Protein AF-A0A1J4JV01-F1 (afdb_monomer)

Nearest PDB structures (foldseek):
  6xz1-assembly2_B  TM=6.759E-01  e=1.903E-18  Homo sapiens
  3olm-assembly1_A  TM=6.583E-01  e=1.009E-17  Saccharomyces cerevisiae
  1zvd-assembly1_A  TM=6.578E-01  e=1.063E-16  Homo sapiens
  5lp8-assembly1_B  TM=5.050E-01  e=1.731E-17  Homo sapiens
  5tjq-assembly1_A  TM=5.705E-01  e=1.240E-14  Homo sapiens

Solvent-accessible surface area (backbone atoms only — not comparable to full-atom values): 32632 Å² total; per-residue (Å²): 92,81,50,40,40,49,42,50,38,91,46,76,46,34,35,39,42,41,41,78,67,43,98,73,76,58,69,66,35,33,40,36,42,15,70,41,96,84,44,85,68,47,48,81,36,55,22,76,60,50,56,41,78,45,78,44,58,52,39,59,36,30,39,33,56,41,76,48,88,92,55,81,87,60,86,47,66,57,84,56,41,41,50,74,48,54,29,32,70,94,41,80,88,46,75,56,91,61,68,76,55,86,56,71,78,59,58,52,68,56,54,50,50,50,50,50,52,47,51,51,49,45,74,76,68,64,50,74,68,56,57,50,55,52,44,70,72,53,52,78,62,48,31,57,45,95,56,63,62,68,49,43,59,54,40,70,70,33,78,59,52,80,80,41,61,57,68,57,45,40,52,53,47,50,51,41,30,54,51,39,33,39,56,71,80,42,43,92,80,52,63,67,71,57,53,68,79,46,53,84,64,47,50,64,69,57,38,46,45,54,53,51,50,54,41,66,72,47,79,63,72,47,93,68,70,47,79,45,78,44,52,60,67,52,17,51,39,26,75,73,70,66,48,82,50,59,64,41,25,48,34,41,48,50,14,55,52,39,66,70,70,37,54,42,55,45,26,46,88,73,63,50,46,45,53,39,48,64,98,52,96,66,80,68,84,66,62,56,53,55,52,51,52,52,46,21,54,54,42,42,66,34,67,84,56,49,49,34,41,69,32,50,25,97,92,43,73,23,36,41,64,30,58,85,51,57,76,82,51,33,56,42,32,18,31,48,12,30,51,51,32,48,22,40,70,56,51,57,56,40,93,71,54,55,29,64,44,56,34,20,51,62,45,70,47,86,83,51,72,68,42,51,32,65,30,26,42,68,57,32,51,51,50,50,34,51,75,72,65,57,44,84,90,39,53,32,56,40,61,46,84,78,66,80,49,77,44,75,38,95,90,21,94,83,33,73,54,50,85,92,41,48,68,59,52,52,50,52,44,50,52,50,58,50,56,53,30,43,67,46,54,48,23,22,34,52,19,22,28,54,30,36,72,52,87,76,57,101,60,56,35,21,68,46,52,46,36,46,30,32,23,51,89,73,50,47,64,78,69,42,54,86,30,52,42,77,47,92,47,95,86,42,61,65,63,55,51,42,52,51,59,36,50,67,74,46,53,49,69,56,42,21,34,44,38,24,51,24,51,70,35,63,33,61,74,50,51,86,76,44,75,78,62,56,35,40,39,31,73,38,90,62,97,56,28,80,76,51,64,50,48,56,41,40,96,71,25,24,36,30,41,44,73,47,92,43,56,71,56,43,37,54,32,50,54,48,34,41,72,73,62,76,72,92,78,88,130

Sequence (587 aa):
MNSVYKVTIYTDTAKIVFINRSHRFPNDLLLMVSRTLDFEDADMIFGRDILNNIFVNRGDTYLALVNGDSLSDYSNPWDEFIEFQIFDEKSPTRKSIVERSKSVEIEVSSIKTEFIHDMESFATKWLPQHTESLLRLFTLQDLKAQSFTPVYEIAHSSSLCAVFPENIICLCALLLHHFNYINEFHYNKVPEPFWNSTSDLIPFDKTCASFLKAIESEPCVSKNRQVIEINRKASQIFLTAGAGRKEDTVIYQLAKIINKYGFTKFRMEQTPFFVKFTNELAIDAGGPSNEILIEAINSAFHPSTQLFVQTINSGKTYFIPNPDAQEEINSVYSALGVILAIIIRTGALQNIPFAPFIWKYLAGEDILSSDIAEADEEFKTLLNHLNNGFIDNIKWTATTWDHKNVYNLSGGNDRQVYKEYINLYLQEYINFRIGLIKNQLQSIKNGFQANTGVDSHKFLCGKVLSWLAQGGGNVSVDNLKPVINFVGFSNDIESINQFWRVLERFNNEQLQLLLKFITTLSRIPNRTIDQNFKIRVYRLECNNPNDALPTASTCFKKLYLPKYESDDIAYRKLLYAIQFCQTMENN

Structure (mmCIF, N/CA/C/O backbone):
data_AF-A0A1J4JV01-F1
#
_entry.id   AF-A0A1J4JV01-F1
#
loop_
_atom_site.group_PDB
_atom_site.id
_atom_site.type_symbol
_atom_site.label_atom_id
_atom_site.label_alt_id
_atom_site.label_comp_id
_atom_site.label_asym_id
_atom_site.label_entity_id
_atom_site.label_seq_id
_atom_site.pdbx_PDB_ins_code
_atom_site.Cartn_x
_atom_site.Cartn_y
_atom_site.Cartn_z
_atom_site.occupancy
_atom_site.B_iso_or_equiv
_atom_site.auth_seq_id
_atom_site.auth_comp_id
_atom_site.auth_asym_id
_atom_site.auth_atom_id
_atom_site.pdbx_PDB_model_num
ATOM 1 N N . MET A 1 1 ? 26.713 -20.752 -36.356 1.00 52.97 1 MET A N 1
ATOM 2 C CA . MET A 1 1 ? 27.125 -22.110 -36.764 1.00 52.97 1 MET A CA 1
ATOM 3 C C . MET A 1 1 ? 26.743 -22.297 -38.217 1.00 52.97 1 MET A C 1
ATOM 5 O O . MET A 1 1 ? 25.561 -22.407 -38.496 1.00 52.97 1 MET A O 1
ATOM 9 N N . ASN A 1 2 ? 27.703 -22.279 -39.141 1.00 54.88 2 ASN A N 1
ATOM 10 C CA . ASN A 1 2 ? 27.374 -22.300 -40.575 1.00 54.88 2 ASN A CA 1
ATOM 11 C C . ASN A 1 2 ? 27.284 -23.722 -41.158 1.00 54.88 2 ASN A C 1
ATOM 13 O O . ASN A 1 2 ? 26.885 -23.885 -42.302 1.00 54.88 2 ASN A O 1
ATOM 17 N N . SER A 1 3 ? 27.627 -24.766 -40.393 1.00 66.00 3 SER A N 1
ATOM 18 C CA . SER A 1 3 ? 27.270 -26.156 -40.718 1.00 66.00 3 SER A CA 1
ATOM 19 C C . SER A 1 3 ? 27.566 -27.112 -39.559 1.00 66.00 3 SER A C 1
ATOM 21 O O . SER A 1 3 ? 28.639 -27.063 -38.948 1.00 66.00 3 SER A O 1
ATOM 23 N N . VAL A 1 4 ? 26.603 -27.997 -39.283 1.00 75.94 4 VAL A N 1
ATOM 24 C CA . VAL A 1 4 ? 26.718 -29.113 -38.335 1.00 75.94 4 VAL A CA 1
ATOM 25 C C . VAL A 1 4 ? 26.929 -30.408 -39.121 1.00 75.94 4 VAL A C 1
ATOM 27 O O . VAL A 1 4 ? 26.195 -30.688 -40.072 1.00 75.94 4 VAL A O 1
ATOM 30 N N . TYR A 1 5 ? 27.913 -31.213 -38.721 1.00 80.44 5 TYR A N 1
ATOM 31 C CA . TYR A 1 5 ? 28.107 -32.568 -39.233 1.00 80.44 5 TYR A CA 1
ATOM 32 C C . TYR A 1 5 ? 27.533 -33.585 -38.266 1.00 80.44 5 TYR A C 1
ATOM 34 O O . TYR A 1 5 ? 27.924 -33.619 -37.103 1.00 80.44 5 TYR A O 1
ATOM 42 N N . LYS A 1 6 ? 26.675 -34.467 -38.777 1.00 83.62 6 LYS A N 1
ATOM 43 C CA . LYS A 1 6 ? 26.318 -35.703 -38.090 1.00 83.62 6 LYS A CA 1
ATOM 44 C C . LYS A 1 6 ? 27.293 -36.802 -38.501 1.00 83.62 6 LYS A C 1
ATOM 46 O O . LYS A 1 6 ? 27.504 -37.044 -39.690 1.00 83.62 6 LYS A O 1
ATOM 51 N N . VAL A 1 7 ? 27.873 -37.461 -37.511 1.00 80.12 7 VAL A N 1
ATOM 52 C CA . VAL A 1 7 ? 28.763 -38.607 -37.664 1.00 80.12 7 VAL A CA 1
ATOM 53 C C . VAL A 1 7 ? 28.164 -39.770 -36.887 1.00 80.12 7 VAL A C 1
ATOM 55 O O . VAL A 1 7 ? 28.046 -39.695 -35.669 1.00 80.12 7 VAL A O 1
ATOM 58 N N . THR A 1 8 ? 27.818 -40.855 -37.574 1.00 78.06 8 THR A N 1
ATOM 59 C CA . THR A 1 8 ? 27.345 -42.080 -36.916 1.00 78.06 8 THR A CA 1
ATOM 60 C C . THR A 1 8 ? 28.488 -43.085 -36.796 1.00 78.06 8 THR A C 1
ATOM 62 O O . THR A 1 8 ? 29.096 -43.488 -37.790 1.00 78.06 8 THR A O 1
ATOM 65 N N . ILE A 1 9 ? 28.793 -43.483 -35.561 1.00 77.69 9 ILE A N 1
ATOM 66 C CA . ILE A 1 9 ? 29.884 -44.394 -35.211 1.00 77.69 9 ILE A CA 1
ATOM 67 C C . ILE A 1 9 ? 29.299 -45.758 -34.861 1.00 77.69 9 ILE A C 1
ATOM 69 O O . ILE A 1 9 ? 28.520 -45.897 -33.917 1.00 77.69 9 ILE A O 1
ATOM 73 N N . TYR A 1 10 ? 29.705 -46.783 -35.606 1.00 72.81 10 TYR A N 1
ATOM 74 C CA . TYR A 1 10 ? 29.232 -48.156 -35.404 1.00 72.81 10 TYR A CA 1
ATOM 75 C C . TYR A 1 10 ? 30.152 -49.005 -34.511 1.00 72.81 10 TYR A C 1
ATOM 77 O O . TYR A 1 10 ? 29.742 -50.080 -34.073 1.00 72.81 10 TYR A O 1
ATOM 85 N N . THR A 1 11 ? 31.373 -48.539 -34.232 1.00 73.94 11 THR A N 1
ATOM 86 C CA . THR A 1 11 ? 32.358 -49.192 -33.352 1.00 73.94 11 THR A CA 1
ATOM 87 C C . THR A 1 11 ? 32.219 -48.708 -31.908 1.00 73.94 11 THR A C 1
ATOM 89 O O . THR A 1 11 ? 31.647 -47.648 -31.677 1.00 73.94 11 THR A O 1
ATOM 92 N N . ASP A 1 12 ? 32.723 -49.474 -30.931 1.00 76.19 12 ASP A N 1
ATOM 93 C CA . ASP A 1 12 ? 32.640 -49.109 -29.500 1.00 76.19 12 ASP A CA 1
ATOM 94 C C . ASP A 1 12 ? 33.242 -47.723 -29.235 1.00 76.19 12 ASP A C 1
ATOM 96 O O . ASP A 1 12 ? 32.634 -46.887 -28.566 1.00 76.19 12 ASP A O 1
ATOM 100 N N . THR A 1 13 ? 34.415 -47.489 -29.822 1.00 79.31 13 THR A N 1
ATOM 101 C CA . THR A 1 13 ? 35.154 -46.232 -29.808 1.00 79.31 13 THR A CA 1
ATOM 102 C C . THR A 1 13 ? 35.677 -45.939 -31.210 1.00 79.31 13 THR A C 1
ATOM 104 O O . THR A 1 13 ? 36.003 -46.840 -31.993 1.00 79.31 13 THR A O 1
ATOM 107 N N . ALA A 1 14 ? 35.729 -44.661 -31.557 1.00 81.19 14 ALA A N 1
ATOM 108 C CA . ALA A 1 14 ? 36.351 -44.174 -32.772 1.00 81.19 14 ALA A CA 1
ATOM 109 C C . ALA A 1 14 ? 37.178 -42.929 -32.467 1.00 81.19 14 ALA A C 1
ATOM 111 O O . ALA A 1 14 ? 36.900 -42.162 -31.546 1.00 81.19 14 ALA A O 1
ATOM 112 N N . LYS A 1 15 ? 38.215 -42.739 -33.272 1.00 85.25 15 LYS A N 1
ATOM 113 C CA . LYS A 1 15 ? 39.126 -41.610 -33.185 1.00 85.25 15 LYS A CA 1
ATOM 114 C C . LYS A 1 15 ? 38.891 -40.686 -34.371 1.00 85.25 15 LYS A C 1
ATOM 116 O O . LYS A 1 15 ? 39.081 -41.094 -35.518 1.00 85.25 15 LYS A O 1
ATOM 121 N N . ILE A 1 16 ? 38.532 -39.439 -34.091 1.00 85.25 16 ILE A N 1
ATOM 122 C CA . ILE A 1 16 ? 38.458 -38.366 -35.079 1.00 85.25 16 ILE A CA 1
ATOM 123 C C . ILE A 1 16 ? 39.807 -37.647 -35.118 1.00 85.25 16 ILE A C 1
ATOM 125 O O . ILE A 1 16 ? 40.331 -37.207 -34.094 1.00 85.25 16 ILE A O 1
ATOM 129 N N . VAL A 1 17 ? 40.380 -37.561 -36.314 1.00 84.06 17 VAL A N 1
ATOM 130 C CA . VAL A 1 17 ? 41.633 -36.863 -36.599 1.00 84.06 17 VAL A CA 1
ATOM 131 C C . VAL A 1 17 ? 41.320 -35.674 -37.482 1.00 84.06 17 VAL A C 1
ATOM 133 O O . VAL A 1 17 ? 40.886 -35.854 -38.621 1.00 84.06 17 VAL A O 1
ATOM 136 N N . PHE A 1 18 ? 41.567 -34.479 -36.962 1.00 84.94 18 PHE A N 1
ATOM 137 C CA . PHE A 1 18 ? 41.416 -33.224 -37.681 1.00 84.94 18 PHE A CA 1
ATOM 138 C C . PHE A 1 18 ? 42.751 -32.840 -38.333 1.00 84.94 18 PHE A C 1
ATOM 140 O O . PHE A 1 18 ? 43.814 -32.878 -37.718 1.00 84.94 18 PHE A O 1
ATOM 147 N N . ILE A 1 19 ? 42.693 -32.500 -39.613 1.00 82.50 19 ILE A N 1
ATOM 148 C CA . ILE A 1 19 ? 43.817 -32.187 -40.485 1.00 82.50 19 ILE A CA 1
ATOM 149 C C . ILE A 1 19 ? 43.700 -30.715 -40.851 1.00 82.50 19 ILE A C 1
ATOM 151 O O . ILE A 1 19 ? 42.750 -30.304 -41.520 1.00 82.50 19 ILE A O 1
ATOM 155 N N . ASN A 1 20 ? 44.686 -29.928 -40.427 1.00 82.94 20 ASN A N 1
ATOM 156 C CA . ASN A 1 20 ? 44.776 -28.523 -40.790 1.00 82.94 20 ASN A CA 1
ATOM 157 C C . ASN A 1 20 ? 45.069 -28.376 -42.292 1.00 82.94 20 ASN A C 1
ATOM 159 O O . ASN A 1 20 ? 46.104 -28.843 -42.771 1.00 82.94 20 ASN A O 1
ATOM 163 N N . ARG A 1 21 ? 44.177 -27.699 -43.016 1.00 76.19 21 ARG A N 1
ATOM 164 C CA . ARG A 1 21 ? 44.330 -27.382 -44.443 1.00 76.19 21 ARG A CA 1
ATOM 165 C C . ARG A 1 21 ? 44.955 -26.009 -44.702 1.00 76.19 21 ARG A C 1
ATOM 167 O O . ARG A 1 21 ? 45.409 -25.757 -45.814 1.00 76.19 21 ARG A O 1
ATOM 174 N N . SER A 1 22 ? 45.019 -25.139 -43.694 1.00 71.38 22 SER A N 1
ATOM 175 C CA . SER A 1 22 ? 45.485 -23.757 -43.829 1.00 71.38 22 SER A CA 1
ATOM 176 C C . SER A 1 22 ? 46.846 -23.524 -43.166 1.00 71.38 22 SER A C 1
ATOM 178 O O . SER A 1 22 ? 47.131 -23.987 -42.061 1.00 71.38 22 SER A O 1
ATOM 180 N N . HIS A 1 23 ? 47.698 -22.711 -43.798 1.00 65.44 23 HIS A N 1
ATOM 181 C CA . HIS A 1 23 ? 48.959 -22.263 -43.193 1.00 65.44 23 HIS A CA 1
ATOM 182 C C . HIS A 1 23 ? 48.760 -21.365 -41.958 1.00 65.44 23 HIS A C 1
ATOM 184 O O . HIS A 1 23 ? 49.692 -21.198 -41.170 1.00 65.44 23 HIS A O 1
ATOM 190 N N . ARG A 1 24 ? 47.560 -20.802 -41.764 1.00 71.88 24 ARG A N 1
ATOM 191 C CA . ARG A 1 24 ? 47.185 -20.014 -40.583 1.00 71.88 24 ARG A CA 1
ATOM 192 C C . ARG A 1 24 ? 45.940 -20.623 -39.944 1.00 71.88 24 ARG A C 1
ATOM 194 O O . ARG A 1 24 ? 44.825 -20.335 -40.364 1.00 71.88 24 ARG A O 1
ATOM 201 N N . PHE A 1 25 ? 46.148 -21.465 -38.935 1.00 74.69 25 PHE A N 1
ATOM 202 C CA . PHE A 1 25 ? 45.060 -21.999 -38.119 1.00 74.69 25 PHE A CA 1
ATOM 203 C C . PHE A 1 25 ? 44.599 -20.931 -37.111 1.00 74.69 25 PHE A C 1
ATOM 205 O O . PHE A 1 25 ? 45.448 -20.452 -36.348 1.00 74.69 25 PHE A O 1
ATOM 212 N N . PRO A 1 26 ? 43.316 -20.534 -37.095 1.00 75.06 26 PRO A N 1
ATOM 213 C CA . PRO A 1 26 ? 42.838 -19.497 -36.188 1.00 75.06 26 PRO A CA 1
ATOM 214 C C . PRO A 1 26 ? 42.850 -19.957 -34.728 1.00 75.06 26 PRO A C 1
ATOM 216 O O . PRO A 1 26 ? 42.447 -21.075 -34.411 1.00 75.06 26 PRO A O 1
ATOM 219 N N . ASN A 1 27 ? 43.314 -19.093 -33.824 1.00 74.88 27 ASN A N 1
ATOM 220 C CA . ASN A 1 27 ? 43.356 -19.411 -32.392 1.00 74.88 27 ASN A CA 1
ATOM 221 C C . ASN A 1 27 ? 41.984 -19.261 -31.712 1.00 74.88 27 ASN A C 1
ATOM 223 O O . ASN A 1 27 ? 41.787 -19.819 -30.639 1.00 74.88 27 ASN A O 1
ATOM 227 N N . ASP A 1 28 ? 41.063 -18.518 -32.323 1.00 77.25 28 ASP A N 1
ATOM 228 C CA . ASP A 1 28 ? 39.690 -18.275 -31.867 1.00 77.25 28 ASP A CA 1
ATOM 229 C C . ASP A 1 28 ? 38.671 -19.256 -32.471 1.00 77.25 28 ASP A C 1
ATOM 231 O O . ASP A 1 28 ? 37.469 -19.109 -32.256 1.00 77.25 28 ASP A O 1
ATOM 235 N N . LEU A 1 29 ? 39.135 -20.262 -33.219 1.00 81.12 29 LEU A N 1
ATOM 236 C CA . LEU A 1 29 ? 38.276 -21.318 -33.737 1.00 81.12 29 LEU A CA 1
ATOM 237 C C . LEU A 1 29 ? 37.810 -22.225 -32.593 1.00 81.12 29 LEU A C 1
ATOM 239 O O . LEU A 1 29 ? 38.627 -22.693 -31.798 1.00 81.12 29 LEU A O 1
ATOM 243 N N . LEU A 1 30 ? 36.510 -22.503 -32.537 1.00 85.81 30 LEU A N 1
ATOM 244 C CA . LEU A 1 30 ? 35.890 -23.379 -31.547 1.00 85.81 30 LEU A CA 1
ATOM 245 C C . LEU A 1 30 ? 35.224 -24.564 -32.253 1.00 85.81 30 LEU A C 1
ATOM 247 O O . LEU A 1 30 ? 34.393 -24.382 -33.140 1.00 85.81 30 LEU A O 1
ATOM 251 N N . LEU A 1 31 ? 35.563 -25.781 -31.835 1.00 87.62 31 LEU A N 1
ATOM 252 C CA . LEU A 1 31 ? 34.849 -27.001 -32.194 1.00 87.62 31 LEU A CA 1
ATOM 253 C C . LEU A 1 31 ? 33.943 -27.417 -31.032 1.00 87.62 31 LEU A C 1
ATOM 255 O O . LEU A 1 31 ? 34.417 -27.622 -29.916 1.00 87.62 31 LEU A O 1
ATOM 259 N N . MET A 1 32 ? 32.657 -27.583 -31.318 1.00 88.75 32 MET A N 1
ATOM 260 C CA . MET A 1 32 ? 31.685 -28.194 -30.415 1.00 88.75 32 MET A CA 1
ATOM 261 C C . MET A 1 32 ? 31.431 -29.639 -30.837 1.00 88.75 32 MET A C 1
ATOM 263 O O . MET A 1 32 ? 31.180 -29.905 -32.017 1.00 88.75 32 MET A O 1
ATOM 267 N N . VAL A 1 33 ? 31.483 -30.554 -29.872 1.00 89.62 33 VAL A N 1
ATOM 268 C CA . VAL A 1 33 ? 31.235 -31.990 -30.051 1.00 89.62 33 VAL A CA 1
ATOM 269 C C . VAL A 1 33 ? 30.124 -32.409 -29.100 1.00 89.62 33 VAL A C 1
ATOM 271 O O . VAL A 1 33 ? 30.276 -32.261 -27.897 1.00 89.62 33 VAL A O 1
ATOM 274 N N . SER A 1 34 ? 29.010 -32.923 -29.613 1.00 88.31 34 SER A N 1
ATOM 275 C CA . SER A 1 34 ? 27.843 -33.292 -28.798 1.00 88.31 34 SER A CA 1
ATOM 276 C C . SER A 1 34 ? 27.218 -34.598 -29.278 1.00 88.31 34 SER A C 1
ATOM 278 O O . SER A 1 34 ? 27.407 -35.004 -30.424 1.00 88.31 34 SER A O 1
ATOM 280 N N . ARG A 1 35 ? 26.466 -35.281 -28.414 1.00 86.62 35 ARG A N 1
ATOM 281 C CA . ARG A 1 35 ? 25.633 -36.433 -28.791 1.00 86.62 35 ARG A CA 1
ATOM 282 C C . ARG A 1 35 ? 24.204 -36.036 -29.143 1.00 86.62 35 ARG A C 1
ATOM 284 O O . ARG A 1 35 ? 23.466 -36.870 -29.669 1.00 86.62 35 ARG A O 1
ATOM 291 N N . THR A 1 36 ? 23.818 -34.787 -28.902 1.00 80.75 36 THR A N 1
ATOM 292 C CA . THR A 1 36 ? 22.502 -34.244 -29.236 1.00 80.75 36 THR A CA 1
ATOM 293 C C . THR A 1 36 ? 22.613 -33.194 -30.346 1.00 80.75 36 THR A C 1
ATOM 295 O O . THR A 1 36 ? 23.658 -32.579 -30.557 1.00 80.75 36 THR A O 1
ATOM 298 N N . LEU A 1 37 ? 21.547 -33.031 -31.135 1.00 78.81 37 LEU A N 1
ATOM 299 C CA . LEU A 1 37 ? 21.541 -32.118 -32.290 1.00 78.81 37 LEU A CA 1
ATOM 300 C C . LEU A 1 37 ? 21.534 -30.636 -31.865 1.00 78.81 37 LEU A C 1
ATOM 302 O O . LEU A 1 37 ? 22.007 -29.775 -32.602 1.00 78.81 37 LEU A O 1
ATOM 306 N N . ASP A 1 38 ? 20.985 -30.361 -30.688 1.00 77.06 38 ASP A N 1
ATOM 307 C CA . ASP A 1 38 ? 20.858 -29.060 -30.026 1.00 77.06 38 ASP A CA 1
ATOM 308 C C . ASP A 1 38 ? 22.064 -28.695 -29.146 1.00 77.06 38 ASP A C 1
ATOM 310 O O . ASP A 1 38 ? 22.098 -27.599 -28.591 1.00 77.06 38 ASP A O 1
ATOM 314 N N . PHE A 1 39 ? 23.083 -29.560 -29.075 1.00 80.88 39 PHE A N 1
ATOM 315 C CA . PHE A 1 39 ? 24.331 -29.309 -28.352 1.00 80.88 39 PHE A CA 1
ATOM 316 C C . PHE A 1 39 ? 24.178 -29.140 -26.825 1.00 80.88 39 PHE A C 1
ATOM 318 O O . PHE A 1 39 ? 25.012 -28.490 -26.193 1.00 80.88 39 PHE A O 1
ATOM 325 N N . GLU A 1 40 ? 23.166 -29.760 -26.207 1.00 76.69 40 GLU A N 1
ATOM 326 C CA . GLU A 1 40 ? 22.956 -29.736 -24.747 1.00 76.69 40 GLU A CA 1
ATOM 327 C C . GLU A 1 40 ? 24.138 -30.321 -23.952 1.00 76.69 40 GLU A C 1
ATOM 329 O O . GLU A 1 40 ? 24.461 -29.828 -22.871 1.00 76.69 40 GLU A O 1
ATOM 334 N N . ASP A 1 41 ? 24.801 -31.355 -24.486 1.00 81.00 41 ASP A N 1
ATOM 335 C CA . ASP A 1 41 ? 25.949 -32.032 -23.859 1.00 81.00 41 ASP A CA 1
ATOM 336 C C . ASP A 1 41 ? 27.296 -31.698 -24.524 1.00 81.00 41 ASP A C 1
ATOM 338 O O . ASP A 1 41 ? 28.209 -32.523 -24.536 1.00 81.00 41 ASP A O 1
ATOM 342 N N . ALA A 1 42 ? 27.416 -30.505 -25.113 1.00 86.38 42 ALA A N 1
ATOM 343 C CA . ALA A 1 42 ? 28.561 -30.160 -25.944 1.00 86.38 42 ALA A CA 1
ATOM 344 C C . ALA A 1 42 ? 29.884 -29.994 -25.179 1.00 86.38 42 ALA A C 1
ATOM 346 O O . ALA A 1 42 ? 30.036 -29.110 -24.333 1.00 86.38 42 ALA A O 1
ATOM 347 N N . ASP A 1 43 ? 30.892 -30.753 -25.605 1.00 88.75 43 ASP A N 1
ATOM 348 C CA . ASP A 1 43 ? 32.295 -30.521 -25.280 1.00 88.75 43 ASP A CA 1
ATOM 349 C C . ASP A 1 43 ? 32.876 -29.439 -26.204 1.00 88.75 43 ASP A C 1
ATOM 351 O O . ASP A 1 43 ? 32.760 -29.510 -27.433 1.00 88.75 43 ASP A O 1
ATOM 355 N N . MET A 1 44 ? 33.519 -28.431 -25.608 1.00 89.56 44 MET A N 1
ATOM 356 C CA . MET A 1 44 ? 34.083 -27.273 -26.309 1.00 89.56 44 MET A CA 1
ATOM 357 C C . MET A 1 44 ? 35.609 -27.360 -26.410 1.00 89.56 44 MET A C 1
ATOM 359 O O . MET A 1 44 ? 36.304 -27.395 -25.394 1.00 89.56 44 MET A O 1
ATOM 363 N N . ILE A 1 45 ? 36.136 -27.358 -27.638 1.00 87.56 45 ILE A N 1
ATOM 364 C CA . ILE A 1 45 ? 37.565 -27.526 -27.936 1.00 87.56 45 ILE A CA 1
ATOM 365 C C . ILE A 1 45 ? 38.071 -26.321 -28.730 1.00 87.56 45 ILE A C 1
ATOM 367 O O . ILE A 1 45 ? 37.517 -25.976 -29.772 1.00 87.56 45 ILE A O 1
ATOM 371 N N . PHE A 1 46 ? 39.140 -25.685 -28.250 1.00 85.94 46 PHE A N 1
ATOM 372 C CA . PHE A 1 46 ? 39.569 -24.370 -28.725 1.00 85.94 46 PHE A CA 1
ATOM 373 C C . PHE A 1 46 ? 40.889 -24.405 -29.496 1.00 85.94 46 PHE A C 1
ATOM 375 O O . PHE A 1 46 ? 41.839 -25.097 -29.126 1.00 85.94 46 PHE A O 1
ATOM 382 N N . GLY A 1 47 ? 40.973 -23.580 -30.540 1.00 81.94 47 GLY A N 1
ATOM 383 C CA . GLY A 1 47 ? 42.203 -23.288 -31.263 1.00 81.94 47 GLY A CA 1
ATOM 384 C C . GLY A 1 47 ? 42.942 -24.551 -31.702 1.00 81.94 47 GLY A C 1
ATOM 385 O O . GLY A 1 47 ? 42.361 -25.487 -32.249 1.00 81.94 47 GLY A O 1
ATOM 386 N N . ARG A 1 48 ? 44.256 -24.595 -31.464 1.00 82.50 48 ARG A N 1
ATOM 387 C CA . ARG A 1 48 ? 45.105 -25.705 -31.928 1.00 82.50 48 ARG A CA 1
ATOM 388 C C . ARG A 1 48 ? 44.779 -27.049 -31.278 1.00 82.50 48 ARG A C 1
ATOM 390 O O . ARG A 1 48 ? 45.148 -28.068 -31.858 1.00 82.50 48 ARG A O 1
ATOM 397 N N . ASP A 1 49 ? 44.071 -27.069 -30.149 1.00 85.81 49 ASP A N 1
ATOM 398 C CA . ASP A 1 49 ? 43.681 -28.320 -29.495 1.00 85.81 49 ASP A CA 1
ATOM 399 C C . ASP A 1 49 ? 42.658 -29.110 -30.317 1.00 85.81 49 ASP A C 1
ATOM 401 O O . ASP A 1 49 ? 42.561 -30.324 -30.159 1.00 85.81 49 ASP A O 1
ATOM 405 N N . ILE A 1 50 ? 41.978 -28.462 -31.270 1.00 86.00 50 ILE A N 1
ATOM 406 C CA . ILE A 1 50 ? 41.111 -29.123 -32.256 1.00 86.00 50 ILE A CA 1
ATOM 407 C C . ILE A 1 50 ? 41.894 -30.153 -33.088 1.00 86.00 50 ILE A C 1
ATOM 409 O O . ILE A 1 50 ? 41.333 -31.153 -33.525 1.00 86.00 50 ILE A O 1
ATOM 413 N N . LEU A 1 51 ? 43.197 -29.936 -33.301 1.00 83.88 51 LEU A N 1
ATOM 414 C CA . LEU A 1 51 ? 44.058 -30.847 -34.063 1.00 83.88 51 LEU A CA 1
ATOM 415 C C . LEU A 1 51 ? 44.498 -32.077 -33.257 1.00 83.88 51 LEU A C 1
ATOM 417 O O . LEU A 1 51 ? 45.117 -32.987 -33.814 1.00 83.88 51 LEU A O 1
ATOM 421 N N . ASN A 1 52 ? 44.193 -32.123 -31.958 1.00 88.44 52 ASN A N 1
ATOM 422 C CA . ASN A 1 52 ? 44.397 -33.321 -31.162 1.00 88.44 52 ASN A CA 1
ATOM 423 C C . ASN A 1 52 ? 43.387 -34.406 -31.557 1.00 88.44 52 ASN A C 1
ATOM 425 O O . ASN A 1 52 ? 42.350 -34.165 -32.173 1.00 88.44 52 ASN A O 1
ATOM 429 N N . ASN A 1 53 ? 43.703 -35.644 -31.191 1.00 86.81 53 ASN A N 1
ATOM 430 C CA . ASN A 1 53 ? 42.805 -36.764 -31.440 1.00 86.81 53 ASN A CA 1
ATOM 431 C C . ASN A 1 53 ? 41.589 -36.657 -30.517 1.00 86.81 53 ASN A C 1
ATOM 433 O O . ASN A 1 53 ? 41.757 -36.649 -29.298 1.00 86.81 53 ASN A O 1
ATOM 437 N N . ILE A 1 54 ? 40.391 -36.639 -31.096 1.00 87.00 54 ILE A N 1
ATOM 438 C CA . ILE A 1 54 ? 39.136 -36.601 -30.344 1.00 87.00 54 ILE A CA 1
ATOM 439 C C . ILE A 1 54 ? 38.519 -37.995 -30.375 1.00 87.00 54 ILE A C 1
ATOM 441 O O . ILE A 1 54 ? 38.310 -38.570 -31.445 1.00 87.00 54 ILE A O 1
ATOM 445 N N . PHE A 1 55 ? 38.275 -38.557 -29.194 1.00 86.44 55 PHE A N 1
ATOM 446 C CA . PHE A 1 55 ? 37.711 -39.892 -29.038 1.00 86.44 55 PHE A CA 1
ATOM 447 C C . PHE A 1 55 ? 36.214 -39.795 -28.792 1.00 86.44 55 PHE A C 1
ATOM 449 O O . PHE A 1 55 ? 35.754 -39.010 -27.970 1.00 86.44 55 PHE A O 1
ATOM 456 N N . VAL A 1 56 ? 35.467 -40.606 -29.523 1.00 84.81 56 VAL A N 1
ATOM 457 C CA . VAL A 1 56 ? 34.007 -40.588 -29.565 1.00 84.81 56 VAL A CA 1
ATOM 458 C C . VAL A 1 56 ? 33.505 -42.020 -29.480 1.00 84.81 56 VAL A C 1
ATOM 460 O O . VAL A 1 56 ? 34.111 -42.944 -30.026 1.00 84.81 56 VAL A O 1
ATOM 463 N N . ASN A 1 57 ? 32.412 -42.212 -28.755 1.00 84.31 57 ASN A N 1
ATOM 464 C CA . ASN A 1 57 ? 31.845 -43.533 -28.510 1.00 84.31 57 ASN A CA 1
ATOM 465 C C . ASN A 1 57 ? 30.816 -43.898 -29.585 1.00 84.31 57 ASN A C 1
ATOM 467 O O . ASN A 1 57 ? 30.369 -43.049 -30.354 1.00 84.31 57 ASN A O 1
ATOM 471 N N . ARG A 1 58 ? 30.411 -45.169 -29.606 1.00 81.31 58 ARG A N 1
ATOM 472 C CA . ARG A 1 58 ? 29.334 -45.667 -30.469 1.00 81.31 58 ARG A CA 1
ATOM 473 C C . ARG A 1 58 ? 28.076 -44.790 -30.403 1.00 81.31 58 ARG A C 1
ATOM 475 O O . ARG A 1 58 ? 27.583 -44.503 -29.313 1.00 81.31 58 ARG A O 1
ATOM 482 N N . GLY A 1 59 ? 27.503 -44.479 -31.564 1.00 81.81 59 GLY A N 1
ATOM 483 C CA . GLY A 1 59 ? 26.275 -43.693 -31.695 1.00 81.81 59 GLY A CA 1
ATOM 484 C C . GLY A 1 59 ? 26.440 -42.470 -32.590 1.00 81.81 59 GLY A C 1
ATOM 485 O O . GLY A 1 59 ? 27.403 -42.364 -33.349 1.00 81.81 59 GLY A O 1
ATOM 486 N N . ASP A 1 60 ? 25.467 -41.567 -32.516 1.00 85.56 60 ASP A N 1
ATOM 487 C CA . ASP A 1 60 ? 25.498 -40.305 -33.247 1.00 85.56 60 ASP A CA 1
ATOM 488 C C . ASP A 1 60 ? 26.347 -39.275 -32.497 1.00 85.56 60 ASP A C 1
ATOM 490 O O . ASP A 1 60 ? 26.263 -39.132 -31.279 1.00 85.56 60 ASP A O 1
ATOM 494 N N . THR A 1 61 ? 27.184 -38.560 -33.238 1.00 86.69 61 THR A N 1
ATOM 495 C CA . THR A 1 61 ? 27.965 -37.425 -32.751 1.00 86.69 61 THR A CA 1
ATOM 496 C C . THR A 1 61 ? 27.784 -36.259 -33.711 1.00 86.69 61 THR A C 1
ATOM 498 O O . THR A 1 61 ? 27.949 -36.404 -34.923 1.00 86.69 61 THR A O 1
ATOM 501 N N . TYR A 1 62 ? 27.447 -35.102 -33.163 1.00 86.94 62 TYR A N 1
ATOM 502 C CA . TYR A 1 62 ? 27.252 -33.849 -33.868 1.00 86.94 62 TYR A CA 1
ATOM 503 C C . TYR A 1 62 ? 28.476 -32.959 -33.661 1.00 86.94 62 TYR A C 1
ATOM 505 O O . TYR A 1 62 ? 28.941 -32.764 -32.538 1.00 86.94 62 TYR A O 1
ATOM 513 N N . LEU A 1 63 ? 29.018 -32.443 -34.761 1.00 87.19 63 LEU A N 1
ATOM 514 C CA . LEU A 1 63 ? 30.197 -31.584 -34.779 1.00 87.19 63 LEU A CA 1
ATOM 515 C C . LEU A 1 63 ? 29.827 -30.228 -35.372 1.00 87.19 63 LEU A C 1
ATOM 517 O O . LEU A 1 63 ? 29.335 -30.170 -36.501 1.00 87.19 63 LEU A O 1
ATOM 521 N N . ALA A 1 64 ? 30.112 -29.140 -34.662 1.00 85.38 64 ALA A N 1
ATOM 522 C CA . ALA A 1 64 ? 29.933 -27.781 -35.167 1.00 85.38 64 ALA A CA 1
ATOM 523 C C . ALA A 1 64 ? 31.216 -26.968 -35.004 1.00 85.38 64 ALA A C 1
ATOM 525 O O . ALA A 1 64 ? 31.786 -26.912 -33.919 1.00 85.38 64 ALA A O 1
ATOM 526 N N . LEU A 1 65 ? 31.644 -26.302 -36.078 1.00 81.19 65 LEU A N 1
ATOM 527 C CA . LEU A 1 65 ? 32.664 -25.260 -35.995 1.00 81.19 65 LEU A CA 1
ATOM 528 C C . LEU A 1 65 ? 31.989 -23.902 -35.788 1.00 81.19 65 LEU A C 1
ATOM 530 O O . LEU A 1 65 ? 31.062 -23.521 -36.515 1.00 81.19 65 LEU A O 1
ATOM 534 N N . VAL A 1 66 ? 32.470 -23.179 -34.786 1.00 75.06 66 VAL A N 1
ATOM 535 C CA . VAL A 1 66 ? 32.074 -21.818 -34.441 1.00 75.06 66 VAL A CA 1
ATOM 536 C C . VAL A 1 66 ? 33.295 -20.923 -34.619 1.00 75.06 66 VAL A C 1
ATOM 538 O O . VAL A 1 66 ? 34.371 -21.211 -34.096 1.00 75.06 66 VAL A O 1
ATOM 541 N N . ASN A 1 67 ? 33.122 -19.837 -35.367 1.00 69.94 67 ASN A N 1
ATOM 542 C CA . ASN A 1 67 ? 34.159 -18.834 -35.582 1.00 69.94 67 ASN A CA 1
ATOM 543 C C . ASN A 1 67 ? 33.856 -17.596 -34.729 1.00 69.94 67 ASN A C 1
ATOM 545 O O . ASN A 1 67 ? 32.686 -17.246 -34.558 1.00 69.94 67 ASN A O 1
ATOM 549 N N . GLY A 1 68 ? 34.901 -16.924 -34.241 1.00 58.41 68 GLY A N 1
ATOM 550 C CA . GLY A 1 68 ? 34.802 -15.568 -33.697 1.00 58.41 68 GLY A CA 1
ATOM 551 C C . GLY A 1 68 ? 34.698 -14.494 -34.790 1.00 58.41 68 GLY A C 1
ATOM 552 O O . GLY A 1 68 ? 34.763 -14.785 -35.986 1.00 58.41 68 GLY A O 1
ATOM 553 N N . ASP A 1 69 ? 34.586 -13.229 -34.373 1.00 56.59 69 ASP A N 1
ATOM 554 C CA . ASP A 1 69 ? 34.417 -12.058 -35.257 1.00 56.59 69 ASP A CA 1
ATOM 555 C C . ASP A 1 69 ? 35.577 -11.834 -36.249 1.00 56.59 69 ASP A C 1
ATOM 557 O O . ASP A 1 69 ? 35.441 -11.065 -37.199 1.00 56.59 69 ASP A O 1
ATOM 561 N N . SER A 1 70 ? 36.723 -12.503 -36.069 1.00 52.06 70 SER A N 1
ATOM 562 C CA . SER A 1 70 ? 37.929 -12.297 -36.884 1.00 52.06 70 SER A CA 1
ATOM 563 C C . SER A 1 70 ? 37.903 -12.980 -38.266 1.00 52.06 70 SER A C 1
ATOM 565 O O . SER A 1 70 ? 38.841 -12.824 -39.050 1.00 52.06 70 SER A O 1
ATOM 567 N N . LEU A 1 71 ? 36.835 -13.727 -38.581 1.00 53.59 71 LEU A N 1
ATOM 568 C CA . LEU A 1 71 ? 36.719 -14.596 -39.763 1.00 53.59 71 LEU A CA 1
ATOM 569 C C . LEU A 1 71 ? 35.339 -14.514 -40.447 1.00 53.59 71 LEU A C 1
ATOM 571 O O . LEU A 1 71 ? 34.898 -15.479 -41.073 1.00 53.59 71 LEU A O 1
ATOM 575 N N . SER A 1 72 ? 34.647 -13.379 -40.331 1.00 53.41 72 SER A N 1
ATOM 576 C CA . SER A 1 72 ? 33.304 -13.151 -40.896 1.00 53.41 72 SER A CA 1
ATOM 577 C C . SER A 1 72 ? 33.212 -13.260 -42.429 1.00 53.41 72 SER A C 1
ATOM 579 O O . SER A 1 72 ? 32.105 -13.366 -42.954 1.00 53.41 72 SER A O 1
ATOM 581 N N . ASP A 1 73 ? 34.343 -13.297 -43.139 1.00 54.66 73 ASP A N 1
ATOM 582 C CA . ASP A 1 73 ? 34.410 -13.374 -44.605 1.00 54.66 73 ASP A CA 1
ATOM 583 C C . ASP A 1 73 ? 34.353 -14.809 -45.175 1.00 54.66 73 ASP A C 1
ATOM 585 O O . ASP A 1 73 ? 34.283 -14.988 -46.392 1.00 54.66 73 ASP A O 1
ATOM 589 N N . TYR A 1 74 ? 34.368 -15.848 -44.330 1.00 58.78 74 TYR A N 1
ATOM 590 C CA . TYR A 1 74 ? 34.475 -17.239 -44.788 1.00 58.78 74 TYR A CA 1
ATOM 591 C C . TYR A 1 74 ? 33.133 -17.980 -44.756 1.00 58.78 74 TYR A C 1
ATOM 593 O O . TYR A 1 74 ? 32.519 -18.180 -43.707 1.00 58.78 74 TYR A O 1
ATOM 601 N N . SER A 1 75 ? 32.688 -18.427 -45.934 1.00 57.00 75 SER A N 1
ATOM 602 C CA . SER A 1 75 ? 31.362 -19.032 -46.143 1.00 57.00 75 SER A CA 1
ATOM 603 C C . SER A 1 75 ? 31.185 -20.410 -45.483 1.00 57.00 75 SER A C 1
ATOM 605 O O . SER A 1 75 ? 30.090 -20.717 -45.010 1.00 57.00 75 SER A O 1
ATOM 607 N N . ASN A 1 76 ? 32.247 -21.225 -45.373 1.00 67.31 76 ASN A N 1
ATOM 608 C CA . ASN A 1 76 ? 32.215 -22.503 -44.653 1.00 67.31 76 ASN A CA 1
ATOM 609 C C . ASN A 1 76 ? 33.579 -22.860 -44.011 1.00 67.31 76 ASN A C 1
ATOM 611 O O . ASN A 1 76 ? 34.498 -23.271 -44.724 1.00 67.31 76 ASN A O 1
ATOM 615 N N . PRO A 1 77 ? 33.719 -22.801 -42.671 1.00 68.81 77 PRO A N 1
ATOM 616 C CA . PRO A 1 77 ? 34.997 -23.053 -41.999 1.00 68.81 77 PRO A CA 1
ATOM 617 C C . PRO A 1 77 ? 35.520 -24.487 -42.157 1.00 68.81 77 PRO A C 1
ATOM 619 O O . PRO A 1 77 ? 36.729 -24.712 -42.101 1.00 68.81 77 PRO A O 1
ATOM 622 N N . TRP A 1 78 ? 34.637 -25.458 -42.397 1.00 74.44 78 TRP A N 1
ATOM 623 C CA . TRP A 1 78 ? 35.040 -26.842 -42.646 1.00 74.44 78 TRP A CA 1
ATOM 624 C C . TRP A 1 78 ? 35.778 -27.012 -43.970 1.00 74.44 78 TRP A C 1
ATOM 626 O O . TRP A 1 78 ? 36.732 -27.777 -44.057 1.00 74.44 78 TRP A O 1
ATOM 636 N N . ASP A 1 79 ? 35.350 -26.308 -45.015 1.00 71.19 79 ASP A N 1
ATOM 637 C CA . ASP A 1 79 ? 35.946 -26.497 -46.337 1.00 71.19 79 ASP A CA 1
ATOM 638 C C . ASP A 1 79 ? 37.338 -25.836 -46.413 1.00 71.19 79 ASP A C 1
ATOM 640 O O . ASP A 1 79 ? 38.217 -26.331 -47.126 1.00 71.19 79 ASP A O 1
ATOM 644 N N . GLU A 1 80 ? 37.569 -24.796 -45.603 1.00 70.31 80 GLU A N 1
ATOM 645 C CA . GLU A 1 80 ? 38.789 -23.984 -45.628 1.00 70.31 80 GLU A CA 1
ATOM 646 C C . GLU A 1 80 ? 39.851 -24.352 -44.586 1.00 70.31 80 GLU A C 1
ATOM 648 O O . GLU A 1 80 ? 41.040 -24.403 -44.914 1.00 70.31 80 GLU A O 1
ATOM 653 N N . PHE A 1 81 ? 39.465 -24.607 -43.332 1.00 71.69 81 PHE A N 1
ATOM 654 C CA . PHE A 1 81 ? 40.441 -24.753 -42.248 1.00 71.69 81 PHE A CA 1
ATOM 655 C C . PHE A 1 81 ? 40.763 -26.208 -41.926 1.00 71.69 81 PHE A C 1
ATOM 657 O O . PHE A 1 81 ? 41.923 -26.522 -41.643 1.00 71.69 81 PHE A O 1
ATOM 664 N N . ILE A 1 82 ? 39.765 -27.100 -41.947 1.00 74.62 82 ILE A N 1
ATOM 665 C CA . ILE A 1 82 ? 39.912 -28.430 -41.349 1.00 74.62 82 ILE A CA 1
ATOM 666 C C . ILE A 1 82 ? 39.181 -29.517 -42.127 1.00 74.62 82 ILE A C 1
ATOM 668 O O . ILE A 1 82 ? 37.962 -29.513 -42.240 1.00 74.62 82 ILE A O 1
ATOM 672 N N . GLU A 1 83 ? 39.916 -30.547 -42.535 1.00 80.00 83 GLU A N 1
ATOM 673 C CA . GLU A 1 83 ? 39.321 -31.835 -42.899 1.00 80.00 83 GLU A CA 1
ATOM 674 C C . GLU A 1 83 ? 39.436 -32.806 -41.738 1.00 80.00 83 GLU A C 1
ATOM 676 O O . GLU A 1 83 ? 40.453 -32.819 -41.061 1.00 80.00 83 GLU A O 1
ATOM 681 N N . PHE A 1 84 ? 38.450 -33.673 -41.529 1.00 80.75 84 PHE A N 1
ATOM 682 C CA . PHE A 1 84 ? 38.589 -34.734 -40.541 1.00 80.75 84 PHE A CA 1
ATOM 683 C C . PHE A 1 84 ? 38.387 -36.126 -41.123 1.00 80.75 84 PHE A C 1
ATOM 685 O O . PHE A 1 84 ? 37.616 -36.359 -42.062 1.00 80.75 84 PHE A O 1
ATOM 692 N N . GLN A 1 85 ? 39.104 -37.075 -40.536 1.00 79.81 85 GLN A N 1
ATOM 693 C CA . GLN A 1 85 ? 39.043 -38.497 -40.842 1.00 79.81 85 GLN A CA 1
ATOM 694 C C . GLN A 1 85 ? 38.748 -39.271 -39.564 1.00 79.81 85 GLN A C 1
ATOM 696 O O . GLN A 1 85 ? 39.131 -38.853 -38.476 1.00 79.81 85 GLN A O 1
ATOM 701 N N . ILE A 1 86 ? 38.042 -40.389 -39.700 1.00 75.94 86 ILE A N 1
ATOM 702 C CA . ILE A 1 86 ? 37.613 -41.200 -38.564 1.00 75.94 86 ILE A CA 1
ATOM 703 C C . ILE A 1 86 ? 38.239 -42.577 -38.712 1.00 75.94 86 ILE A C 1
ATOM 705 O O . ILE A 1 86 ? 38.170 -43.192 -39.780 1.00 75.94 86 ILE A O 1
ATOM 709 N N . PHE A 1 87 ? 38.860 -43.035 -37.635 1.00 76.12 87 PHE A N 1
ATOM 710 C CA . PHE A 1 87 ? 39.541 -44.315 -37.559 1.00 76.12 87 PHE A CA 1
ATOM 711 C C . PHE A 1 87 ? 38.931 -45.146 -36.437 1.00 76.12 87 PHE A C 1
ATOM 713 O O . PHE A 1 87 ? 38.640 -44.626 -35.359 1.00 76.12 87 PHE A O 1
ATOM 720 N N . ASP A 1 88 ? 38.761 -46.441 -36.689 1.00 72.00 88 ASP A N 1
ATOM 721 C CA . ASP A 1 88 ? 38.493 -47.400 -35.622 1.00 72.00 88 ASP A CA 1
ATOM 722 C C . ASP A 1 88 ? 39.748 -47.514 -34.749 1.00 72.00 88 ASP A C 1
ATOM 724 O O . ASP A 1 88 ? 40.852 -47.751 -35.250 1.00 72.00 88 ASP A O 1
ATOM 728 N N . GLU A 1 89 ? 39.581 -47.341 -33.441 1.00 67.56 89 GLU A N 1
ATOM 729 C CA . GLU A 1 89 ? 40.674 -47.423 -32.478 1.00 67.56 89 GLU A CA 1
ATOM 730 C C . GLU A 1 89 ? 41.333 -48.811 -32.476 1.00 67.56 89 GLU A C 1
ATOM 732 O O . GLU A 1 89 ? 42.553 -48.923 -32.350 1.00 67.56 89 GLU A O 1
ATOM 737 N N . LYS A 1 90 ? 40.551 -49.877 -32.697 1.00 65.31 90 LYS A N 1
ATOM 738 C CA . LYS A 1 90 ? 41.043 -51.263 -32.706 1.00 65.31 90 LYS A CA 1
ATOM 739 C C . LYS A 1 90 ? 41.683 -51.663 -34.045 1.00 65.31 90 LYS A C 1
ATOM 741 O O . LYS A 1 90 ? 42.329 -52.706 -34.112 1.00 65.31 90 LYS A O 1
ATOM 746 N N . SER A 1 91 ? 41.523 -50.861 -35.105 1.00 60.88 91 SER A N 1
ATOM 747 C CA . SER A 1 91 ? 42.009 -51.156 -36.467 1.00 60.88 91 SER A CA 1
ATOM 748 C C . SER A 1 91 ? 42.504 -49.891 -37.202 1.00 60.88 91 SER A C 1
ATOM 750 O O . SER A 1 91 ? 41.860 -49.440 -38.153 1.00 60.88 91 SER A O 1
ATOM 752 N N . PRO A 1 92 ? 43.675 -49.329 -36.842 1.00 56.06 92 PRO A N 1
ATOM 753 C CA . PRO A 1 92 ? 44.124 -47.999 -37.285 1.00 56.06 92 PRO A CA 1
ATOM 754 C C . PRO A 1 92 ? 44.405 -47.848 -38.794 1.00 56.06 92 PRO A C 1
ATOM 756 O O . PRO A 1 92 ? 44.635 -46.738 -39.267 1.00 56.06 92 PRO A O 1
ATOM 759 N N . THR A 1 93 ? 44.380 -48.933 -39.574 1.00 50.44 93 THR A N 1
ATOM 760 C CA . THR A 1 93 ? 44.565 -48.924 -41.038 1.00 50.44 93 THR A CA 1
ATOM 761 C C . THR A 1 93 ? 43.260 -49.024 -41.836 1.00 50.44 93 THR A C 1
ATOM 763 O O . THR A 1 93 ? 43.285 -48.880 -43.059 1.00 50.44 93 THR A O 1
ATOM 766 N N . ARG A 1 94 ? 42.107 -49.238 -41.183 1.00 50.56 94 ARG A N 1
ATOM 767 C CA . ARG A 1 94 ? 40.789 -49.312 -41.836 1.00 50.56 94 ARG A CA 1
ATOM 768 C C . ARG A 1 94 ? 40.022 -48.009 -41.596 1.00 50.56 94 ARG A C 1
ATOM 770 O O . ARG A 1 94 ? 39.660 -47.702 -40.465 1.00 50.56 94 ARG A O 1
ATOM 777 N N . LYS A 1 95 ? 39.739 -47.254 -42.666 1.00 54.44 95 LYS A N 1
ATOM 778 C CA . LYS A 1 95 ? 38.738 -46.173 -42.615 1.00 54.44 95 LYS A CA 1
ATOM 779 C C . LYS A 1 95 ? 37.399 -46.800 -42.222 1.00 54.44 95 LYS A C 1
ATOM 781 O O . LYS A 1 95 ? 36.978 -47.764 -42.866 1.00 54.44 95 LYS A O 1
ATOM 786 N N . SER A 1 96 ? 36.760 -46.302 -41.166 1.00 52.22 96 SER A N 1
ATOM 787 C CA . SER A 1 96 ? 35.425 -46.769 -40.789 1.00 52.22 96 SER A CA 1
ATOM 788 C C . SER A 1 96 ? 34.426 -46.430 -41.904 1.00 52.22 96 SER A C 1
ATOM 790 O O . SER A 1 96 ? 34.552 -45.407 -42.582 1.00 52.22 96 SER A O 1
ATOM 792 N N . ILE A 1 97 ? 33.452 -47.315 -42.139 1.00 47.97 97 ILE A N 1
ATOM 793 C CA . ILE A 1 97 ? 32.316 -47.024 -43.022 1.00 47.97 97 ILE A CA 1
ATOM 794 C C . ILE A 1 97 ? 31.465 -45.996 -42.272 1.00 47.97 97 ILE A C 1
ATOM 796 O O . ILE A 1 97 ? 30.847 -46.333 -41.266 1.00 47.97 97 ILE A O 1
ATOM 800 N N . VAL A 1 98 ? 31.507 -44.739 -42.712 1.00 54.03 98 VAL A N 1
ATOM 801 C CA . VAL A 1 98 ? 30.786 -43.623 -42.087 1.00 54.03 98 VAL A CA 1
ATOM 802 C C . VAL A 1 98 ? 29.794 -43.072 -43.097 1.00 54.03 98 VAL A C 1
ATOM 804 O O . VAL A 1 98 ? 30.195 -42.642 -44.181 1.00 54.03 98 VAL A O 1
ATOM 807 N N . GLU A 1 99 ? 28.516 -43.038 -42.732 1.00 51.28 99 GLU A N 1
ATOM 808 C CA . GLU A 1 99 ? 27.552 -42.180 -43.415 1.00 51.28 99 GLU A CA 1
ATOM 809 C C . GLU A 1 99 ? 27.823 -40.733 -42.992 1.00 51.28 99 GLU A C 1
ATOM 811 O O . GLU A 1 99 ? 27.685 -40.363 -41.827 1.00 51.28 99 GLU A O 1
ATOM 816 N N . ARG A 1 100 ? 28.289 -39.922 -43.946 1.00 54.91 100 ARG A N 1
ATOM 817 C CA . ARG A 1 100 ? 28.453 -38.475 -43.786 1.00 54.91 100 ARG A CA 1
ATOM 818 C C . ARG A 1 100 ? 27.274 -37.795 -44.469 1.00 54.91 100 ARG A C 1
ATOM 820 O O . ARG A 1 100 ? 27.247 -37.723 -45.694 1.00 54.91 100 ARG A O 1
ATOM 827 N N . SER A 1 101 ? 26.321 -37.283 -43.700 1.00 56.44 101 SER A N 1
ATOM 828 C CA . SER A 1 101 ? 25.248 -36.431 -44.226 1.00 56.44 101 SER A CA 1
ATOM 829 C C . SER A 1 101 ? 25.588 -34.958 -43.983 1.00 56.44 101 SER A C 1
ATOM 831 O O . SER A 1 101 ? 25.802 -34.564 -42.834 1.00 56.44 101 SER A O 1
ATOM 833 N N . LYS A 1 102 ? 25.645 -34.142 -45.048 1.00 49.25 102 LYS A N 1
ATOM 834 C CA . LYS A 1 102 ? 25.807 -32.682 -44.939 1.00 49.25 102 LYS A CA 1
ATOM 835 C C . LYS A 1 102 ? 24.430 -32.034 -44.678 1.00 49.25 102 LYS A C 1
ATOM 837 O O . LYS A 1 102 ? 23.500 -32.269 -45.441 1.00 49.25 102 LYS A O 1
ATOM 842 N N . SER A 1 103 ? 24.392 -31.263 -43.583 1.00 54.19 103 SER A N 1
ATOM 843 C CA . SER A 1 103 ? 23.467 -30.201 -43.131 1.00 54.19 103 SER A CA 1
ATOM 844 C C . SER A 1 103 ? 21.986 -30.493 -42.825 1.00 54.19 103 SER A C 1
ATOM 846 O O . SER A 1 103 ? 21.154 -30.601 -43.720 1.00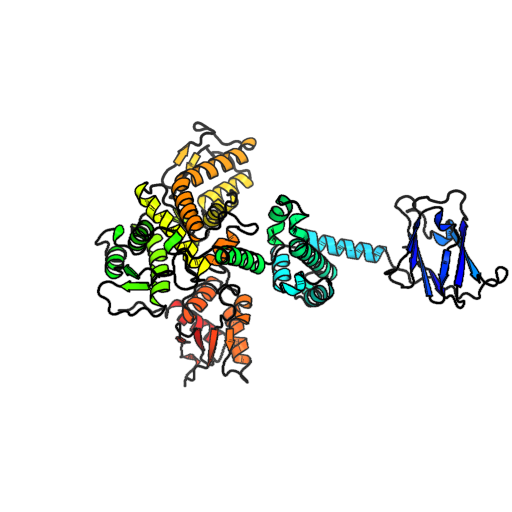 54.19 103 SER A O 1
ATOM 848 N N . VAL A 1 104 ? 21.646 -30.389 -41.529 1.00 46.84 104 VAL A N 1
ATOM 849 C CA . VAL A 1 104 ? 20.595 -29.453 -41.083 1.00 46.84 104 VAL A CA 1
ATOM 850 C C . VAL A 1 104 ? 21.230 -28.059 -41.139 1.00 46.84 104 VAL A C 1
ATOM 852 O O . VAL A 1 104 ? 22.210 -27.806 -40.435 1.00 46.84 104 VAL A O 1
ATOM 855 N N . GLU A 1 105 ? 20.758 -27.187 -42.028 1.00 48.41 105 GLU A N 1
ATOM 856 C CA . GLU A 1 105 ? 21.162 -25.779 -42.020 1.00 48.41 105 GLU A CA 1
ATOM 857 C C . GLU A 1 105 ? 20.423 -25.084 -40.876 1.00 48.41 105 GLU A C 1
ATOM 859 O O . GLU A 1 105 ? 19.208 -24.914 -40.914 1.00 48.41 105 GLU A O 1
ATOM 864 N N . ILE A 1 106 ? 21.157 -24.717 -39.826 1.00 52.34 106 ILE A N 1
ATOM 865 C CA . ILE A 1 106 ? 20.641 -23.807 -38.808 1.00 52.34 106 ILE A CA 1
ATOM 866 C C . ILE A 1 106 ? 20.792 -22.408 -39.393 1.00 52.34 106 ILE A C 1
ATOM 868 O O . ILE A 1 106 ? 21.909 -21.903 -39.519 1.00 52.34 106 ILE A O 1
ATOM 872 N N . GLU A 1 107 ? 19.682 -21.792 -39.784 1.00 58.03 107 GLU A N 1
ATOM 873 C CA . GLU A 1 107 ? 19.680 -20.446 -40.345 1.00 58.03 107 GLU A CA 1
ATOM 874 C C . GLU A 1 107 ? 19.966 -19.416 -39.238 1.00 58.03 107 GLU A C 1
ATOM 876 O O . GLU A 1 107 ? 19.075 -18.833 -38.622 1.00 58.03 107 GLU A O 1
ATOM 881 N N . VAL A 1 108 ? 21.253 -19.204 -38.952 1.00 57.53 108 VAL A N 1
ATOM 882 C CA . VAL A 1 108 ? 21.742 -18.295 -37.901 1.00 57.53 108 VAL A CA 1
ATOM 883 C C . VAL A 1 108 ? 21.209 -16.874 -38.091 1.00 57.53 108 VAL A C 1
ATOM 885 O O . VAL A 1 108 ? 20.938 -16.180 -37.114 1.00 57.53 108 VAL A O 1
ATOM 888 N N . SER A 1 109 ? 21.039 -16.437 -39.342 1.00 62.94 109 SER A N 1
ATOM 889 C CA . SER A 1 109 ? 20.416 -15.156 -39.683 1.00 62.94 109 SER A CA 1
ATOM 890 C C . SER A 1 109 ? 18.975 -15.077 -39.193 1.00 62.94 109 SER A C 1
ATOM 892 O O . SER A 1 109 ? 18.594 -14.043 -38.646 1.00 62.94 109 SER A O 1
ATOM 894 N N . SER A 1 110 ? 18.200 -16.155 -39.327 1.00 67.38 110 SER A N 1
ATOM 895 C CA . SER A 1 110 ? 16.823 -16.221 -38.833 1.00 67.38 110 SER A CA 1
ATOM 896 C C . SER A 1 110 ? 16.790 -16.141 -37.309 1.00 67.38 110 SER A C 1
ATOM 898 O O . SER A 1 110 ? 16.124 -15.264 -36.771 1.00 67.38 110 SER A O 1
ATOM 900 N N . ILE A 1 111 ? 17.596 -16.953 -36.612 1.00 72.62 111 ILE A N 1
ATOM 901 C CA . ILE A 1 111 ? 17.673 -16.944 -35.136 1.00 72.62 111 ILE A CA 1
ATOM 902 C C . ILE A 1 111 ? 18.106 -15.571 -34.613 1.00 72.62 111 ILE A C 1
ATOM 904 O O . ILE A 1 111 ? 17.541 -15.049 -33.657 1.00 72.62 111 ILE A O 1
ATOM 908 N N . LYS A 1 112 ? 19.105 -14.952 -35.251 1.00 73.50 112 LYS A N 1
ATOM 909 C CA . LYS A 1 112 ? 19.555 -13.605 -34.888 1.00 73.50 112 LYS A CA 1
ATOM 910 C C . LYS A 1 112 ? 18.443 -12.576 -35.090 1.00 73.50 112 LYS A C 1
ATOM 912 O O . LYS A 1 112 ? 18.275 -11.703 -34.246 1.00 73.50 112 LYS A O 1
ATOM 917 N N . THR A 1 113 ? 17.715 -12.661 -36.201 1.00 79.06 113 THR A N 1
ATOM 918 C CA . THR A 1 113 ? 16.617 -11.734 -36.510 1.00 79.06 113 THR A CA 1
ATOM 919 C C . THR A 1 113 ? 15.479 -11.886 -35.505 1.00 79.06 113 THR A C 1
ATOM 921 O O . THR A 1 113 ? 14.985 -10.885 -34.996 1.00 79.06 113 THR A O 1
ATOM 924 N N . GLU A 1 114 ? 15.121 -13.122 -35.161 1.00 81.06 114 GLU A N 1
ATOM 925 C CA . GLU A 1 114 ? 14.115 -13.439 -34.147 1.00 81.06 114 GLU A CA 1
ATOM 926 C C . GLU A 1 114 ? 14.533 -12.939 -32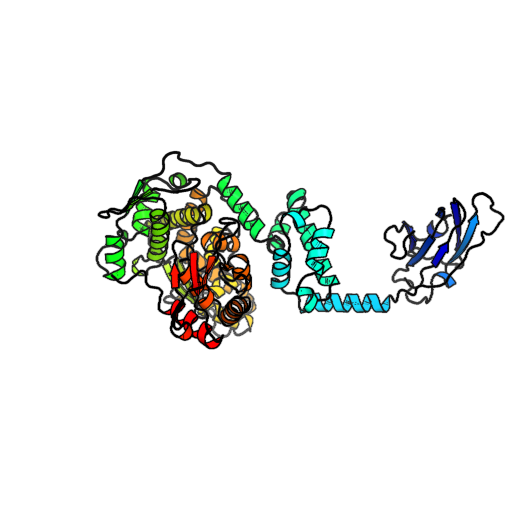.758 1.00 81.06 114 GLU A C 1
ATOM 928 O O . GLU A 1 114 ? 13.776 -12.226 -32.108 1.00 81.06 114 GLU A O 1
ATOM 933 N N . PHE A 1 115 ? 15.778 -13.189 -32.342 1.00 83.81 115 PHE A N 1
ATOM 934 C CA . PHE A 1 115 ? 16.301 -12.680 -31.073 1.00 83.81 115 PHE A CA 1
ATOM 935 C C . PHE A 1 115 ? 16.285 -11.147 -31.004 1.00 83.81 115 PHE A C 1
ATOM 937 O O . PHE A 1 115 ? 15.904 -10.578 -29.983 1.00 83.81 115 PHE A O 1
ATOM 944 N N . ILE A 1 116 ? 16.696 -10.465 -32.081 1.00 87.00 116 ILE A N 1
ATOM 945 C CA . ILE A 1 116 ? 16.655 -8.997 -32.142 1.00 87.00 116 ILE A CA 1
ATOM 946 C C . ILE A 1 116 ? 15.212 -8.512 -32.003 1.00 87.00 116 ILE A C 1
ATOM 948 O O . ILE A 1 116 ? 14.953 -7.643 -31.176 1.00 87.00 116 ILE A O 1
ATOM 952 N N . HIS A 1 117 ? 14.276 -9.104 -32.745 1.00 89.19 117 HIS A N 1
ATOM 953 C CA . HIS A 1 117 ? 12.857 -8.769 -32.652 1.00 89.19 117 HIS A CA 1
ATOM 954 C C . HIS A 1 117 ? 12.305 -8.968 -31.229 1.00 89.19 117 HIS A C 1
ATOM 956 O O . HIS A 1 117 ? 11.609 -8.095 -30.700 1.00 89.19 117 HIS A O 1
ATOM 962 N N . ASP A 1 118 ? 12.653 -10.078 -30.576 1.00 90.62 118 ASP A N 1
ATOM 963 C CA . ASP A 1 118 ? 12.248 -10.362 -29.201 1.00 90.62 118 ASP A CA 1
ATOM 964 C C . ASP A 1 118 ? 12.804 -9.308 -28.233 1.00 90.62 118 ASP A C 1
ATOM 966 O O . ASP A 1 118 ? 12.065 -8.725 -27.436 1.00 90.62 118 ASP A O 1
ATOM 970 N N . MET A 1 119 ? 14.095 -8.988 -28.329 1.00 91.06 119 MET A N 1
ATOM 971 C CA . MET A 1 119 ? 14.722 -7.994 -27.453 1.00 91.06 119 MET A CA 1
ATOM 972 C C . MET A 1 119 ? 14.222 -6.570 -27.713 1.00 91.06 119 MET A C 1
ATOM 974 O O . MET A 1 119 ? 14.048 -5.807 -26.762 1.00 91.06 119 MET A O 1
ATOM 978 N N . GLU A 1 120 ? 13.928 -6.206 -28.962 1.00 91.69 120 GLU A N 1
ATOM 979 C CA . GLU A 1 120 ? 13.296 -4.928 -29.304 1.00 91.69 120 GLU A CA 1
ATOM 980 C C . GLU A 1 120 ? 11.886 -4.826 -28.710 1.00 91.69 120 GLU A C 1
ATOM 982 O O . GLU A 1 120 ? 11.527 -3.799 -28.123 1.00 91.69 120 GLU A O 1
ATOM 987 N N . SER A 1 121 ? 11.095 -5.900 -28.799 1.00 89.31 121 SER A N 1
ATOM 988 C CA . SER A 1 121 ? 9.771 -5.980 -28.176 1.00 89.31 121 SER A CA 1
ATOM 989 C C . SER A 1 121 ? 9.861 -5.825 -26.656 1.00 89.31 121 SER A C 1
ATOM 991 O O . SER A 1 121 ? 9.132 -5.018 -26.074 1.00 89.31 121 SER A O 1
ATOM 993 N N . PHE A 1 122 ? 10.799 -6.527 -26.012 1.00 91.81 122 PHE A N 1
ATOM 994 C CA . PHE A 1 122 ? 11.041 -6.398 -24.577 1.00 91.81 122 PHE A CA 1
ATOM 995 C C . PHE A 1 122 ? 11.426 -4.960 -24.201 1.00 91.81 122 PHE A C 1
ATOM 997 O O . PHE A 1 122 ? 10.771 -4.346 -23.362 1.00 91.81 122 PHE A O 1
ATOM 1004 N N . ALA A 1 123 ? 12.430 -4.384 -24.864 1.00 91.88 123 ALA A N 1
ATOM 1005 C CA . ALA A 1 123 ? 12.963 -3.066 -24.526 1.00 91.88 123 ALA A CA 1
ATOM 1006 C C . ALA A 1 123 ? 11.952 -1.923 -24.714 1.00 91.88 123 ALA A C 1
ATOM 1008 O O . ALA A 1 123 ? 12.009 -0.927 -23.995 1.00 91.88 123 ALA A O 1
ATOM 1009 N N . THR A 1 124 ? 11.036 -2.045 -25.678 1.00 91.69 124 THR A N 1
ATOM 1010 C CA . THR A 1 124 ? 10.099 -0.963 -26.025 1.00 91.69 124 THR A CA 1
ATOM 1011 C C . THR A 1 124 ? 8.727 -1.096 -25.374 1.00 91.69 124 THR A C 1
ATOM 1013 O O . THR A 1 124 ? 8.060 -0.082 -25.164 1.00 91.69 124 THR A O 1
ATOM 1016 N N . LYS A 1 125 ? 8.282 -2.320 -25.061 1.00 92.62 125 LYS A N 1
ATOM 1017 C CA . LYS A 1 125 ? 6.907 -2.588 -24.604 1.00 92.62 125 LYS A CA 1
ATOM 1018 C C . LYS A 1 125 ? 6.824 -3.206 -23.212 1.00 92.62 125 LYS A C 1
ATOM 1020 O O . LYS A 1 125 ? 5.735 -3.213 -22.634 1.00 92.62 125 LYS A O 1
ATOM 1025 N N . TRP A 1 126 ? 7.907 -3.762 -22.665 1.00 93.75 126 TRP A N 1
ATOM 1026 C CA . TRP A 1 126 ? 7.854 -4.372 -21.338 1.00 93.75 126 TRP A CA 1
ATOM 1027 C C . TRP A 1 126 ? 7.743 -3.305 -20.246 1.00 93.75 126 TRP A C 1
ATOM 1029 O O . TRP A 1 126 ? 8.548 -2.382 -20.167 1.00 93.75 126 TRP A O 1
ATOM 1039 N N . LEU A 1 127 ? 6.743 -3.444 -19.377 1.00 91.88 127 LEU A N 1
ATOM 1040 C CA . LEU A 1 127 ? 6.449 -2.518 -18.289 1.00 91.88 127 LEU A CA 1
ATOM 1041 C C . LEU A 1 127 ? 6.507 -3.266 -16.948 1.00 91.88 127 LEU A C 1
ATOM 1043 O O . LEU A 1 127 ? 6.236 -4.470 -16.919 1.00 91.88 127 LEU A O 1
ATOM 1047 N N . PRO A 1 128 ? 6.764 -2.580 -15.817 1.00 87.81 128 PRO A N 1
ATOM 1048 C CA . PRO A 1 128 ? 6.817 -3.211 -14.490 1.00 87.81 128 PRO A CA 1
ATOM 1049 C C . PRO A 1 128 ? 5.573 -4.044 -14.136 1.00 87.81 128 PRO A C 1
ATOM 1051 O O . PRO A 1 128 ? 5.673 -5.092 -13.501 1.00 87.81 128 PRO A O 1
ATOM 1054 N N . GLN A 1 129 ? 4.397 -3.632 -14.619 1.00 85.38 129 GLN A N 1
ATOM 1055 C CA . GLN A 1 129 ? 3.136 -4.359 -14.444 1.00 85.38 129 GLN A CA 1
ATOM 1056 C C . GLN A 1 129 ? 3.141 -5.770 -15.066 1.00 85.38 129 GLN A C 1
ATOM 1058 O O . GLN A 1 129 ? 2.441 -6.657 -14.575 1.00 85.38 129 GLN A O 1
ATOM 1063 N N . HIS A 1 130 ? 3.922 -6.007 -16.128 1.00 92.25 130 HIS A N 1
ATOM 1064 C CA . HIS A 1 130 ? 4.046 -7.330 -16.749 1.00 92.25 130 HIS A CA 1
ATOM 1065 C C . HIS A 1 130 ? 4.882 -8.261 -15.863 1.00 92.25 130 HIS A C 1
ATOM 1067 O O . HIS A 1 130 ? 4.499 -9.411 -15.652 1.00 92.25 130 HIS A O 1
ATOM 1073 N N . THR A 1 131 ? 5.955 -7.741 -15.254 1.00 92.50 131 THR A N 1
ATOM 1074 C CA . THR A 1 131 ? 6.738 -8.461 -14.237 1.00 92.50 131 THR A CA 1
ATOM 1075 C C . THR A 1 131 ? 5.874 -8.826 -13.030 1.00 92.50 131 THR A C 1
ATOM 1077 O O . THR A 1 131 ? 5.881 -9.976 -12.595 1.00 92.50 131 THR A O 1
ATOM 1080 N N . GLU A 1 132 ? 5.076 -7.882 -12.518 1.00 86.75 132 GLU A N 1
ATOM 1081 C CA . GLU A 1 132 ? 4.149 -8.149 -11.411 1.00 86.75 132 GLU A CA 1
ATOM 1082 C C . GLU A 1 132 ? 3.100 -9.207 -11.790 1.00 86.75 132 GLU A C 1
ATOM 1084 O O . GLU A 1 132 ? 2.780 -10.084 -10.988 1.00 86.75 132 GLU A O 1
ATOM 1089 N N . SER A 1 133 ? 2.592 -9.158 -13.025 1.00 87.19 133 SER A N 1
ATOM 1090 C CA . SER A 1 133 ? 1.634 -10.143 -13.534 1.00 87.19 133 SER A CA 1
ATOM 1091 C C . SER A 1 133 ? 2.235 -11.547 -13.583 1.00 87.19 133 SER A C 1
ATOM 1093 O O . SER A 1 133 ? 1.579 -12.481 -13.134 1.00 87.19 133 SER A O 1
ATOM 1095 N N . LEU A 1 134 ? 3.486 -11.697 -14.039 1.00 91.75 134 LEU A N 1
ATOM 1096 C CA . LEU A 1 134 ? 4.198 -12.981 -13.995 1.00 91.75 134 LEU A CA 1
ATOM 1097 C C . LEU A 1 134 ? 4.419 -13.472 -12.565 1.00 91.75 134 LEU A C 1
ATOM 1099 O O . LEU A 1 134 ? 4.102 -14.617 -12.259 1.00 91.75 134 LEU A O 1
ATOM 1103 N N . LEU A 1 135 ? 4.908 -12.610 -11.670 1.00 90.88 135 LEU A N 1
ATOM 1104 C CA . LEU A 1 135 ? 5.152 -12.974 -10.271 1.00 90.88 135 LEU A CA 1
ATOM 1105 C C . LEU A 1 135 ? 3.895 -13.492 -9.561 1.00 90.88 135 LEU A C 1
ATOM 1107 O O . LEU A 1 135 ? 4.005 -14.359 -8.700 1.00 90.88 135 LEU A O 1
ATOM 1111 N N . ARG A 1 136 ? 2.708 -12.991 -9.924 1.00 85.44 136 ARG A N 1
ATOM 1112 C CA . ARG A 1 136 ? 1.421 -13.452 -9.376 1.00 85.44 136 ARG A CA 1
ATOM 1113 C C . ARG A 1 136 ? 1.014 -14.852 -9.844 1.00 85.44 136 ARG A C 1
ATOM 1115 O O . ARG A 1 136 ? 0.153 -15.451 -9.203 1.00 85.44 136 ARG A O 1
ATOM 1122 N N . LEU A 1 137 ? 1.584 -15.356 -10.940 1.00 88.12 137 LEU A N 1
ATOM 1123 C CA . LEU A 1 137 ? 1.317 -16.713 -11.426 1.00 88.12 137 LEU A CA 1
ATOM 1124 C C . LEU A 1 137 ? 2.080 -17.768 -10.622 1.00 88.12 137 LEU A C 1
ATOM 1126 O O . LEU A 1 137 ? 1.608 -18.894 -10.492 1.00 88.12 137 LEU A O 1
ATOM 1130 N N . PHE A 1 138 ? 3.245 -17.408 -10.081 1.00 89.81 138 PHE A N 1
ATOM 1131 C CA . PHE A 1 138 ? 4.122 -18.341 -9.384 1.00 89.81 138 PHE A CA 1
ATOM 1132 C C . PHE A 1 138 ? 3.817 -18.381 -7.888 1.00 89.81 138 PHE A C 1
ATOM 1134 O O . PHE A 1 138 ? 3.703 -17.354 -7.215 1.00 89.81 138 PHE A O 1
ATOM 1141 N N . THR A 1 139 ? 3.749 -19.582 -7.325 1.00 87.06 139 THR A N 1
ATOM 1142 C CA . THR A 1 139 ? 3.725 -19.749 -5.876 1.00 87.06 139 THR A CA 1
ATOM 1143 C C . THR A 1 139 ? 5.122 -19.543 -5.287 1.00 87.06 139 THR A C 1
ATOM 1145 O O . THR A 1 139 ? 6.153 -19.645 -5.957 1.00 87.06 139 THR A O 1
ATOM 1148 N N . LEU A 1 140 ? 5.185 -19.313 -3.972 1.00 85.06 140 LEU A N 1
ATOM 1149 C CA . LEU A 1 140 ? 6.467 -19.252 -3.264 1.00 85.06 140 LEU A CA 1
ATOM 1150 C C . LEU A 1 140 ? 7.226 -20.583 -3.290 1.00 85.06 140 LEU A C 1
ATOM 1152 O O . LEU A 1 140 ? 8.424 -20.575 -3.032 1.00 85.06 140 LEU A O 1
ATOM 1156 N N . GLN A 1 141 ? 6.554 -21.710 -3.534 1.00 88.19 141 GLN A N 1
ATOM 1157 C CA . GLN A 1 141 ? 7.222 -23.003 -3.674 1.00 88.19 141 GLN A CA 1
ATOM 1158 C C . GLN A 1 141 ? 7.875 -23.127 -5.050 1.00 88.19 141 GLN A C 1
ATOM 1160 O O . GLN A 1 141 ? 9.031 -23.537 -5.115 1.00 88.19 141 GLN A O 1
ATOM 1165 N N . ASP A 1 142 ? 7.197 -22.677 -6.108 1.00 91.62 142 ASP A N 1
ATOM 1166 C CA . ASP A 1 142 ? 7.732 -22.697 -7.476 1.00 91.62 142 ASP A CA 1
ATOM 1167 C C . ASP A 1 142 ? 9.035 -21.895 -7.564 1.00 91.62 142 ASP A C 1
ATOM 1169 O O . ASP A 1 142 ? 10.051 -22.382 -8.051 1.00 91.62 142 ASP A O 1
ATOM 1173 N N . LEU A 1 143 ? 9.051 -20.696 -6.973 1.00 92.31 143 LEU A N 1
ATOM 1174 C CA . LEU A 1 143 ? 10.223 -19.811 -6.950 1.00 92.31 143 LEU A CA 1
ATOM 1175 C C . LEU A 1 143 ? 11.358 -20.280 -6.023 1.00 92.31 143 LEU A C 1
ATOM 1177 O O . LEU A 1 143 ? 12.446 -19.709 -6.044 1.00 92.31 143 LEU A O 1
ATOM 1181 N N . LYS A 1 144 ? 11.111 -21.294 -5.188 1.00 90.31 144 LYS A N 1
ATOM 1182 C CA . LYS A 1 144 ? 12.125 -21.940 -4.338 1.00 90.31 144 LYS A CA 1
ATOM 1183 C C . LYS A 1 144 ? 12.573 -23.290 -4.889 1.00 90.31 144 LYS A C 1
ATOM 1185 O O . LYS A 1 144 ? 13.510 -23.873 -4.343 1.00 90.31 144 LYS A O 1
ATOM 1190 N N . ALA A 1 145 ? 11.910 -23.810 -5.919 1.00 90.56 145 ALA A N 1
ATOM 1191 C CA . ALA A 1 145 ? 12.254 -25.092 -6.505 1.00 90.56 145 ALA A CA 1
ATOM 1192 C C . ALA A 1 145 ? 13.652 -25.031 -7.129 1.00 90.56 145 ALA A C 1
ATOM 1194 O O . ALA A 1 145 ? 14.035 -24.027 -7.720 1.00 90.56 145 ALA A O 1
ATOM 1195 N N . GLN A 1 146 ? 14.415 -26.118 -7.027 1.00 89.69 146 GLN A N 1
ATOM 1196 C CA . GLN A 1 146 ? 15.742 -26.194 -7.643 1.00 89.69 146 GLN A CA 1
ATOM 1197 C C . GLN A 1 146 ? 15.668 -26.259 -9.179 1.00 89.69 146 GLN A C 1
ATOM 1199 O O . GLN A 1 146 ? 16.596 -25.836 -9.860 1.00 89.69 146 GLN A O 1
ATOM 1204 N N . SER A 1 147 ? 14.569 -26.790 -9.722 1.00 92.12 147 SER A N 1
ATOM 1205 C CA . SER A 1 147 ? 14.321 -26.868 -11.163 1.00 92.12 147 SER A CA 1
ATOM 1206 C C . SER A 1 147 ? 13.447 -25.706 -11.626 1.00 92.12 147 SER A C 1
ATOM 1208 O O . SER A 1 147 ? 12.479 -25.356 -10.952 1.00 92.12 147 SER A O 1
ATOM 1210 N N . PHE A 1 148 ? 13.757 -25.168 -12.805 1.00 92.56 148 PHE A N 1
ATOM 1211 C CA . PHE A 1 148 ? 12.955 -24.147 -13.480 1.00 92.56 148 PHE A CA 1
ATOM 1212 C C . PHE A 1 148 ? 11.668 -24.708 -14.118 1.00 92.56 148 PHE A C 1
ATOM 1214 O O . PHE A 1 148 ? 10.740 -23.950 -14.380 1.00 92.56 148 PHE A O 1
ATOM 1221 N N . THR A 1 149 ? 11.571 -26.028 -14.319 1.00 91.56 149 THR A N 1
ATOM 1222 C CA . THR A 1 149 ? 10.463 -26.680 -15.051 1.00 91.56 149 THR A CA 1
ATOM 1223 C C . THR A 1 149 ? 9.060 -26.233 -14.606 1.00 91.56 149 THR A C 1
ATOM 1225 O O . THR A 1 149 ? 8.279 -25.846 -15.473 1.00 91.56 149 THR A O 1
ATOM 1228 N N . PRO A 1 150 ? 8.723 -26.176 -13.297 1.00 90.50 150 PRO A N 1
ATOM 1229 C CA . PRO A 1 150 ? 7.386 -25.746 -12.874 1.00 90.50 150 PRO A CA 1
ATOM 1230 C C . PRO A 1 150 ? 7.081 -24.293 -13.259 1.00 90.50 150 PRO A C 1
ATOM 1232 O O . PRO A 1 150 ? 5.979 -23.968 -13.693 1.00 90.50 150 PRO A O 1
ATOM 1235 N N . VAL A 1 151 ? 8.073 -23.408 -13.131 1.00 94.00 151 VAL A N 1
ATOM 1236 C CA . VAL A 1 151 ? 7.934 -21.994 -13.499 1.00 94.00 151 VAL A CA 1
ATOM 1237 C C . VAL A 1 151 ? 7.796 -21.849 -15.013 1.00 94.00 151 VAL A C 1
ATOM 1239 O O . VAL A 1 151 ? 6.976 -21.053 -15.466 1.00 94.00 151 VAL A O 1
ATOM 1242 N N . TYR A 1 152 ? 8.551 -22.633 -15.787 1.00 92.94 152 TYR A N 1
ATOM 1243 C CA . TYR A 1 152 ? 8.460 -22.661 -17.244 1.00 92.94 152 TYR A CA 1
ATOM 1244 C C . TYR A 1 152 ? 7.051 -23.026 -17.724 1.00 92.94 152 TYR A C 1
ATOM 1246 O O . TYR A 1 152 ? 6.470 -22.268 -18.493 1.00 92.94 152 TYR A O 1
ATOM 1254 N N . GLU A 1 153 ? 6.470 -24.125 -17.231 1.00 92.00 153 GLU A N 1
ATOM 1255 C CA . GLU A 1 153 ? 5.133 -24.585 -17.643 1.00 92.00 153 GLU A CA 1
ATOM 1256 C C . GLU A 1 153 ? 4.042 -23.537 -17.356 1.00 92.00 153 GLU A C 1
ATOM 1258 O O . GLU A 1 153 ? 3.164 -23.281 -18.189 1.00 92.00 153 GLU A O 1
ATOM 1263 N N . ILE A 1 154 ? 4.127 -22.884 -16.190 1.00 92.75 154 ILE A N 1
ATOM 1264 C CA . ILE A 1 154 ? 3.212 -21.804 -15.796 1.00 92.75 154 ILE A CA 1
ATOM 1265 C C . ILE A 1 154 ? 3.402 -20.578 -16.697 1.00 92.75 154 ILE A C 1
ATOM 1267 O O . ILE A 1 154 ? 2.422 -20.001 -17.171 1.00 92.75 154 ILE A O 1
ATOM 1271 N N . ALA A 1 155 ? 4.651 -20.169 -16.932 1.00 93.62 155 ALA A N 1
ATOM 1272 C CA . ALA A 1 155 ? 4.975 -19.000 -17.741 1.00 93.62 155 ALA A CA 1
ATOM 1273 C C . ALA A 1 155 ? 4.560 -19.191 -19.207 1.00 93.62 155 ALA A C 1
ATOM 1275 O O . ALA A 1 155 ? 3.963 -18.291 -19.789 1.00 93.62 155 ALA A O 1
ATOM 1276 N N . HIS A 1 156 ? 4.801 -20.378 -19.764 1.00 90.19 156 HIS A N 1
ATOM 1277 C CA . HIS A 1 156 ? 4.413 -20.762 -21.121 1.00 90.19 156 HIS A CA 1
ATOM 1278 C C . HIS A 1 156 ? 2.893 -20.687 -21.330 1.00 90.19 156 HIS A C 1
ATOM 1280 O O . HIS A 1 156 ? 2.413 -20.249 -22.373 1.00 90.19 156 HIS A O 1
ATOM 1286 N N . SER A 1 157 ? 2.121 -21.029 -20.296 1.00 89.62 157 SER A N 1
ATOM 1287 C CA . SER A 1 157 ? 0.653 -20.980 -20.313 1.00 89.62 157 SER A CA 1
ATOM 1288 C C . SER A 1 157 ? 0.073 -19.592 -19.986 1.00 89.62 157 SER A C 1
ATOM 1290 O O . SER A 1 157 ? -1.140 -19.445 -19.822 1.00 89.62 157 SER A O 1
ATOM 1292 N N . SER A 1 158 ? 0.919 -18.568 -19.840 1.00 91.88 158 SER A N 1
ATOM 1293 C CA . SER A 1 158 ? 0.503 -17.221 -19.448 1.00 91.88 158 SER A CA 1
ATOM 1294 C C . SER A 1 158 ? -0.274 -16.510 -20.553 1.00 91.88 158 SER A C 1
ATOM 1296 O O . SER A 1 158 ? 0.065 -16.575 -21.733 1.00 91.88 158 SER A O 1
ATOM 1298 N N . SER A 1 159 ? -1.258 -15.694 -20.165 1.00 89.94 159 SER A N 1
ATOM 1299 C CA . SER A 1 159 ? -1.940 -14.788 -21.096 1.00 89.94 159 SER A CA 1
ATOM 1300 C C . SER A 1 159 ? -0.999 -13.749 -21.715 1.00 89.94 159 SER A C 1
ATOM 1302 O O . SER A 1 159 ? -1.327 -13.165 -22.744 1.00 89.94 159 SER A O 1
ATOM 1304 N N . LEU A 1 160 ? 0.172 -13.508 -21.112 1.00 90.06 160 LEU A N 1
ATOM 1305 C CA . LEU A 1 160 ? 1.182 -12.609 -21.672 1.00 90.06 160 LEU A CA 1
ATOM 1306 C C . LEU A 1 160 ? 1.783 -13.135 -22.981 1.00 90.06 160 LEU A C 1
ATOM 1308 O O . LEU A 1 160 ? 2.224 -12.319 -23.788 1.00 90.06 160 LEU A O 1
ATOM 1312 N N . CYS A 1 161 ? 1.720 -14.445 -23.241 1.00 90.69 161 CYS A N 1
ATOM 1313 C CA . CYS A 1 161 ? 2.132 -15.039 -24.517 1.00 90.69 161 CYS A CA 1
ATOM 1314 C C . CYS A 1 161 ? 1.257 -14.571 -25.698 1.00 90.69 161 CYS A C 1
ATOM 1316 O O . CYS A 1 161 ? 1.653 -14.695 -26.850 1.00 90.69 161 CYS A O 1
ATOM 1318 N N . ALA A 1 162 ? 0.080 -13.983 -25.438 1.00 90.19 162 ALA A N 1
ATOM 1319 C CA . ALA A 1 162 ? -0.734 -13.345 -26.476 1.00 90.19 162 ALA A CA 1
ATOM 1320 C C . ALA A 1 162 ? -0.207 -11.958 -26.898 1.00 90.19 162 ALA A C 1
ATOM 1322 O O . ALA A 1 162 ? -0.632 -11.424 -27.921 1.00 90.19 162 ALA A O 1
ATOM 1323 N N . VAL A 1 163 ? 0.675 -11.350 -26.095 1.00 89.50 163 VAL A N 1
ATOM 1324 C CA . VAL A 1 163 ? 1.177 -9.976 -26.282 1.00 89.50 163 VAL A CA 1
ATOM 1325 C C . VAL A 1 163 ? 2.676 -9.956 -26.581 1.00 89.50 163 VAL A C 1
ATOM 1327 O O . VAL A 1 163 ? 3.139 -9.108 -27.344 1.00 89.50 163 VAL A O 1
ATOM 1330 N N . PHE A 1 164 ? 3.430 -10.883 -25.992 1.00 92.88 164 PHE A N 1
ATOM 1331 C CA . PHE A 1 164 ? 4.880 -10.975 -26.110 1.00 92.88 164 PHE A CA 1
ATOM 1332 C C . PHE A 1 164 ? 5.305 -12.340 -26.661 1.00 92.88 164 PHE A C 1
ATOM 1334 O O . PHE A 1 164 ? 4.659 -13.340 -26.347 1.00 92.88 164 PHE A O 1
ATOM 1341 N N . PRO A 1 165 ? 6.416 -12.393 -27.418 1.00 90.81 165 PRO A N 1
ATOM 1342 C CA . PRO A 1 165 ? 7.091 -13.639 -27.754 1.00 90.81 165 PRO A CA 1
ATOM 1343 C C . PRO A 1 165 ? 7.330 -14.522 -26.529 1.00 90.81 165 PRO A C 1
ATOM 1345 O O . PRO A 1 165 ? 7.747 -14.047 -25.469 1.00 90.81 165 PRO A O 1
ATOM 1348 N N . GLU A 1 166 ? 7.095 -15.819 -26.697 1.00 90.19 166 GLU A N 1
ATOM 1349 C CA . GLU A 1 166 ? 7.203 -16.817 -25.633 1.00 90.19 166 GLU A CA 1
ATOM 1350 C C . GLU A 1 166 ? 8.596 -16.825 -24.988 1.00 90.19 166 GLU A C 1
ATOM 1352 O O . GLU A 1 166 ? 8.716 -16.839 -23.762 1.00 90.19 166 GLU A O 1
ATOM 1357 N N . ASN A 1 167 ? 9.650 -16.698 -25.799 1.00 88.19 167 ASN A N 1
ATOM 1358 C CA . ASN A 1 167 ? 11.036 -16.651 -25.333 1.00 88.19 167 ASN A CA 1
ATOM 1359 C C . ASN A 1 167 ? 11.270 -15.541 -24.300 1.00 88.19 167 ASN A C 1
ATOM 1361 O O . ASN A 1 167 ? 11.968 -15.759 -23.312 1.00 88.19 167 ASN A O 1
ATOM 1365 N N . ILE A 1 168 ? 10.664 -14.361 -24.488 1.00 93.31 168 ILE A N 1
ATOM 1366 C CA . ILE A 1 168 ? 10.769 -13.242 -23.539 1.00 93.31 168 ILE A CA 1
ATOM 1367 C C . ILE A 1 168 ? 10.099 -13.617 -22.220 1.00 93.31 168 ILE A C 1
ATOM 1369 O O . ILE A 1 168 ? 10.666 -13.393 -21.152 1.00 93.31 168 ILE A O 1
ATOM 1373 N N . ILE A 1 169 ? 8.904 -14.207 -22.287 1.00 94.56 169 ILE A N 1
ATOM 1374 C CA . ILE A 1 169 ? 8.151 -14.626 -21.104 1.00 94.56 169 ILE A CA 1
ATOM 1375 C C . ILE A 1 169 ? 8.940 -15.661 -20.305 1.00 94.56 169 ILE A C 1
ATOM 1377 O O . ILE A 1 169 ? 9.124 -15.492 -19.096 1.00 94.56 169 ILE A O 1
ATOM 1381 N N . CYS A 1 170 ? 9.468 -16.683 -20.977 1.00 92.62 170 CYS A N 1
ATOM 1382 C CA . CYS A 1 170 ? 10.286 -17.720 -20.360 1.00 92.62 170 CYS A CA 1
ATOM 1383 C C . CYS A 1 170 ? 11.604 -17.161 -19.806 1.00 92.62 170 CYS A C 1
ATOM 1385 O O . CYS A 1 170 ? 11.982 -17.516 -18.691 1.00 92.62 170 CYS A O 1
ATOM 1387 N N . LEU A 1 171 ? 12.272 -16.244 -20.514 1.00 92.38 171 LEU A N 1
ATOM 1388 C CA . LEU A 1 171 ? 13.497 -15.592 -20.042 1.00 92.38 171 LEU A CA 1
ATOM 1389 C C . LEU A 1 171 ? 13.243 -14.752 -18.783 1.00 92.38 171 LEU A C 1
ATOM 1391 O O . LEU A 1 171 ? 13.975 -14.868 -17.799 1.00 92.38 171 LEU A O 1
ATOM 1395 N N . CYS A 1 172 ? 12.190 -13.933 -18.776 1.00 94.75 172 CYS A N 1
ATOM 1396 C CA . CYS A 1 172 ? 11.802 -13.162 -17.598 1.00 94.75 172 CYS A CA 1
ATOM 1397 C C . CYS A 1 172 ? 11.447 -14.083 -16.426 1.00 94.75 172 CYS A C 1
ATOM 1399 O O . CYS A 1 172 ? 11.896 -13.849 -15.306 1.00 94.75 172 CYS A O 1
ATOM 1401 N N . ALA A 1 173 ? 10.684 -15.147 -16.676 1.00 95.88 173 ALA A N 1
ATOM 1402 C CA . ALA A 1 173 ? 10.324 -16.127 -15.659 1.00 95.88 173 ALA A CA 1
ATOM 1403 C C . ALA A 1 173 ? 11.557 -16.839 -15.075 1.00 95.88 173 ALA A C 1
ATOM 1405 O O . ALA A 1 173 ? 11.644 -17.003 -13.857 1.00 95.88 173 ALA A O 1
ATOM 1406 N N . LEU A 1 174 ? 12.537 -17.191 -15.913 1.00 95.50 174 LEU A N 1
ATOM 1407 C CA . LEU A 1 174 ? 13.810 -17.780 -15.493 1.00 95.50 174 LEU A CA 1
ATOM 1408 C C . LEU A 1 174 ? 14.589 -16.831 -14.579 1.00 95.50 174 LEU A C 1
ATOM 1410 O O . LEU A 1 174 ? 15.054 -17.233 -13.512 1.00 95.50 174 LEU A O 1
ATOM 1414 N N . LEU A 1 175 ? 14.696 -15.556 -14.963 1.00 94.50 175 LEU A N 1
ATOM 1415 C CA . LEU A 1 175 ? 15.366 -14.541 -14.150 1.00 94.50 175 LEU A CA 1
ATOM 1416 C C . LEU A 1 175 ? 14.667 -14.349 -12.801 1.00 94.50 175 LEU A C 1
ATOM 1418 O O . LEU A 1 175 ? 15.339 -14.308 -11.771 1.00 94.50 175 LEU A O 1
ATOM 1422 N N . LEU A 1 176 ? 13.333 -14.280 -12.786 1.00 95.56 176 LEU A N 1
ATOM 1423 C CA . LEU A 1 176 ? 12.550 -14.170 -11.553 1.00 95.56 176 LEU A CA 1
ATOM 1424 C C . LEU A 1 176 ? 12.732 -15.395 -10.651 1.00 95.56 176 LEU A C 1
ATOM 1426 O O . LEU A 1 176 ? 12.898 -15.234 -9.440 1.00 95.56 176 LEU A O 1
ATOM 1430 N N . HIS A 1 177 ? 12.735 -16.601 -11.222 1.00 96.00 177 HIS A N 1
ATOM 1431 C CA . HIS A 1 177 ? 12.984 -17.848 -10.498 1.00 96.00 177 HIS A CA 1
ATOM 1432 C C . HIS A 1 177 ? 14.373 -17.854 -9.859 1.00 96.00 177 HIS A C 1
ATOM 1434 O O . HIS A 1 177 ? 14.476 -17.940 -8.634 1.00 96.00 177 HIS A O 1
ATOM 1440 N N . HIS A 1 178 ? 15.433 -17.655 -10.646 1.00 94.50 178 HIS A N 1
ATOM 1441 C CA . HIS A 1 178 ? 16.804 -17.636 -10.135 1.00 94.50 178 HIS A CA 1
ATOM 1442 C C . HIS A 1 178 ? 17.015 -16.538 -9.091 1.00 94.50 178 HIS A C 1
ATOM 1444 O O . HIS A 1 178 ? 17.611 -16.783 -8.040 1.00 94.50 178 HIS A O 1
ATOM 1450 N N . PHE A 1 179 ? 16.495 -15.335 -9.339 1.00 94.62 179 PHE A N 1
ATOM 1451 C CA . PHE A 1 179 ? 16.596 -14.222 -8.403 1.00 94.62 179 PHE A CA 1
ATOM 1452 C C . PHE A 1 179 ? 15.941 -14.559 -7.055 1.00 94.62 179 PHE A C 1
ATOM 1454 O O . PHE A 1 179 ? 16.547 -14.360 -5.999 1.00 94.62 179 PHE A O 1
ATOM 1461 N N . ASN A 1 180 ? 14.731 -15.127 -7.070 1.00 94.06 180 ASN A N 1
ATOM 1462 C CA . ASN A 1 180 ? 14.022 -15.501 -5.847 1.00 94.06 180 ASN A CA 1
ATOM 1463 C C . ASN A 1 180 ? 14.651 -16.705 -5.132 1.00 94.06 180 ASN A C 1
ATOM 1465 O O . ASN A 1 180 ? 14.676 -16.723 -3.897 1.00 94.06 180 ASN A O 1
ATOM 1469 N N . TYR A 1 181 ? 15.218 -17.656 -5.875 1.00 93.94 181 TYR A N 1
ATOM 1470 C CA . TYR A 1 181 ? 15.983 -18.770 -5.321 1.00 93.94 181 TYR A CA 1
ATOM 1471 C C . TYR A 1 181 ? 17.234 -18.271 -4.578 1.00 93.94 181 TYR A C 1
ATOM 1473 O O . TYR A 1 181 ? 17.477 -18.643 -3.426 1.00 93.94 181 TYR A O 1
ATOM 1481 N N . ILE A 1 182 ? 17.995 -17.354 -5.188 1.00 93.31 182 ILE A N 1
ATOM 1482 C CA . ILE A 1 182 ? 19.161 -16.714 -4.558 1.00 93.31 182 ILE A CA 1
ATOM 1483 C C . ILE A 1 182 ? 18.726 -15.909 -3.329 1.00 93.31 182 ILE A C 1
ATOM 1485 O O . ILE A 1 182 ? 19.357 -16.016 -2.278 1.00 93.31 182 ILE A O 1
ATOM 1489 N N . ASN A 1 183 ? 17.635 -15.144 -3.421 1.00 91.81 183 ASN A N 1
ATOM 1490 C CA . ASN A 1 183 ? 17.099 -14.377 -2.296 1.00 91.81 183 ASN A CA 1
ATOM 1491 C C . ASN A 1 183 ? 16.718 -15.264 -1.097 1.00 91.81 183 ASN A C 1
ATOM 1493 O O . ASN A 1 183 ? 16.827 -14.825 0.046 1.00 91.81 183 ASN A O 1
ATOM 1497 N N . GLU A 1 184 ? 16.272 -16.498 -1.341 1.00 90.56 184 GLU A N 1
ATOM 1498 C CA . GLU A 1 184 ? 15.900 -17.442 -0.288 1.00 90.56 184 GLU A CA 1
ATOM 1499 C C . GLU A 1 184 ? 17.117 -18.133 0.339 1.00 90.56 184 GLU A C 1
ATOM 1501 O O . GLU A 1 184 ? 17.270 -18.130 1.559 1.00 90.56 184 GLU A O 1
ATOM 1506 N N . PHE A 1 185 ? 17.992 -18.720 -0.481 1.00 93.00 185 PHE A N 1
ATOM 1507 C CA . PHE A 1 185 ? 19.043 -19.627 0.000 1.00 93.00 185 PHE A CA 1
ATOM 1508 C C . PHE A 1 185 ? 20.431 -18.985 0.090 1.00 93.00 185 PHE A C 1
ATOM 1510 O O . PHE A 1 185 ? 21.334 -19.513 0.746 1.00 93.00 185 PHE A O 1
ATOM 1517 N N . HIS A 1 186 ? 20.633 -17.847 -0.570 1.00 92.44 186 HIS A N 1
ATOM 1518 C CA . HIS A 1 186 ? 21.935 -17.202 -0.737 1.00 92.44 186 HIS A CA 1
ATOM 1519 C C . HIS A 1 186 ? 21.894 -15.687 -0.484 1.00 92.44 186 HIS A C 1
ATOM 1521 O O . HIS A 1 186 ? 22.809 -14.984 -0.903 1.00 92.44 186 HIS A O 1
ATOM 1527 N N . TYR A 1 187 ? 20.891 -15.190 0.253 1.00 89.56 187 TYR A N 1
ATOM 1528 C CA . TYR A 1 187 ? 20.706 -13.762 0.552 1.00 89.56 187 TYR A CA 1
ATOM 1529 C C . TYR A 1 187 ? 21.999 -13.067 1.004 1.00 89.56 187 TYR A C 1
ATOM 1531 O O . TYR A 1 187 ? 22.395 -12.053 0.438 1.00 89.56 187 TYR A O 1
ATOM 1539 N N . ASN A 1 188 ? 22.699 -13.670 1.973 1.00 91.38 188 ASN A N 1
ATOM 1540 C CA . ASN A 1 188 ? 23.916 -13.121 2.583 1.00 91.38 188 ASN A CA 1
ATOM 1541 C C . ASN A 1 188 ? 25.141 -13.121 1.648 1.00 91.38 188 ASN A C 1
ATOM 1543 O O . ASN A 1 188 ? 26.180 -12.581 2.015 1.00 91.38 188 ASN A O 1
ATOM 1547 N N . LYS A 1 189 ? 25.055 -13.756 0.470 1.00 93.44 189 LYS A N 1
ATOM 1548 C CA . LYS A 1 189 ? 26.126 -13.757 -0.541 1.00 93.44 189 LYS A CA 1
ATOM 1549 C C . LYS A 1 189 ? 26.013 -12.586 -1.522 1.00 93.44 189 LYS A C 1
ATOM 1551 O O . LYS A 1 189 ? 26.914 -12.406 -2.336 1.00 93.44 189 LYS A O 1
ATOM 1556 N N . VAL A 1 190 ? 24.925 -11.818 -1.468 1.00 91.56 190 VAL A N 1
ATOM 1557 C CA . VAL A 1 190 ? 24.648 -10.699 -2.375 1.00 91.56 190 VAL A CA 1
ATOM 1558 C C . VAL A 1 190 ? 24.591 -9.394 -1.569 1.00 91.56 190 VAL A C 1
ATOM 1560 O O . VAL A 1 190 ? 23.950 -9.376 -0.516 1.00 91.56 190 VAL A O 1
ATOM 1563 N N . PRO A 1 191 ? 25.237 -8.303 -2.025 1.00 89.69 191 PRO A N 1
ATOM 1564 C CA . PRO A 1 191 ? 25.219 -7.020 -1.322 1.00 89.69 191 PRO A CA 1
ATOM 1565 C C . PRO A 1 191 ? 23.808 -6.444 -1.141 1.00 89.69 191 PRO A C 1
ATOM 1567 O O . PRO A 1 191 ? 23.007 -6.433 -2.072 1.00 89.69 191 PRO A O 1
ATOM 1570 N N . GLU A 1 192 ? 23.536 -5.874 0.033 1.00 83.50 192 GLU A N 1
ATOM 1571 C CA . GLU A 1 192 ? 22.247 -5.251 0.371 1.00 83.50 192 GLU A CA 1
ATOM 1572 C C . GLU A 1 192 ? 21.769 -4.167 -0.618 1.00 83.50 192 GLU A C 1
ATOM 1574 O O . GLU A 1 192 ? 20.593 -4.200 -0.987 1.00 83.50 192 GLU A O 1
ATOM 1579 N N . PRO A 1 193 ? 22.631 -3.270 -1.150 1.00 84.69 193 PRO A N 1
ATOM 1580 C CA . PRO A 1 193 ? 22.190 -2.273 -2.128 1.00 84.69 193 PRO A CA 1
ATOM 1581 C C . PRO A 1 193 ? 21.558 -2.885 -3.384 1.00 84.69 193 PRO A C 1
ATOM 1583 O O . PRO A 1 193 ? 20.644 -2.300 -3.962 1.00 84.69 193 PRO A O 1
ATOM 1586 N N . PHE A 1 194 ? 22.005 -4.082 -3.784 1.00 87.06 194 PHE A N 1
ATOM 1587 C CA . PHE A 1 194 ? 21.428 -4.787 -4.923 1.00 87.06 194 PHE A CA 1
ATOM 1588 C C . PHE A 1 194 ? 19.985 -5.206 -4.629 1.00 87.06 194 PHE A C 1
ATOM 1590 O O . PHE A 1 194 ? 19.102 -4.927 -5.440 1.00 87.06 194 PHE A O 1
ATOM 1597 N N . TRP A 1 195 ? 19.720 -5.776 -3.447 1.00 85.56 195 TRP A N 1
ATOM 1598 C CA . TRP A 1 195 ? 18.366 -6.145 -3.020 1.00 85.56 195 TRP A CA 1
ATOM 1599 C C . TRP A 1 195 ? 17.430 -4.940 -2.955 1.00 85.56 195 TRP A C 1
ATOM 1601 O O . TRP A 1 195 ? 16.295 -5.024 -3.419 1.00 85.56 195 TRP A O 1
ATOM 1611 N N . ASN A 1 196 ? 17.923 -3.805 -2.460 1.00 78.50 196 ASN A N 1
ATOM 1612 C CA . ASN A 1 196 ? 17.132 -2.578 -2.372 1.00 78.50 196 ASN A CA 1
ATOM 1613 C C . ASN A 1 196 ? 16.717 -2.074 -3.764 1.00 78.50 196 ASN A C 1
ATOM 1615 O O . ASN A 1 196 ? 15.569 -1.682 -3.958 1.00 78.50 196 ASN A O 1
ATOM 1619 N N . SER A 1 197 ? 17.614 -2.167 -4.752 1.00 80.44 197 SER A N 1
ATOM 1620 C CA . SER A 1 197 ? 17.337 -1.772 -6.144 1.00 80.44 197 SER A CA 1
ATOM 1621 C C . SER A 1 197 ? 16.444 -2.744 -6.929 1.00 80.44 197 SER A C 1
ATOM 1623 O O . SER A 1 197 ? 16.016 -2.423 -8.033 1.00 80.44 197 SER A O 1
ATOM 1625 N N . THR A 1 198 ? 16.167 -3.934 -6.385 1.00 84.19 198 THR A N 1
ATOM 1626 C CA . THR A 1 198 ? 15.471 -5.033 -7.084 1.00 84.19 198 THR A CA 1
ATOM 1627 C C . THR A 1 198 ? 14.320 -5.623 -6.265 1.00 84.19 198 THR A C 1
ATOM 1629 O O . THR A 1 198 ? 13.879 -6.749 -6.500 1.00 84.19 198 THR A O 1
ATOM 1632 N N . SER A 1 199 ? 13.799 -4.857 -5.305 1.00 80.31 199 SER A N 1
ATOM 1633 C CA . SER A 1 199 ? 12.706 -5.284 -4.424 1.00 80.31 199 SER A CA 1
ATOM 1634 C C . SER A 1 199 ? 11.424 -5.651 -5.188 1.00 80.31 199 SER A C 1
ATOM 1636 O O . SER A 1 199 ? 10.721 -6.576 -4.781 1.00 80.31 199 SER A O 1
ATOM 1638 N N . ASP A 1 200 ? 11.179 -5.021 -6.340 1.00 83.88 200 ASP A N 1
ATOM 1639 C CA . ASP A 1 200 ? 10.041 -5.303 -7.227 1.00 83.88 200 ASP A CA 1
ATOM 1640 C C . ASP A 1 200 ? 10.102 -6.681 -7.920 1.00 83.88 200 ASP A C 1
ATOM 1642 O O . ASP A 1 200 ? 9.106 -7.133 -8.483 1.00 83.88 200 ASP A O 1
ATOM 1646 N N . LEU A 1 201 ? 11.247 -7.377 -7.877 1.00 90.69 201 LEU A N 1
ATOM 1647 C CA . LEU A 1 201 ? 11.405 -8.732 -8.432 1.00 90.69 201 LEU A CA 1
ATOM 1648 C C . LEU A 1 201 ? 11.001 -9.837 -7.444 1.00 90.69 201 LEU A C 1
ATOM 1650 O O . LEU A 1 201 ? 11.044 -11.026 -7.771 1.00 90.69 201 LEU A O 1
ATOM 1654 N N . ILE A 1 202 ? 10.624 -9.465 -6.222 1.00 89.56 202 ILE A N 1
ATOM 1655 C CA . ILE A 1 202 ? 10.186 -10.388 -5.178 1.00 89.56 202 ILE A CA 1
ATOM 1656 C C . ILE A 1 202 ? 8.655 -10.381 -5.141 1.00 89.56 202 ILE A C 1
ATOM 1658 O O . ILE A 1 202 ? 8.061 -9.302 -5.110 1.00 89.56 202 ILE A O 1
ATOM 1662 N N . PRO A 1 203 ? 7.983 -11.551 -5.085 1.00 88.19 203 PRO A N 1
ATOM 1663 C CA . PRO A 1 203 ? 6.539 -11.599 -4.912 1.00 88.19 203 PRO A CA 1
ATOM 1664 C C . PRO A 1 203 ? 6.106 -10.753 -3.719 1.00 88.19 203 PRO A C 1
ATOM 1666 O O . PRO A 1 203 ? 6.565 -10.955 -2.591 1.00 88.19 203 PRO A O 1
ATOM 1669 N N . PHE A 1 204 ? 5.188 -9.825 -3.960 1.00 83.56 204 PHE A N 1
ATOM 1670 C CA . PHE A 1 204 ? 4.763 -8.873 -2.942 1.00 83.56 204 PHE A CA 1
ATOM 1671 C C . PHE A 1 204 ? 4.171 -9.575 -1.704 1.00 83.56 204 PHE A C 1
ATOM 1673 O O . PHE A 1 204 ? 4.498 -9.220 -0.572 1.00 83.56 204 PHE A O 1
ATOM 1680 N N . ASP A 1 205 ? 3.439 -10.676 -1.889 1.00 81.75 205 ASP A N 1
ATOM 1681 C CA . ASP A 1 205 ? 2.922 -11.490 -0.780 1.00 81.75 205 ASP A CA 1
ATOM 1682 C C . ASP A 1 205 ? 4.043 -12.059 0.115 1.00 81.75 205 ASP A C 1
ATOM 1684 O O . ASP A 1 205 ? 3.882 -12.115 1.339 1.00 81.75 205 ASP A O 1
ATOM 1688 N N . LYS A 1 206 ? 5.212 -12.403 -0.460 1.00 85.56 206 LYS A N 1
ATOM 1689 C CA . LYS A 1 206 ? 6.410 -12.834 0.291 1.00 85.56 206 LYS A CA 1
ATOM 1690 C C . LYS A 1 206 ? 6.913 -11.714 1.193 1.00 85.56 206 LYS A C 1
ATOM 1692 O O . LYS A 1 206 ? 7.235 -11.961 2.356 1.00 85.56 206 LYS A O 1
ATOM 1697 N N . THR A 1 207 ? 6.989 -10.495 0.657 1.00 88.50 207 THR A N 1
ATOM 1698 C CA . THR A 1 207 ? 7.491 -9.321 1.387 1.00 88.50 207 THR A CA 1
ATOM 1699 C C . THR A 1 207 ? 6.611 -9.009 2.598 1.00 88.50 207 THR A C 1
ATOM 1701 O O . THR A 1 207 ? 7.122 -8.905 3.717 1.00 88.50 207 THR A O 1
ATOM 1704 N N . CYS A 1 208 ? 5.287 -9.002 2.405 1.00 88.75 208 CYS A N 1
ATOM 1705 C CA . CYS A 1 208 ? 4.301 -8.842 3.469 1.00 88.75 208 CYS A CA 1
ATOM 1706 C C . CYS A 1 208 ? 4.395 -9.956 4.521 1.00 88.75 208 CYS A C 1
ATOM 1708 O O . CYS A 1 208 ? 4.459 -9.662 5.713 1.00 88.75 208 CYS A O 1
ATOM 1710 N N . ALA A 1 209 ? 4.436 -11.226 4.097 1.00 87.19 209 ALA A N 1
ATOM 1711 C CA . ALA A 1 209 ? 4.502 -12.372 5.008 1.00 87.19 209 ALA A CA 1
ATOM 1712 C C . ALA A 1 209 ? 5.773 -12.371 5.861 1.00 87.19 209 ALA A C 1
ATOM 1714 O O . ALA A 1 209 ? 5.720 -12.641 7.058 1.00 87.19 209 ALA A O 1
ATOM 1715 N N . SER A 1 210 ? 6.916 -12.035 5.262 1.00 89.94 210 SER A N 1
ATOM 1716 C CA . SER A 1 210 ? 8.186 -11.938 5.981 1.00 89.94 210 SER A CA 1
ATOM 1717 C C . SER A 1 210 ? 8.145 -10.855 7.058 1.00 89.94 210 SER A C 1
ATOM 1719 O O . SER A 1 210 ? 8.609 -11.092 8.170 1.00 89.94 210 SER A O 1
ATOM 1721 N N . PHE A 1 211 ? 7.573 -9.686 6.751 1.00 92.31 211 PHE A N 1
ATOM 1722 C CA . PHE A 1 211 ? 7.467 -8.602 7.725 1.00 92.31 211 PHE A CA 1
ATOM 1723 C C . PHE A 1 211 ? 6.492 -8.937 8.862 1.00 92.31 211 PHE A C 1
ATOM 1725 O O . PHE A 1 211 ? 6.831 -8.744 10.026 1.00 92.31 211 PHE A O 1
ATOM 1732 N N . LEU A 1 212 ? 5.323 -9.512 8.553 1.00 91.25 212 LEU A N 1
ATOM 1733 C CA . LEU A 1 212 ? 4.384 -9.982 9.580 1.00 91.25 212 LEU A CA 1
ATOM 1734 C C . LEU A 1 212 ? 5.025 -11.030 10.495 1.00 91.25 212 LEU A C 1
ATOM 1736 O O . LEU A 1 212 ? 4.937 -10.910 11.713 1.00 91.25 212 LEU A O 1
ATOM 1740 N N . LYS A 1 213 ? 5.764 -11.986 9.924 1.00 90.50 213 LYS A N 1
ATOM 1741 C CA . LYS A 1 213 ? 6.504 -12.989 10.697 1.00 90.50 213 LYS A CA 1
ATOM 1742 C C . LYS A 1 213 ? 7.547 -12.361 11.628 1.00 90.50 213 LYS A C 1
ATOM 1744 O O . LYS A 1 213 ? 7.749 -12.862 12.731 1.00 90.50 213 LYS A O 1
ATOM 1749 N N . ALA A 1 214 ? 8.202 -11.273 11.216 1.00 91.94 214 ALA A N 1
ATOM 1750 C CA . ALA A 1 214 ? 9.116 -10.536 12.089 1.00 91.94 214 ALA A CA 1
ATOM 1751 C C . ALA A 1 214 ? 8.368 -9.926 13.289 1.00 91.94 214 ALA A C 1
ATOM 1753 O O . ALA A 1 214 ? 8.803 -10.092 14.426 1.00 91.94 214 ALA A O 1
ATOM 1754 N N . ILE A 1 215 ? 7.196 -9.322 13.064 1.00 90.88 215 ILE A N 1
ATOM 1755 C CA . ILE A 1 215 ? 6.340 -8.789 14.141 1.00 90.88 215 ILE A CA 1
ATOM 1756 C C . ILE A 1 215 ? 5.848 -9.903 15.083 1.00 90.88 215 ILE A C 1
ATOM 1758 O O . ILE A 1 215 ? 5.780 -9.689 16.295 1.00 90.88 215 ILE A O 1
ATOM 1762 N N . GLU A 1 216 ? 5.494 -11.071 14.545 1.00 86.69 216 GLU A N 1
ATOM 1763 C CA . GLU A 1 216 ? 5.042 -12.242 15.313 1.00 86.69 216 GLU A CA 1
ATOM 1764 C C . GLU A 1 216 ? 6.162 -12.884 16.140 1.00 86.69 216 GLU A C 1
ATOM 1766 O O . GLU A 1 216 ? 5.905 -13.404 17.222 1.00 86.69 216 GLU A O 1
ATOM 1771 N N . SER A 1 217 ? 7.405 -12.853 15.644 1.00 87.31 217 SER A N 1
ATOM 1772 C CA . SER A 1 217 ? 8.563 -13.450 16.331 1.00 87.31 217 SER A CA 1
ATOM 1773 C C . SER A 1 217 ? 8.955 -12.729 17.620 1.00 87.31 217 SER A C 1
ATOM 1775 O O . SER A 1 217 ? 9.629 -13.277 18.490 1.00 87.31 217 SER A O 1
ATOM 1777 N N . GLU A 1 218 ? 8.513 -11.493 17.738 1.00 86.81 218 GLU A N 1
ATOM 1778 C CA . GLU A 1 218 ? 8.808 -10.611 18.840 1.00 86.81 218 GLU A CA 1
ATOM 1779 C C . GLU A 1 218 ? 7.800 -10.810 20.001 1.00 86.81 218 GLU A C 1
ATOM 1781 O O . GLU A 1 218 ? 6.579 -10.828 19.792 1.00 86.81 218 GLU A O 1
ATOM 1786 N N . PRO A 1 219 ? 8.273 -10.921 21.254 1.00 80.00 219 PRO A N 1
ATOM 1787 C CA . PRO A 1 219 ? 7.480 -11.440 22.363 1.00 80.00 219 PRO A CA 1
ATOM 1788 C C . PRO A 1 219 ? 6.337 -10.510 22.792 1.00 80.00 219 PRO A C 1
ATOM 1790 O O . PRO A 1 219 ? 6.492 -9.292 22.917 1.00 80.00 219 PRO A O 1
ATOM 1793 N N . CYS A 1 220 ? 5.190 -11.103 23.136 1.00 75.62 220 CYS A N 1
ATOM 1794 C CA . CYS A 1 220 ? 4.112 -10.384 23.816 1.00 75.62 220 CYS A CA 1
ATOM 1795 C C . CYS A 1 220 ? 4.558 -9.926 25.212 1.00 75.62 220 CYS A C 1
ATOM 1797 O O . CYS A 1 220 ? 5.063 -10.711 26.014 1.00 75.62 220 CYS A O 1
ATOM 1799 N N . VAL A 1 221 ? 4.313 -8.654 25.536 1.00 71.38 221 VAL A N 1
ATOM 1800 C CA . VAL A 1 221 ? 4.800 -8.035 26.787 1.00 71.38 221 VAL A CA 1
ATOM 1801 C C . VAL A 1 221 ? 3.822 -8.219 27.961 1.00 71.38 221 VAL A C 1
ATOM 1803 O O . VAL A 1 221 ? 4.176 -8.002 29.122 1.00 71.38 221 VAL A O 1
ATOM 1806 N N . SER A 1 222 ? 2.575 -8.629 27.703 1.00 68.56 222 SER A N 1
ATOM 1807 C CA . SER A 1 222 ? 1.555 -8.855 28.735 1.00 68.56 222 SER A CA 1
ATOM 1808 C C . SER A 1 222 ? 0.790 -10.153 28.494 1.00 68.56 222 SER A C 1
ATOM 1810 O O . SER A 1 222 ? 0.477 -10.489 27.359 1.00 68.56 222 SER A O 1
ATOM 1812 N N . LYS A 1 223 ? 0.436 -10.865 29.572 1.00 67.62 223 LYS A N 1
ATOM 1813 C CA . LYS A 1 223 ? -0.506 -12.001 29.517 1.00 67.62 223 LYS A CA 1
ATOM 1814 C C . LYS A 1 223 ? -1.958 -11.566 29.733 1.00 67.62 223 LYS A C 1
ATOM 1816 O O . LYS A 1 223 ? -2.873 -12.214 29.238 1.00 67.62 223 LYS A O 1
ATOM 1821 N N . ASN A 1 224 ? -2.163 -10.446 30.430 1.00 76.94 224 ASN A N 1
ATOM 1822 C CA . ASN A 1 224 ? -3.490 -9.911 30.722 1.00 76.94 224 ASN A CA 1
ATOM 1823 C C . ASN A 1 224 ? -3.830 -8.793 29.737 1.00 76.94 224 ASN A C 1
ATOM 1825 O O . ASN A 1 224 ? -3.072 -7.826 29.597 1.00 76.94 224 ASN A O 1
ATOM 1829 N N . ARG A 1 225 ? -4.981 -8.934 29.077 1.00 78.62 225 ARG A N 1
ATOM 1830 C CA . ARG A 1 225 ? -5.538 -7.926 28.170 1.00 78.62 225 ARG A CA 1
ATOM 1831 C C . ARG A 1 225 ? -6.022 -6.723 28.974 1.00 78.62 225 ARG A C 1
ATOM 1833 O O . ARG A 1 225 ? -6.578 -6.887 30.059 1.00 78.62 225 ARG A O 1
ATOM 1840 N N . GLN A 1 226 ? -5.821 -5.526 28.432 1.00 84.25 226 GLN A N 1
ATOM 1841 C CA . GLN A 1 226 ? -6.373 -4.314 29.031 1.00 84.25 226 GLN A CA 1
ATOM 1842 C C . GLN A 1 226 ? -7.870 -4.235 28.734 1.00 84.25 226 GLN A C 1
ATOM 1844 O O . GLN A 1 226 ? -8.283 -4.477 27.602 1.00 84.25 226 GLN A O 1
ATOM 1849 N N . VAL A 1 227 ? -8.670 -3.886 29.740 1.00 87.50 227 VAL A N 1
ATOM 1850 C CA . VAL A 1 227 ? -10.057 -3.463 29.530 1.00 87.50 227 VAL A CA 1
ATOM 1851 C C . VAL A 1 227 ? -10.033 -1.951 29.394 1.00 87.50 227 VAL A C 1
ATOM 1853 O O . VAL A 1 227 ? -9.631 -1.252 30.326 1.00 87.50 227 VAL A O 1
ATOM 1856 N N . ILE A 1 228 ? -10.410 -1.460 28.222 1.00 89.38 228 ILE A N 1
ATOM 1857 C CA . ILE A 1 228 ? -10.456 -0.038 27.915 1.00 89.38 228 ILE A CA 1
ATOM 1858 C C . ILE A 1 228 ? -11.900 0.441 27.977 1.00 89.38 228 ILE A C 1
ATOM 1860 O O . ILE A 1 228 ? -12.811 -0.240 27.513 1.00 89.38 228 ILE A O 1
ATOM 1864 N N . GLU A 1 229 ? -12.109 1.607 28.574 1.00 91.25 229 GLU A N 1
ATOM 1865 C CA . GLU A 1 229 ? -13.422 2.237 28.639 1.00 91.25 229 GLU A CA 1
ATOM 1866 C C . GLU A 1 229 ? -13.450 3.443 27.701 1.00 91.25 229 GLU A C 1
ATOM 1868 O O . GLU A 1 229 ? -12.586 4.314 27.811 1.00 91.25 229 GLU A O 1
ATOM 1873 N N . ILE A 1 230 ? -14.414 3.473 26.777 1.00 92.25 230 ILE A N 1
ATOM 1874 C CA . ILE A 1 230 ? -14.555 4.540 25.780 1.00 92.25 230 ILE A CA 1
ATOM 1875 C C . ILE A 1 230 ? -15.978 5.095 25.787 1.00 92.25 230 ILE A C 1
ATOM 1877 O O . ILE A 1 230 ? -16.959 4.353 25.770 1.00 92.25 230 ILE A O 1
ATOM 1881 N N . ASN A 1 231 ? -16.092 6.419 25.745 1.00 92.50 231 ASN A N 1
ATOM 1882 C CA . ASN A 1 231 ? -17.352 7.131 25.600 1.00 92.50 231 ASN A CA 1
ATOM 1883 C C . ASN A 1 231 ? -17.564 7.550 24.136 1.00 92.50 231 ASN A C 1
ATOM 1885 O O . ASN A 1 231 ? -17.144 8.633 23.721 1.00 92.50 231 ASN A O 1
ATOM 1889 N N . ARG A 1 232 ? -18.222 6.690 23.352 1.00 89.94 232 ARG A N 1
ATOM 1890 C CA . ARG A 1 232 ? -18.514 6.941 21.930 1.00 89.94 232 ARG A CA 1
ATOM 1891 C C . ARG A 1 232 ? -19.523 8.063 21.727 1.00 89.94 232 ARG A C 1
ATOM 1893 O O . ARG A 1 232 ? -19.341 8.898 20.846 1.00 89.94 232 ARG A O 1
ATOM 1900 N N . LYS A 1 233 ? -20.531 8.153 22.600 1.00 89.38 233 LYS A N 1
ATOM 1901 C CA . LYS A 1 233 ? -21.551 9.208 22.544 1.00 89.38 233 LYS A CA 1
ATOM 1902 C C . LYS A 1 233 ? -20.941 10.607 22.649 1.00 89.38 233 LYS A C 1
ATOM 1904 O O . LYS A 1 233 ? -21.336 11.494 21.902 1.00 89.38 233 LYS A O 1
ATOM 1909 N N . ALA A 1 234 ? -19.963 10.811 23.534 1.00 91.38 234 ALA A N 1
ATOM 1910 C CA . ALA A 1 234 ? -19.264 12.093 23.640 1.00 91.38 234 ALA A CA 1
ATOM 1911 C C . ALA A 1 234 ? -18.485 12.429 22.357 1.00 91.38 234 ALA A C 1
ATOM 1913 O O . ALA A 1 234 ? -18.570 13.555 21.869 1.00 91.38 234 ALA A O 1
ATOM 1914 N N . SER A 1 235 ? -17.813 11.433 21.765 1.00 91.88 235 SER A N 1
ATOM 1915 C CA . SER A 1 235 ? -17.152 11.586 20.465 1.00 91.88 235 SER A CA 1
ATOM 1916 C C . SER A 1 235 ? -18.153 11.985 19.381 1.00 91.88 235 SER A C 1
ATOM 1918 O O . SER A 1 235 ? -17.923 12.951 18.661 1.00 91.88 235 SER A O 1
ATOM 1920 N N . GLN A 1 236 ? -19.292 11.295 19.285 1.00 88.88 236 GLN A N 1
ATOM 1921 C CA . GLN A 1 236 ? -20.312 11.586 18.278 1.00 88.88 236 GLN A CA 1
ATOM 1922 C C . GLN A 1 236 ? -20.903 12.990 18.445 1.00 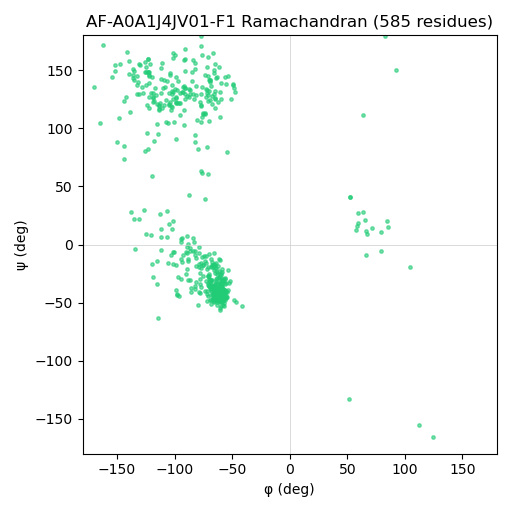88.88 236 GLN A C 1
ATOM 1924 O O . GLN A 1 236 ? -21.037 13.708 17.457 1.00 88.88 236 GLN A O 1
ATOM 1929 N N . ILE A 1 237 ? -21.204 13.417 19.677 1.00 89.06 237 ILE A N 1
ATOM 1930 C CA . ILE A 1 237 ? -21.711 14.769 19.963 1.00 89.06 237 ILE A CA 1
ATOM 1931 C C . ILE A 1 237 ? -20.697 15.832 19.517 1.00 89.06 237 ILE A C 1
ATOM 1933 O O . ILE A 1 237 ? -21.084 16.801 18.865 1.00 89.06 237 ILE A O 1
ATOM 1937 N N . PHE A 1 238 ? -19.406 15.642 19.797 1.00 92.00 238 PHE A N 1
ATOM 1938 C CA . PHE A 1 238 ? -18.378 16.588 19.363 1.00 92.00 238 PHE A CA 1
ATOM 1939 C C . PHE A 1 238 ? -18.231 16.632 17.837 1.00 92.00 238 PHE A C 1
ATOM 1941 O O . PHE A 1 238 ? -18.163 17.715 17.259 1.00 92.00 238 PHE A O 1
ATOM 1948 N N . LEU A 1 239 ? -18.203 15.472 17.174 1.00 87.50 239 LEU A N 1
ATOM 1949 C CA . LEU A 1 239 ? -18.001 15.389 15.724 1.00 87.50 239 LEU A CA 1
ATOM 1950 C C . LEU A 1 239 ? -19.208 15.908 14.925 1.00 87.50 239 LEU A C 1
ATOM 1952 O O . LEU A 1 239 ? -19.016 16.528 13.885 1.00 87.50 239 LEU A O 1
ATOM 1956 N N . THR A 1 240 ? -20.437 15.690 15.408 1.00 86.94 240 THR A N 1
ATOM 1957 C CA . THR A 1 240 ? -21.671 16.053 14.680 1.00 86.94 240 THR A CA 1
ATOM 1958 C C . THR A 1 240 ? -22.249 17.406 15.089 1.00 86.94 240 THR A C 1
ATOM 1960 O O . THR A 1 240 ? -22.638 18.192 14.230 1.00 86.94 240 THR A O 1
ATOM 1963 N N . ALA A 1 241 ? -22.305 17.695 16.391 1.00 87.25 241 ALA A N 1
ATOM 1964 C CA . ALA A 1 241 ? -22.928 18.904 16.928 1.00 87.25 241 ALA A CA 1
ATOM 1965 C C . ALA A 1 241 ? -21.909 19.991 17.308 1.00 87.25 241 ALA A C 1
ATOM 1967 O O . ALA A 1 241 ? -22.307 21.086 17.701 1.00 87.25 241 ALA A O 1
ATOM 1968 N N . GLY A 1 242 ? -20.603 19.699 17.247 1.00 85.81 242 GLY A N 1
ATOM 1969 C CA . GLY A 1 242 ? -19.544 20.627 17.661 1.00 85.81 242 GLY A CA 1
ATOM 1970 C C . GLY A 1 242 ? -19.524 20.922 19.165 1.00 85.81 242 GLY A C 1
ATOM 1971 O O . GLY A 1 242 ? -18.812 21.823 19.605 1.00 85.81 242 GLY A O 1
ATOM 1972 N N . ALA A 1 243 ? -20.307 20.192 19.964 1.00 85.00 243 ALA A N 1
ATOM 1973 C CA . ALA A 1 243 ? -20.423 20.396 21.402 1.00 85.00 243 ALA A CA 1
ATOM 1974 C C . ALA A 1 243 ? -19.480 19.452 22.165 1.00 85.00 243 ALA A C 1
ATOM 1976 O O . ALA A 1 243 ? -19.481 18.247 21.936 1.00 85.00 243 ALA A O 1
ATOM 1977 N N . GLY A 1 244 ? -18.693 19.988 23.100 1.00 89.25 244 GLY A N 1
ATOM 1978 C CA . GLY A 1 244 ? -17.687 19.229 23.855 1.00 89.25 244 GLY A CA 1
ATOM 1979 C C . GLY A 1 244 ? -16.265 19.655 23.500 1.00 89.25 244 GLY A C 1
ATOM 1980 O O . GLY A 1 244 ? -16.044 20.791 23.079 1.00 89.25 244 GLY A O 1
ATOM 1981 N N . ARG A 1 245 ? -15.291 18.764 23.695 1.00 91.75 245 ARG A N 1
ATOM 1982 C CA . ARG A 1 245 ? -13.874 19.034 23.416 1.00 91.75 245 ARG A CA 1
ATOM 1983 C C . ARG A 1 245 ? -13.290 17.987 22.476 1.00 91.75 245 ARG A C 1
ATOM 1985 O O . ARG A 1 245 ? -13.745 16.846 22.447 1.00 91.75 245 ARG A O 1
ATOM 1992 N N . LYS A 1 246 ? -12.210 18.338 21.773 1.00 90.06 246 LYS A N 1
ATOM 1993 C CA . LYS A 1 246 ? -11.492 17.395 20.898 1.00 90.06 246 LYS A CA 1
ATOM 1994 C C . LYS A 1 246 ? -10.996 16.159 21.654 1.00 90.06 246 LYS A C 1
ATOM 1996 O O . LYS A 1 246 ? -10.984 15.068 21.091 1.00 90.06 246 LYS A O 1
ATOM 2001 N N . GLU A 1 247 ? -10.674 16.300 22.942 1.00 94.00 247 GLU A N 1
ATOM 2002 C CA . GLU A 1 247 ? -10.244 15.200 23.809 1.00 94.00 247 GLU A CA 1
ATOM 2003 C C . GLU A 1 247 ? -11.341 14.156 24.062 1.00 94.00 247 GLU A C 1
ATOM 2005 O O . GLU A 1 247 ? -11.039 13.038 24.482 1.00 94.00 247 GLU A O 1
ATOM 2010 N N . ASP A 1 248 ? -12.603 14.507 23.798 1.00 93.81 248 ASP A N 1
ATOM 2011 C CA . ASP A 1 248 ? -13.742 13.603 23.919 1.00 93.81 248 ASP A CA 1
ATOM 2012 C C . ASP A 1 248 ? -13.899 12.717 22.664 1.00 93.81 248 ASP A C 1
ATOM 2014 O O . ASP A 1 248 ? -14.709 11.792 22.660 1.00 93.81 248 ASP A O 1
ATOM 2018 N N . THR A 1 249 ? -13.109 12.934 21.605 1.00 95.38 249 THR A N 1
ATOM 2019 C CA . THR A 1 249 ? -13.097 12.042 20.434 1.00 95.38 249 THR A CA 1
ATOM 2020 C C . THR A 1 249 ? -12.424 10.705 20.728 1.00 95.38 249 THR A C 1
ATOM 2022 O O . THR A 1 249 ? -11.533 10.606 21.575 1.00 95.38 249 THR A O 1
ATOM 2025 N N . VAL A 1 250 ? -12.824 9.660 20.000 1.00 96.00 250 VAL A N 1
ATOM 2026 C CA . VAL A 1 250 ? -12.291 8.301 20.187 1.00 96.00 250 VAL A CA 1
ATOM 2027 C C . VAL A 1 250 ? -10.763 8.253 20.087 1.00 96.00 250 VAL A C 1
ATOM 2029 O O . VAL A 1 250 ? -10.130 7.644 20.951 1.00 96.00 250 VAL A O 1
ATOM 2032 N N . ILE A 1 251 ? -10.152 8.918 19.098 1.00 96.88 251 ILE A N 1
ATOM 2033 C CA . ILE A 1 251 ? -8.688 8.939 18.946 1.00 96.88 251 ILE A CA 1
ATOM 2034 C C . ILE A 1 251 ? -7.980 9.520 20.176 1.00 96.88 251 ILE A C 1
ATOM 2036 O O . ILE A 1 251 ? -6.999 8.944 20.646 1.00 96.88 251 ILE A O 1
ATOM 2040 N N . TYR A 1 252 ? -8.492 10.609 20.753 1.00 96.81 252 TYR A N 1
ATOM 2041 C CA . TYR A 1 252 ? -7.904 11.221 21.944 1.00 96.81 252 TYR A CA 1
ATOM 2042 C C . TYR A 1 252 ? -8.131 10.375 23.204 1.00 96.81 252 TYR A C 1
ATOM 2044 O O . TYR A 1 252 ? -7.214 10.222 24.016 1.00 96.81 252 TYR A O 1
ATOM 2052 N N . GLN A 1 253 ? -9.320 9.785 23.361 1.00 96.94 253 GLN A N 1
ATOM 2053 C CA . GLN A 1 253 ? -9.606 8.864 24.464 1.00 96.94 253 GLN A CA 1
ATOM 2054 C C . GLN A 1 253 ? -8.668 7.648 24.425 1.00 96.94 253 GLN A C 1
ATOM 2056 O O . GLN A 1 253 ? -8.039 7.317 25.435 1.00 96.94 253 GLN A O 1
ATOM 2061 N N . LEU A 1 254 ? -8.504 7.028 23.251 1.00 95.50 254 LEU A N 1
ATOM 2062 C CA . LEU A 1 254 ? -7.566 5.925 23.051 1.00 95.50 254 LEU A CA 1
ATOM 2063 C C . LEU A 1 254 ? -6.121 6.357 23.268 1.00 95.50 254 LEU A C 1
ATOM 2065 O O . LEU A 1 254 ? -5.383 5.645 23.945 1.00 95.50 254 LEU A O 1
ATOM 2069 N N . ALA A 1 255 ? -5.720 7.529 22.777 1.00 96.94 255 ALA A N 1
ATOM 2070 C CA . ALA A 1 255 ? -4.380 8.046 23.008 1.00 96.94 255 ALA A CA 1
ATOM 2071 C C . ALA A 1 255 ? -4.079 8.208 24.498 1.00 96.94 255 ALA A C 1
ATOM 2073 O O . ALA A 1 255 ? -3.031 7.769 24.969 1.00 96.94 255 ALA A O 1
ATOM 2074 N N . LYS A 1 256 ? -5.016 8.756 25.278 1.00 96.19 256 LYS A N 1
ATOM 2075 C CA . LYS A 1 256 ? -4.871 8.876 26.734 1.00 96.19 256 LYS A CA 1
ATOM 2076 C C . LYS A 1 256 ? -4.661 7.515 27.403 1.00 96.19 256 LYS A C 1
ATOM 2078 O O . LYS A 1 256 ? -3.829 7.393 28.300 1.00 96.19 256 LYS A O 1
ATOM 2083 N N . ILE A 1 257 ? -5.394 6.492 26.969 1.00 95.38 257 ILE A N 1
ATOM 2084 C CA . ILE A 1 257 ? -5.283 5.125 27.490 1.00 95.38 257 ILE A CA 1
ATOM 2085 C C . ILE A 1 257 ? -3.949 4.491 27.079 1.00 95.38 257 ILE A C 1
ATOM 2087 O O . ILE A 1 257 ? -3.237 3.959 27.931 1.00 95.38 257 ILE A O 1
ATOM 2091 N N . ILE A 1 258 ? -3.577 4.589 25.802 1.00 95.12 258 ILE A N 1
ATOM 2092 C CA . ILE A 1 258 ? -2.333 4.031 25.267 1.00 95.12 258 ILE A CA 1
ATOM 2093 C C . ILE A 1 258 ? -1.119 4.640 25.969 1.00 95.12 258 ILE A C 1
ATOM 2095 O O . ILE A 1 258 ? -0.251 3.909 26.443 1.00 95.12 258 ILE A O 1
ATOM 2099 N N . ASN A 1 259 ? -1.099 5.964 26.122 1.00 94.69 259 ASN A N 1
ATOM 2100 C CA . ASN A 1 259 ? -0.034 6.676 26.825 1.00 94.69 259 ASN A CA 1
ATOM 2101 C C . ASN A 1 259 ? 0.017 6.321 28.320 1.00 94.69 259 ASN A C 1
ATOM 2103 O O . ASN A 1 259 ? 1.101 6.202 28.883 1.00 94.69 259 ASN A O 1
ATOM 2107 N N . LYS A 1 260 ? -1.136 6.092 28.966 1.00 94.50 260 LYS A N 1
ATOM 2108 C CA . LYS A 1 260 ? -1.205 5.688 30.380 1.00 94.50 260 LYS A CA 1
ATOM 2109 C C . LYS A 1 260 ? -0.599 4.304 30.629 1.00 94.50 260 LYS A C 1
ATOM 2111 O O . LYS A 1 260 ? 0.089 4.119 31.629 1.00 94.50 260 LYS A O 1
ATOM 2116 N N . TYR A 1 261 ? -0.900 3.322 29.779 1.00 91.19 261 TYR A N 1
ATOM 2117 C CA . TYR A 1 261 ? -0.437 1.939 29.968 1.00 91.19 261 TYR A CA 1
ATOM 2118 C C . TYR A 1 261 ? 0.927 1.660 29.322 1.00 91.19 261 TYR A C 1
ATOM 2120 O O . TYR A 1 261 ? 1.611 0.720 29.728 1.00 91.19 261 TYR A O 1
ATOM 2128 N N . GLY A 1 262 ? 1.329 2.475 28.346 1.00 91.62 262 GLY A N 1
ATOM 2129 C CA . GLY A 1 262 ? 2.542 2.301 27.556 1.00 91.62 262 GLY A CA 1
ATOM 2130 C C . GLY A 1 262 ? 2.306 1.501 26.271 1.00 91.62 262 GLY A C 1
ATOM 2131 O O . GLY A 1 262 ? 1.445 0.622 26.195 1.00 91.62 262 GLY A O 1
ATOM 2132 N N . PHE A 1 263 ? 3.110 1.791 25.247 1.00 92.81 263 PHE A N 1
ATOM 2133 C CA . PHE A 1 263 ? 2.906 1.309 23.874 1.00 92.81 263 PHE A CA 1
ATOM 2134 C C . PHE A 1 263 ? 2.986 -0.213 23.745 1.00 92.81 263 PHE A C 1
ATOM 2136 O O . PHE A 1 263 ? 2.180 -0.828 23.049 1.00 92.81 263 PHE A O 1
ATOM 2143 N N . THR A 1 264 ? 3.908 -0.844 24.468 1.00 90.12 264 THR A N 1
ATOM 2144 C CA . THR A 1 264 ? 4.152 -2.291 24.399 1.00 90.12 264 THR A CA 1
ATOM 2145 C C . THR A 1 264 ? 3.043 -3.126 25.038 1.00 90.12 264 THR A C 1
ATOM 2147 O O . THR A 1 264 ? 2.876 -4.292 24.689 1.00 90.12 264 THR A O 1
ATOM 2150 N N . LYS A 1 265 ? 2.228 -2.557 25.941 1.00 88.19 265 LYS A N 1
ATOM 2151 C CA . LYS A 1 265 ? 1.148 -3.296 26.624 1.00 88.19 265 LYS A CA 1
ATOM 2152 C C . LYS A 1 265 ? 0.015 -3.730 25.699 1.00 88.19 265 LYS A C 1
ATOM 2154 O O . LYS A 1 265 ? -0.729 -4.636 26.060 1.00 88.19 265 LYS A O 1
ATOM 2159 N N . PHE A 1 266 ? -0.086 -3.125 24.520 1.00 88.69 266 PHE A N 1
ATOM 2160 C CA . PHE A 1 266 ? -1.081 -3.462 23.501 1.00 88.69 266 PHE A CA 1
ATOM 2161 C C . PHE A 1 266 ? -0.562 -4.457 22.455 1.00 88.69 266 PHE A C 1
ATOM 2163 O O . PHE A 1 266 ? -1.276 -4.793 21.510 1.00 88.69 266 PHE A O 1
ATOM 2170 N N . ARG A 1 267 ? 0.680 -4.931 22.603 1.00 87.69 267 ARG A N 1
ATOM 2171 C CA . ARG A 1 267 ? 1.274 -5.972 21.767 1.00 87.69 267 ARG A CA 1
ATOM 2172 C C . ARG A 1 267 ? 0.831 -7.357 22.257 1.00 87.69 267 ARG A C 1
ATOM 2174 O O . ARG A 1 267 ? 1.433 -7.919 23.170 1.00 87.69 267 ARG A O 1
ATOM 2181 N N . MET A 1 268 ? -0.236 -7.874 21.649 1.00 80.62 268 MET A N 1
ATOM 2182 C CA . MET A 1 268 ? -0.879 -9.157 21.974 1.00 80.62 268 MET A CA 1
ATOM 2183 C C . MET A 1 268 ? -1.077 -9.987 20.694 1.00 80.62 268 MET A C 1
ATOM 2185 O O . MET A 1 268 ? -1.209 -9.404 19.630 1.00 80.62 268 MET A O 1
ATOM 2189 N N . GLU A 1 269 ? -1.156 -11.316 20.751 1.00 67.75 269 GLU A N 1
ATOM 2190 C CA . GLU A 1 269 ? -1.270 -12.137 19.523 1.00 67.75 269 GLU A CA 1
ATOM 2191 C C . GLU A 1 269 ? -2.586 -11.931 18.756 1.00 67.75 269 GLU A C 1
ATOM 2193 O O . GLU A 1 269 ? -2.565 -11.757 17.545 1.00 67.75 269 GLU A O 1
ATOM 2198 N N . GLN A 1 270 ? -3.733 -11.916 19.444 1.00 67.94 270 GLN A N 1
ATOM 2199 C CA . GLN A 1 270 ? -5.047 -11.918 18.778 1.00 67.94 270 GLN A CA 1
ATOM 2200 C C . GLN A 1 270 ? -5.839 -10.629 19.008 1.00 67.94 270 GLN A C 1
ATOM 2202 O O . GLN A 1 270 ? -6.112 -9.883 18.075 1.00 67.94 270 GLN A O 1
ATOM 2207 N N . THR A 1 271 ? -6.196 -10.336 20.259 1.00 75.88 271 THR A N 1
ATOM 2208 C CA . THR A 1 271 ? -7.016 -9.165 20.607 1.00 75.88 271 THR A CA 1
ATOM 2209 C C . THR A 1 271 ? -6.199 -8.188 21.458 1.00 75.88 271 THR A C 1
ATOM 2211 O O . THR A 1 271 ? -5.738 -8.586 22.537 1.00 75.88 271 THR A O 1
ATOM 2214 N N . PRO A 1 272 ? -6.012 -6.930 21.022 1.00 80.25 272 PRO A N 1
ATOM 2215 C CA . PRO A 1 272 ? -5.134 -5.969 21.697 1.00 80.25 272 PRO A CA 1
ATOM 2216 C C . PRO A 1 272 ? -5.674 -5.518 23.065 1.00 80.25 272 PRO A C 1
ATOM 2218 O O . PRO A 1 272 ? -4.897 -5.228 23.973 1.00 80.25 272 PRO A O 1
ATOM 2221 N N . PHE A 1 273 ? -6.996 -5.475 23.222 1.00 85.94 273 PHE A N 1
ATOM 2222 C CA . PHE A 1 273 ? -7.716 -5.042 24.419 1.00 85.94 273 PHE A CA 1
ATOM 2223 C C . PHE A 1 273 ? -9.168 -5.546 24.359 1.00 85.94 273 PHE A C 1
ATOM 2225 O O . PHE A 1 273 ? -9.587 -6.079 23.336 1.00 85.94 273 PHE A O 1
ATOM 2232 N N . PHE A 1 274 ? -9.914 -5.384 25.452 1.00 84.75 274 PHE A N 1
ATOM 2233 C CA . PHE A 1 274 ? -11.375 -5.499 25.485 1.00 84.75 274 PHE A CA 1
ATOM 2234 C C . PHE A 1 274 ? -11.990 -4.117 25.628 1.00 84.75 274 PHE A C 1
ATOM 2236 O O . PHE A 1 274 ? -11.478 -3.310 26.405 1.00 84.75 274 PHE A O 1
ATOM 2243 N N . VAL A 1 275 ? -13.093 -3.855 24.935 1.00 86.62 275 VAL A N 1
ATOM 2244 C CA . VAL A 1 275 ? -13.746 -2.543 24.968 1.00 86.62 275 VAL A CA 1
ATOM 2245 C C . VAL A 1 275 ? -15.008 -2.587 25.820 1.00 86.62 275 VAL A C 1
ATOM 2247 O O . VAL A 1 275 ? -15.870 -3.443 25.638 1.00 86.62 275 VAL A O 1
ATOM 2250 N N . LYS A 1 276 ? -15.134 -1.631 26.740 1.00 87.00 276 LYS A N 1
ATOM 2251 C CA . LYS A 1 276 ? -16.369 -1.321 27.458 1.00 87.00 276 LYS A CA 1
ATOM 2252 C C . LYS A 1 276 ? -16.839 0.067 27.039 1.00 87.00 276 LYS A C 1
ATOM 2254 O O . LYS A 1 276 ? -16.136 1.050 27.260 1.00 87.00 276 LYS A O 1
ATOM 2259 N N . PHE A 1 277 ? -18.031 0.158 26.466 1.00 86.88 277 PHE A N 1
ATOM 2260 C CA . PHE A 1 277 ? -18.614 1.451 26.127 1.00 86.88 277 PHE A CA 1
ATOM 2261 C C . PHE A 1 277 ? -19.323 2.059 27.335 1.00 86.88 277 PHE A C 1
ATOM 2263 O O . PHE A 1 277 ? -20.115 1.404 28.019 1.00 86.88 277 PHE A O 1
ATOM 2270 N N . THR A 1 278 ? -19.005 3.316 27.634 1.00 85.94 278 THR A N 1
ATOM 2271 C CA . THR A 1 278 ? -19.623 4.031 28.750 1.00 85.94 278 THR A CA 1
ATOM 2272 C C . THR A 1 278 ? -21.117 4.210 28.475 1.00 85.94 278 THR A C 1
ATOM 2274 O O . THR A 1 278 ? -21.498 4.802 27.470 1.00 85.94 278 THR A O 1
ATOM 2277 N N . ASN A 1 279 ? -21.959 3.752 29.406 1.00 81.06 279 ASN A N 1
ATOM 2278 C CA . ASN A 1 279 ? -23.427 3.804 29.333 1.00 81.06 279 ASN A CA 1
ATOM 2279 C C . ASN A 1 279 ? -24.077 2.960 28.217 1.00 81.06 279 ASN A C 1
ATOM 2281 O O . ASN A 1 279 ? -25.234 3.203 27.878 1.00 81.06 279 ASN A O 1
ATOM 2285 N N . GLU A 1 280 ? -23.389 1.943 27.694 1.00 79.69 280 GLU A N 1
ATOM 2286 C CA . GLU A 1 280 ? -23.959 0.978 26.745 1.00 79.69 280 GLU A CA 1
ATOM 2287 C C . GLU A 1 280 ? -23.890 -0.451 27.310 1.00 79.69 280 GLU A C 1
ATOM 2289 O O . GLU A 1 280 ? -22.936 -0.826 27.993 1.00 79.69 280 GLU A O 1
ATOM 2294 N N . LEU A 1 281 ? -24.903 -1.275 27.021 1.00 64.19 281 LEU A N 1
ATOM 2295 C CA . LEU A 1 281 ? -24.985 -2.681 27.451 1.00 64.19 281 LEU A CA 1
ATOM 2296 C C . LEU A 1 281 ? -24.289 -3.630 26.453 1.00 64.19 281 LEU A C 1
ATOM 2298 O O . LEU A 1 281 ? -24.826 -4.681 26.109 1.00 64.19 281 LEU A O 1
ATOM 2302 N N . ALA A 1 282 ? -23.112 -3.257 25.949 1.00 57.59 282 ALA A N 1
ATOM 2303 C CA . ALA A 1 282 ? -22.352 -4.087 25.015 1.00 57.59 282 ALA A CA 1
ATOM 2304 C C . ALA A 1 282 ? -21.435 -5.071 25.770 1.00 57.59 282 ALA A C 1
ATOM 2306 O O . ALA A 1 282 ? -20.639 -4.665 26.617 1.00 57.59 282 ALA A O 1
ATOM 2307 N N . ILE A 1 283 ? -21.532 -6.369 25.453 1.00 54.12 283 ILE A N 1
ATOM 2308 C CA . ILE A 1 283 ? -20.605 -7.417 25.915 1.00 54.12 283 ILE A CA 1
ATOM 2309 C C . ILE A 1 283 ? -19.675 -7.755 24.743 1.00 54.12 283 ILE A C 1
ATOM 2311 O O . ILE A 1 283 ? -20.140 -8.168 23.681 1.00 54.12 283 ILE A O 1
ATOM 2315 N N . ASP A 1 284 ? -18.369 -7.555 24.922 1.00 53.59 284 ASP A N 1
ATOM 2316 C CA . ASP A 1 284 ? -17.368 -7.722 23.864 1.00 53.59 284 ASP A CA 1
ATOM 2317 C C . ASP A 1 284 ? -17.081 -9.206 23.570 1.00 53.59 284 ASP A C 1
ATOM 2319 O O . ASP A 1 284 ? -16.509 -9.924 24.390 1.00 53.59 284 ASP A O 1
ATOM 2323 N N . ALA A 1 285 ? -17.478 -9.654 22.376 1.00 50.84 285 ALA A N 1
ATOM 2324 C CA . ALA A 1 285 ? -17.128 -10.950 21.788 1.00 50.84 285 ALA A CA 1
ATOM 2325 C C . ALA A 1 285 ? -16.219 -10.802 20.541 1.00 50.84 285 ALA A C 1
ATOM 2327 O O . ALA A 1 285 ? -16.242 -11.654 19.656 1.00 50.84 285 ALA A O 1
ATOM 2328 N N . GLY A 1 286 ? -15.445 -9.712 20.438 1.00 53.22 286 GLY A N 1
ATOM 2329 C CA . GLY A 1 286 ? -14.467 -9.447 19.371 1.00 53.22 286 GLY A CA 1
ATOM 2330 C C . GLY A 1 286 ? -14.893 -8.410 18.320 1.00 53.22 286 GLY A C 1
ATOM 2331 O O . GLY A 1 286 ? -14.036 -7.838 17.653 1.00 53.22 286 GLY A O 1
ATOM 2332 N N . GLY A 1 287 ? -16.190 -8.112 18.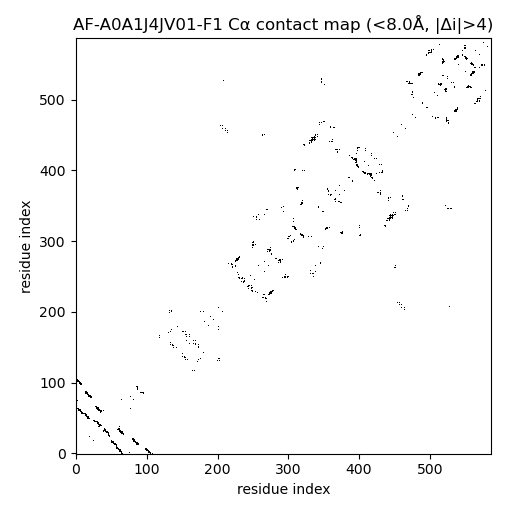192 1.00 60.22 287 GLY A N 1
ATOM 2333 C CA . GLY A 1 287 ? -16.714 -7.056 17.306 1.00 60.22 287 GLY A CA 1
ATOM 2334 C C . GLY A 1 287 ? -16.353 -5.621 17.743 1.00 60.22 287 GLY A C 1
ATOM 2335 O O . GLY A 1 287 ? -15.783 -4.882 16.938 1.00 60.22 287 GLY A O 1
ATOM 2336 N N . PRO A 1 288 ? -16.595 -5.241 19.015 1.00 59.59 288 PRO A N 1
ATOM 2337 C CA . PRO A 1 288 ? -16.317 -3.896 19.543 1.00 59.59 288 PRO A CA 1
ATOM 2338 C C . PRO A 1 288 ? -14.868 -3.409 19.395 1.00 59.59 288 PRO A C 1
ATOM 2340 O O . PRO A 1 288 ? -14.616 -2.212 19.268 1.00 59.59 288 PRO A O 1
ATOM 2343 N N . SER A 1 289 ? -13.900 -4.330 19.383 1.00 72.38 289 SER A N 1
ATOM 2344 C CA . SER A 1 289 ? -12.479 -3.994 19.231 1.00 72.38 289 SER A CA 1
ATOM 2345 C C . SER A 1 289 ? -12.115 -3.500 17.822 1.00 72.38 289 SER A C 1
ATOM 2347 O O . SER A 1 289 ? -11.288 -2.604 17.696 1.00 72.38 289 SER A O 1
ATOM 2349 N N . ASN A 1 290 ? -12.731 -4.032 16.761 1.00 76.19 290 ASN A N 1
ATOM 2350 C CA . ASN A 1 290 ? -12.520 -3.520 15.398 1.00 76.19 290 ASN A CA 1
ATOM 2351 C C . ASN A 1 290 ? -13.298 -2.226 15.151 1.00 76.19 290 ASN A C 1
ATOM 2353 O O . ASN A 1 290 ? -12.796 -1.319 14.493 1.00 76.19 290 ASN A O 1
ATOM 2357 N N . GLU A 1 291 ? -14.502 -2.130 15.713 1.00 81.62 291 GLU A N 1
ATOM 2358 C CA . GLU A 1 291 ? -15.335 -0.932 15.636 1.00 81.62 291 GLU A CA 1
ATOM 2359 C C . GLU A 1 291 ? -14.612 0.288 16.212 1.00 81.62 291 GLU A C 1
ATOM 2361 O O . GLU A 1 291 ? -14.560 1.337 15.571 1.00 81.62 291 GLU A O 1
ATOM 2366 N N . ILE A 1 292 ? -13.946 0.136 17.362 1.00 88.56 292 ILE A N 1
ATOM 2367 C CA . ILE A 1 292 ? -13.235 1.265 17.959 1.00 88.56 292 ILE A CA 1
ATOM 2368 C C . ILE A 1 292 ? -11.995 1.692 17.169 1.00 88.56 292 ILE A C 1
ATOM 2370 O O . ILE A 1 292 ? -11.649 2.871 17.176 1.00 88.56 292 ILE A O 1
ATOM 2374 N N . LEU A 1 293 ? -11.335 0.768 16.459 1.00 89.31 293 LEU A N 1
ATOM 2375 C CA . LEU A 1 293 ? -10.230 1.111 15.559 1.00 89.31 293 LEU A CA 1
ATOM 2376 C C . LEU A 1 293 ? -10.739 1.937 14.372 1.00 89.31 293 LEU A C 1
ATOM 2378 O O . LEU A 1 293 ? -10.126 2.951 14.045 1.00 89.31 293 LEU A O 1
ATOM 2382 N N . ILE A 1 294 ? -11.882 1.558 13.786 1.00 86.12 294 ILE A N 1
ATOM 2383 C CA . ILE A 1 294 ? -12.536 2.321 12.712 1.00 86.12 294 ILE A CA 1
ATOM 2384 C C . ILE A 1 294 ? -12.862 3.739 13.196 1.00 86.12 294 ILE A C 1
ATOM 2386 O O . ILE A 1 294 ? -12.504 4.720 12.544 1.00 86.12 294 ILE A O 1
ATOM 2390 N N . GLU A 1 295 ? -13.497 3.875 14.361 1.00 90.50 295 GLU A N 1
ATOM 2391 C CA . GLU A 1 295 ? -13.855 5.187 14.911 1.00 90.50 295 GLU A CA 1
ATOM 2392 C C . GLU A 1 295 ? -12.640 6.035 15.295 1.00 90.50 295 GLU A C 1
ATOM 2394 O O . GLU A 1 295 ? -12.657 7.258 15.127 1.00 90.50 295 GLU A O 1
ATOM 2399 N N . ALA A 1 296 ? -11.565 5.414 15.784 1.00 94.62 296 ALA A N 1
ATOM 2400 C CA . ALA A 1 296 ? -10.312 6.105 16.065 1.00 94.62 296 ALA A CA 1
ATOM 2401 C C . ALA A 1 296 ? -9.708 6.691 14.787 1.00 94.62 296 ALA A C 1
ATOM 2403 O O . ALA A 1 296 ? -9.359 7.867 14.757 1.00 94.62 296 ALA A O 1
ATOM 2404 N N . ILE A 1 297 ? -9.630 5.891 13.723 1.00 94.06 297 ILE A N 1
ATOM 2405 C CA . ILE A 1 297 ? -9.119 6.327 12.423 1.00 94.06 297 ILE A CA 1
ATOM 2406 C C . ILE A 1 297 ? -10.011 7.430 11.834 1.00 94.06 297 ILE A C 1
ATOM 2408 O O . ILE A 1 297 ? -9.503 8.483 11.457 1.00 94.06 297 ILE A O 1
ATOM 2412 N N . ASN A 1 298 ? -11.334 7.252 11.832 1.00 90.38 298 ASN A N 1
ATOM 2413 C CA . ASN A 1 298 ? -12.266 8.259 11.314 1.00 90.38 298 ASN A CA 1
ATOM 2414 C C . ASN A 1 298 ? -12.196 9.575 12.100 1.00 90.38 298 ASN A C 1
ATOM 2416 O O . ASN A 1 298 ? -12.155 10.650 11.503 1.00 90.38 298 ASN A O 1
ATOM 2420 N N . SER A 1 299 ? -12.148 9.508 13.435 1.00 94.12 299 SER A N 1
ATOM 2421 C CA . SER A 1 299 ? -12.015 10.710 14.264 1.00 94.12 299 SER A CA 1
ATOM 2422 C C . SER A 1 299 ? -10.661 11.392 14.073 1.00 94.12 299 SER A C 1
ATOM 2424 O O . SER A 1 299 ? -10.631 12.616 14.019 1.00 94.12 299 SER A O 1
ATOM 2426 N N . ALA A 1 300 ? -9.567 10.644 13.875 1.00 95.69 300 ALA A N 1
ATOM 2427 C CA . ALA A 1 300 ? -8.245 11.216 13.613 1.00 95.69 300 ALA A CA 1
ATOM 2428 C C . ALA A 1 300 ? -8.219 12.120 12.371 1.00 95.69 300 ALA A C 1
ATOM 2430 O O . ALA A 1 300 ? -7.570 13.161 12.387 1.00 95.69 300 ALA A O 1
ATOM 2431 N N . PHE A 1 301 ? -8.945 11.755 11.314 1.00 93.81 301 PHE A N 1
ATOM 2432 C CA . PHE A 1 301 ? -9.018 12.546 10.080 1.00 93.81 301 PHE A CA 1
ATOM 2433 C C . PHE A 1 301 ? -10.133 13.593 10.077 1.00 93.81 301 PHE A C 1
ATOM 2435 O O . PHE A 1 301 ? -10.260 14.356 9.119 1.00 93.81 301 PHE A O 1
ATOM 2442 N N . HIS A 1 302 ? -10.938 13.672 11.137 1.00 90.75 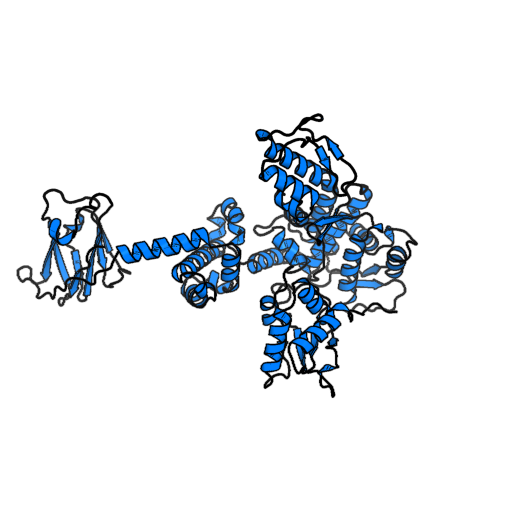302 HIS A N 1
ATOM 2443 C CA . HIS A 1 302 ? -11.969 14.692 11.222 1.00 90.75 302 HIS A CA 1
ATOM 2444 C C . HIS A 1 302 ? -11.342 16.077 11.474 1.00 90.75 302 HIS A C 1
ATOM 2446 O O . HIS A 1 302 ? -10.566 16.216 12.429 1.00 90.75 302 HIS A O 1
ATOM 2452 N N . PRO A 1 303 ? -11.704 17.130 10.709 1.00 89.69 303 PRO A N 1
ATOM 2453 C CA . PRO A 1 303 ? -11.067 18.449 10.808 1.00 89.69 303 PRO A CA 1
ATOM 2454 C C . PRO A 1 303 ? -11.080 19.062 12.217 1.00 89.69 303 PRO A C 1
ATOM 2456 O O . PRO A 1 303 ? -10.130 19.735 12.613 1.00 89.69 303 PRO A O 1
ATOM 2459 N N . SER A 1 304 ? -12.126 18.799 13.012 1.00 89.06 304 SER A N 1
ATOM 2460 C CA . SER A 1 304 ? -12.249 19.343 14.375 1.00 89.06 304 SER A CA 1
ATOM 2461 C C . SER A 1 304 ? -11.218 18.796 15.372 1.00 89.06 304 SER A C 1
ATOM 2463 O O . SER A 1 304 ? -11.030 19.393 16.431 1.00 89.06 304 SER A O 1
ATOM 2465 N N . THR A 1 305 ? -10.528 17.695 15.051 1.00 91.25 305 THR A N 1
ATOM 2466 C CA . THR A 1 305 ? -9.451 17.156 15.901 1.00 91.25 305 THR A CA 1
ATOM 2467 C C . THR A 1 305 ? -8.117 17.860 15.703 1.00 91.25 305 THR A C 1
ATOM 2469 O O . THR A 1 305 ? -7.261 17.769 16.579 1.00 91.25 305 THR A O 1
ATOM 2472 N N . GLN A 1 306 ? -7.946 18.583 14.589 1.00 92.62 306 GLN A N 1
ATOM 2473 C CA . GLN A 1 306 ? -6.723 19.319 14.246 1.00 92.62 306 GLN A CA 1
ATOM 2474 C C . GLN A 1 306 ? -5.468 18.431 14.135 1.00 92.62 306 GLN A C 1
ATOM 2476 O O . GLN A 1 306 ? -4.350 18.943 14.190 1.00 92.62 306 GLN A O 1
ATOM 2481 N N . LEU A 1 307 ? -5.638 17.113 13.970 1.00 95.25 307 LEU A N 1
ATOM 2482 C CA . LEU A 1 307 ? -4.539 16.162 13.785 1.00 95.25 307 LEU A CA 1
ATOM 2483 C C . LEU A 1 307 ? -4.046 16.120 12.337 1.00 95.25 307 LEU A C 1
ATOM 2485 O O . LEU A 1 307 ? -2.874 15.890 12.096 1.00 95.25 307 LEU A O 1
ATOM 2489 N N . PHE A 1 308 ? -4.907 16.337 11.351 1.00 95.81 308 PHE A N 1
ATOM 2490 C CA . PHE A 1 308 ? -4.504 16.269 9.949 1.00 95.81 308 PHE A CA 1
ATOM 2491 C C . PHE A 1 308 ? -5.078 17.439 9.158 1.00 95.81 308 PHE A C 1
ATOM 2493 O O . PHE A 1 308 ? -6.166 17.933 9.453 1.00 95.81 308 PHE A O 1
ATOM 2500 N N . VAL A 1 309 ? -4.336 17.857 8.138 1.00 94.12 309 VAL A N 1
ATOM 2501 C CA . VAL A 1 309 ? -4.796 18.747 7.074 1.00 94.12 309 VAL A CA 1
ATOM 2502 C C . VAL A 1 309 ? -5.057 17.935 5.813 1.00 94.12 309 VAL A C 1
ATOM 2504 O O . VAL A 1 309 ? -4.411 16.913 5.564 1.00 94.12 309 VAL A O 1
ATOM 2507 N N . GLN A 1 310 ? -6.034 18.383 5.035 1.00 91.19 310 GLN A N 1
ATOM 2508 C CA . GLN A 1 310 ? -6.448 17.730 3.805 1.00 91.19 310 GLN A CA 1
ATOM 2509 C C . GLN A 1 310 ? -5.679 18.301 2.608 1.00 91.19 310 GLN A C 1
ATOM 2511 O O . GLN A 1 310 ? -5.588 19.519 2.470 1.00 91.19 310 GLN A O 1
ATOM 2516 N N . THR A 1 311 ? -5.211 17.432 1.714 1.00 88.94 311 THR A N 1
ATOM 2517 C CA . THR A 1 311 ? -4.714 17.796 0.378 1.00 88.94 311 THR A CA 1
ATOM 2518 C C . THR A 1 311 ? -5.491 17.036 -0.693 1.00 88.94 311 THR A C 1
ATOM 2520 O O . THR A 1 311 ? -6.148 16.029 -0.408 1.00 88.94 311 THR A O 1
ATOM 2523 N N . ILE A 1 312 ? -5.476 17.533 -1.929 1.00 84.75 312 ILE A N 1
ATOM 2524 C CA . ILE A 1 312 ? -6.214 16.934 -3.046 1.00 84.75 312 ILE A CA 1
ATOM 2525 C C . ILE A 1 312 ? -5.286 16.838 -4.256 1.00 84.75 312 ILE A C 1
ATOM 2527 O O . ILE A 1 312 ? -4.567 17.784 -4.572 1.00 84.75 312 ILE A O 1
ATOM 2531 N N . ASN A 1 313 ? -5.336 15.703 -4.949 1.00 83.00 313 ASN A N 1
ATOM 2532 C CA . ASN A 1 313 ? -4.715 15.519 -6.258 1.00 83.00 313 ASN A CA 1
ATOM 2533 C C . ASN A 1 313 ? -5.618 14.650 -7.127 1.00 83.00 313 ASN A C 1
ATOM 2535 O O . ASN A 1 313 ? -6.024 13.560 -6.724 1.00 83.00 313 ASN A O 1
ATOM 2539 N N . SER A 1 314 ? -5.943 15.141 -8.321 1.00 81.69 314 SER A N 1
ATOM 2540 C CA . SER A 1 314 ? -6.726 14.435 -9.337 1.00 81.69 314 SER A CA 1
ATOM 2541 C C . SER A 1 314 ? -8.056 13.889 -8.791 1.00 81.69 314 SER A C 1
ATOM 2543 O O . SER A 1 314 ? -8.446 12.761 -9.077 1.00 81.69 314 SER A O 1
ATOM 2545 N N . GLY A 1 315 ? -8.732 14.681 -7.949 1.00 73.69 315 GLY A N 1
ATOM 2546 C CA . GLY A 1 315 ? -10.005 14.324 -7.307 1.00 73.69 315 GLY A CA 1
ATOM 2547 C C . GLY A 1 315 ? -9.890 13.394 -6.092 1.00 73.69 315 GLY A C 1
ATOM 2548 O O . GLY A 1 315 ? -10.886 13.175 -5.406 1.00 73.69 315 GLY A O 1
ATOM 2549 N N . LYS A 1 316 ? -8.694 12.883 -5.776 1.00 77.62 316 LYS A N 1
ATOM 2550 C CA . LYS A 1 316 ? -8.448 12.045 -4.601 1.00 77.62 316 LYS A CA 1
ATOM 2551 C C . LYS A 1 316 ? -7.985 12.891 -3.421 1.00 77.62 316 LYS A C 1
ATOM 2553 O O . LYS A 1 316 ? -7.059 13.692 -3.540 1.00 77.62 316 LYS A O 1
ATOM 2558 N N . THR A 1 317 ? -8.618 12.667 -2.276 1.00 83.81 317 THR A N 1
ATOM 2559 C CA . THR A 1 317 ? -8.272 13.318 -1.014 1.00 83.81 317 THR A CA 1
ATOM 2560 C C . THR A 1 317 ? -7.195 12.538 -0.264 1.00 83.81 317 THR A C 1
ATOM 2562 O O . THR A 1 317 ? -7.321 11.326 -0.073 1.00 83.81 317 THR A O 1
ATOM 2565 N N . TYR A 1 318 ? -6.191 13.258 0.228 1.00 91.12 318 TYR A N 1
ATOM 2566 C CA . TYR A 1 318 ? -5.156 12.763 1.127 1.00 91.12 318 TYR A CA 1
ATOM 2567 C C . TYR A 1 318 ? -5.116 13.577 2.420 1.00 91.12 318 TYR A C 1
ATOM 2569 O O . TYR A 1 318 ? -5.587 14.711 2.480 1.00 91.12 318 TYR A O 1
ATOM 2577 N N . PHE A 1 319 ? -4.533 12.986 3.458 1.00 94.88 319 PHE A N 1
ATOM 2578 C CA . PHE A 1 319 ? -4.365 13.596 4.768 1.00 94.88 319 PHE A CA 1
ATOM 2579 C C . PHE A 1 319 ? -2.905 13.575 5.190 1.00 94.88 319 PHE A C 1
ATOM 2581 O O . PHE A 1 319 ? -2.197 12.574 5.030 1.00 94.88 319 PHE A O 1
ATOM 2588 N N . ILE A 1 320 ? -2.476 14.698 5.752 1.00 96.06 320 ILE A N 1
ATOM 2589 C CA . ILE A 1 320 ? -1.095 14.968 6.149 1.00 96.06 320 ILE A CA 1
ATOM 2590 C C . ILE A 1 320 ? -1.108 15.523 7.569 1.00 96.06 320 ILE A C 1
ATOM 2592 O O . ILE A 1 320 ? -2.036 16.267 7.889 1.00 96.06 320 ILE A O 1
ATOM 2596 N N . PRO A 1 321 ? -0.160 15.140 8.448 1.00 97.00 321 PRO A N 1
ATOM 2597 C CA . PRO A 1 321 ? -0.119 15.674 9.800 1.00 97.00 321 PRO A CA 1
ATOM 2598 C C . PRO A 1 321 ? -0.209 17.194 9.789 1.00 97.00 321 PRO A C 1
ATOM 2600 O O . PRO A 1 321 ? 0.406 17.851 8.948 1.00 97.00 321 PRO A O 1
ATOM 2603 N N . ASN A 1 322 ? -1.000 17.747 10.699 1.00 95.00 322 ASN A N 1
ATOM 2604 C CA . ASN A 1 322 ? -1.180 19.186 10.766 1.00 95.00 322 ASN A CA 1
ATOM 2605 C C . ASN A 1 322 ? 0.156 19.862 11.149 1.00 95.00 322 ASN A C 1
ATOM 2607 O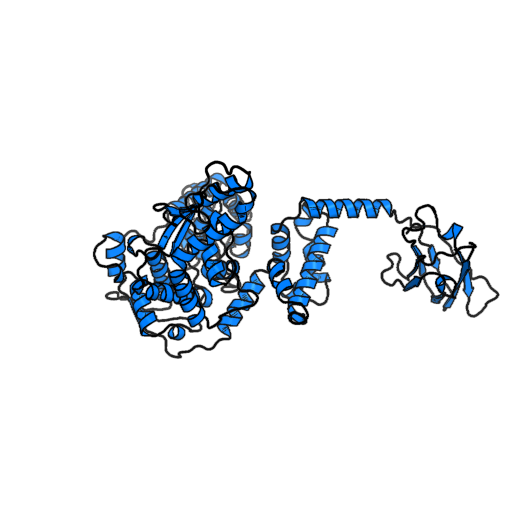 O . ASN A 1 322 ? 0.647 19.603 12.254 1.00 95.00 322 ASN A O 1
ATOM 2611 N N . PRO A 1 323 ? 0.741 20.714 10.279 1.00 92.62 323 PRO A N 1
ATOM 2612 C CA . PRO A 1 323 ? 2.003 21.399 10.569 1.00 92.62 323 PRO A CA 1
ATOM 2613 C C . PRO A 1 323 ? 1.891 22.357 11.764 1.00 92.62 323 PRO A C 1
ATOM 2615 O O . PRO A 1 323 ? 2.876 22.575 12.462 1.00 92.62 323 PRO A O 1
ATOM 2618 N N . ASP A 1 324 ? 0.685 22.856 12.052 1.00 90.88 324 ASP A N 1
ATOM 2619 C CA . ASP A 1 324 ? 0.410 23.755 13.179 1.00 90.88 324 ASP A CA 1
ATOM 2620 C C . ASP A 1 324 ? 0.046 22.998 14.473 1.00 90.88 324 ASP A C 1
ATOM 2622 O O . ASP A 1 324 ? -0.379 23.601 15.463 1.00 90.88 324 ASP A O 1
ATOM 2626 N N . ALA A 1 325 ? 0.159 21.663 14.489 1.00 89.75 325 ALA A N 1
ATOM 2627 C CA . ALA A 1 325 ? -0.145 20.874 15.677 1.00 89.75 325 ALA A CA 1
ATOM 2628 C C . ALA A 1 325 ? 0.832 21.197 16.818 1.00 89.75 325 ALA A C 1
ATOM 2630 O O . ALA A 1 325 ? 2.047 21.070 16.670 1.00 89.75 325 ALA A O 1
ATOM 2631 N N . GLN A 1 326 ? 0.276 21.556 17.977 1.00 88.38 326 GLN A N 1
ATOM 2632 C CA . GLN A 1 326 ? 1.045 21.831 19.190 1.00 88.38 326 GLN A CA 1
ATOM 2633 C C . GLN A 1 326 ? 1.757 20.574 19.708 1.00 88.38 326 GLN A C 1
ATOM 2635 O O . GLN A 1 326 ? 1.313 19.446 19.471 1.00 88.38 326 GLN A O 1
ATOM 2640 N N . GLU A 1 327 ? 2.846 20.764 20.452 1.00 85.00 327 GLU A N 1
ATOM 2641 C CA . GLU A 1 327 ? 3.714 19.673 20.905 1.00 85.00 327 GLU A CA 1
ATOM 2642 C C . GLU A 1 327 ? 2.974 18.647 21.777 1.00 85.00 327 GLU A C 1
ATOM 2644 O O . GLU A 1 327 ? 3.227 17.447 21.673 1.00 85.00 327 GLU A O 1
ATOM 2649 N N . GLU A 1 328 ? 1.983 19.071 22.563 1.00 84.69 328 GLU A N 1
ATOM 2650 C CA . GLU A 1 328 ? 1.176 18.189 23.413 1.00 84.69 328 GLU A CA 1
ATOM 2651 C C . GLU A 1 328 ? 0.408 17.129 22.598 1.00 84.69 328 GLU A C 1
ATOM 2653 O O . GLU A 1 328 ? 0.131 16.023 23.082 1.00 84.69 328 GLU A O 1
ATOM 2658 N N . ILE A 1 329 ? 0.109 17.433 21.329 1.00 92.06 329 ILE A N 1
ATOM 2659 C CA . ILE A 1 329 ? -0.601 16.553 20.394 1.00 92.06 329 ILE A CA 1
ATOM 2660 C C . ILE A 1 329 ? 0.315 15.425 19.875 1.00 92.06 329 ILE A C 1
ATOM 2662 O O . ILE A 1 329 ? -0.184 14.382 19.450 1.00 92.06 329 ILE A O 1
ATOM 2666 N N . ASN A 1 330 ? 1.645 15.534 19.998 1.00 94.44 330 ASN A N 1
ATOM 2667 C CA . ASN A 1 330 ? 2.595 14.471 19.611 1.00 94.44 330 ASN A CA 1
ATOM 2668 C C . ASN A 1 330 ? 2.340 13.142 20.340 1.00 94.44 330 ASN A C 1
ATOM 2670 O O . ASN A 1 330 ? 2.548 12.059 19.784 1.00 94.44 330 ASN A O 1
ATOM 2674 N N . SER A 1 331 ? 1.804 13.207 21.561 1.00 95.56 331 SER A N 1
ATOM 2675 C CA . SER A 1 331 ? 1.364 12.027 22.312 1.00 95.56 331 SER A CA 1
ATOM 2676 C C . SER A 1 331 ? 0.205 11.279 21.629 1.00 95.56 331 SER A C 1
ATOM 2678 O O . SER A 1 331 ? 0.105 10.054 21.732 1.00 95.56 331 SER A O 1
ATOM 2680 N N . VAL A 1 332 ? -0.646 11.990 20.885 1.00 97.94 332 VAL A N 1
ATOM 2681 C CA . VAL A 1 332 ? -1.757 11.429 20.102 1.00 97.94 332 VAL A CA 1
ATOM 2682 C C . VAL A 1 332 ? -1.245 10.821 18.801 1.00 97.94 332 VAL A C 1
ATOM 2684 O O . VAL A 1 332 ? -1.637 9.708 18.461 1.00 97.94 332 VAL A O 1
ATOM 2687 N N . TYR A 1 333 ? -0.298 11.473 18.121 1.00 98.38 333 TYR A N 1
ATOM 2688 C CA . TYR A 1 333 ? 0.385 10.889 16.959 1.00 98.38 333 TYR A CA 1
ATOM 2689 C C . TYR A 1 333 ? 1.154 9.610 17.314 1.00 98.38 333 TYR A C 1
ATOM 2691 O O . TYR A 1 333 ? 1.108 8.633 16.569 1.00 98.38 333 TYR A O 1
ATOM 2699 N N . SER A 1 334 ? 1.803 9.572 18.480 1.00 98.25 334 SER A N 1
ATOM 2700 C CA . SER A 1 334 ? 2.457 8.356 18.980 1.00 98.25 334 SER A CA 1
ATOM 2701 C C . SER A 1 334 ? 1.449 7.227 19.197 1.00 98.25 334 SER A C 1
ATOM 2703 O O . SER A 1 334 ? 1.661 6.098 18.755 1.00 98.25 334 SER A O 1
ATOM 2705 N N . ALA A 1 335 ? 0.299 7.531 19.800 1.00 97.69 335 ALA A N 1
ATOM 2706 C CA . ALA A 1 335 ? -0.776 6.557 19.939 1.00 97.69 335 ALA A CA 1
ATOM 2707 C C . ALA A 1 335 ? -1.350 6.103 18.585 1.00 97.69 335 ALA A C 1
ATOM 2709 O O . ALA A 1 335 ? -1.650 4.921 18.430 1.00 97.69 335 ALA A O 1
ATOM 2710 N N . LEU A 1 336 ? -1.446 6.990 17.589 1.00 98.06 336 LEU A N 1
ATOM 2711 C CA . LEU A 1 336 ? -1.821 6.615 16.224 1.00 98.06 336 LEU A CA 1
ATOM 2712 C C . LEU A 1 336 ? -0.826 5.606 15.635 1.00 98.06 336 LEU A C 1
ATOM 2714 O O . LEU A 1 336 ? -1.251 4.617 15.050 1.00 98.06 336 LEU A O 1
ATOM 2718 N N . GLY A 1 337 ? 0.477 5.784 15.865 1.00 98.00 337 GLY A N 1
ATOM 2719 C CA . GLY A 1 337 ? 1.499 4.791 15.520 1.00 98.00 337 GLY A CA 1
ATOM 2720 C C . GLY A 1 337 ? 1.234 3.410 16.130 1.00 98.00 337 GLY A C 1
ATOM 2721 O O . GLY A 1 337 ? 1.292 2.394 15.435 1.00 98.00 337 GLY A O 1
ATOM 2722 N N . VAL A 1 338 ? 0.860 3.366 17.413 1.00 96.81 338 VAL A N 1
ATOM 2723 C CA . VAL A 1 338 ? 0.464 2.123 18.101 1.00 96.81 338 VAL A CA 1
ATOM 2724 C C . VAL A 1 338 ? -0.798 1.515 17.477 1.00 96.81 338 VAL A C 1
ATOM 2726 O O . VAL A 1 338 ? -0.863 0.304 17.278 1.00 96.81 338 VAL A O 1
ATOM 2729 N N . ILE A 1 339 ? -1.790 2.336 17.126 1.00 96.12 339 ILE A N 1
ATOM 2730 C CA . ILE A 1 339 ? -3.020 1.894 16.453 1.00 96.12 339 ILE A CA 1
ATOM 2731 C C . ILE A 1 339 ? -2.700 1.284 15.079 1.00 96.12 339 ILE A C 1
ATOM 2733 O O . ILE A 1 339 ? -3.204 0.208 14.765 1.00 96.12 339 ILE A O 1
ATOM 2737 N N . LEU A 1 340 ? -1.812 1.901 14.291 1.00 96.44 340 LEU A N 1
ATOM 2738 C CA . LEU A 1 340 ? -1.350 1.355 13.007 1.00 96.44 340 LEU A CA 1
ATOM 2739 C C . LEU A 1 340 ? -0.665 -0.009 13.175 1.00 96.44 340 LEU A C 1
ATOM 2741 O O . LEU A 1 340 ? -0.922 -0.929 12.399 1.00 96.44 340 LEU A O 1
ATOM 2745 N N . ALA A 1 341 ? 0.162 -0.164 14.211 1.00 94.62 341 ALA A N 1
ATOM 2746 C CA . ALA A 1 341 ? 0.803 -1.437 14.535 1.00 94.62 341 ALA A CA 1
ATOM 2747 C C . ALA A 1 341 ? -0.220 -2.524 14.901 1.00 94.62 341 ALA A C 1
ATOM 2749 O O . ALA A 1 341 ? -0.105 -3.664 14.447 1.00 94.62 341 ALA A O 1
ATOM 2750 N N . ILE A 1 342 ? -1.251 -2.169 15.677 1.00 92.06 342 ILE A N 1
ATOM 2751 C CA . ILE A 1 342 ? -2.366 -3.066 16.002 1.00 92.06 342 ILE A CA 1
ATOM 2752 C C . ILE A 1 342 ? -3.104 -3.484 14.727 1.00 92.06 342 ILE A C 1
ATOM 2754 O O . ILE A 1 342 ? -3.335 -4.677 14.542 1.00 92.06 342 ILE A O 1
ATOM 2758 N N . ILE A 1 343 ? -3.444 -2.540 13.845 1.00 91.25 343 ILE A N 1
ATOM 2759 C CA . ILE A 1 343 ? -4.146 -2.805 12.579 1.00 91.25 343 ILE A CA 1
ATOM 2760 C C . ILE A 1 343 ? -3.358 -3.800 11.720 1.00 91.25 343 ILE A C 1
ATOM 2762 O O . ILE A 1 343 ? -3.911 -4.816 11.305 1.00 91.25 343 ILE A O 1
ATOM 2766 N N . ILE A 1 344 ? -2.058 -3.553 11.521 1.00 91.38 344 ILE A N 1
ATOM 2767 C CA . ILE A 1 344 ? -1.183 -4.415 10.714 1.00 91.38 344 ILE A CA 1
ATOM 2768 C C . ILE A 1 344 ? -1.066 -5.817 11.321 1.00 91.38 344 ILE A C 1
ATOM 2770 O O . ILE A 1 344 ? -1.209 -6.806 10.609 1.00 91.38 344 ILE A O 1
ATOM 2774 N N . ARG A 1 345 ? -0.842 -5.917 12.636 1.00 88.19 345 ARG A N 1
ATOM 2775 C CA . ARG A 1 345 ? -0.662 -7.205 13.322 1.00 88.19 345 ARG A CA 1
ATOM 2776 C C . ARG A 1 345 ? -1.945 -8.034 13.380 1.00 88.19 345 ARG A C 1
ATOM 2778 O O . ARG A 1 345 ? -1.885 -9.252 13.297 1.00 88.19 345 ARG A O 1
ATOM 2785 N N . THR A 1 346 ? -3.094 -7.389 13.567 1.00 83.31 346 THR A N 1
ATOM 2786 C CA . THR A 1 346 ? -4.391 -8.081 13.701 1.00 83.31 346 THR A CA 1
ATOM 2787 C C . THR A 1 346 ? -5.090 -8.317 12.364 1.00 83.31 346 THR A C 1
ATOM 2789 O O . THR A 1 346 ? -6.074 -9.051 12.318 1.00 83.31 346 THR A O 1
ATOM 2792 N N . GLY A 1 347 ? -4.625 -7.687 11.279 1.00 81.56 347 GLY A N 1
ATOM 2793 C CA . GLY A 1 347 ? -5.312 -7.720 9.988 1.00 81.56 347 GLY A CA 1
ATOM 2794 C C . GLY A 1 347 ? -6.605 -6.919 9.939 1.00 81.56 347 GLY A C 1
ATOM 2795 O O . GLY A 1 347 ? -7.392 -7.100 9.010 1.00 81.56 347 GLY A O 1
ATOM 2796 N N . ALA A 1 348 ? -6.852 -6.056 10.927 1.00 81.88 348 ALA A N 1
ATOM 2797 C CA . ALA A 1 348 ? -8.056 -5.243 11.031 1.00 81.88 348 ALA A CA 1
ATOM 2798 C C . ALA A 1 348 ? -8.016 -4.062 10.050 1.00 81.88 348 ALA A C 1
ATOM 2800 O O . ALA A 1 348 ? -7.998 -2.914 10.485 1.00 81.88 348 ALA A O 1
ATOM 2801 N N . LEU A 1 349 ? -7.962 -4.345 8.742 1.00 81.88 349 LEU A N 1
ATOM 2802 C CA . LEU A 1 349 ? -7.738 -3.358 7.683 1.00 81.88 349 LEU A CA 1
ATOM 2803 C C . LEU A 1 349 ? -8.619 -2.117 7.833 1.00 81.88 349 LEU A C 1
ATOM 2805 O O . LEU A 1 349 ? -9.836 -2.223 7.978 1.00 81.88 349 LEU A O 1
ATOM 2809 N N . GLN A 1 350 ? -7.991 -0.947 7.738 1.00 83.94 350 GLN A N 1
ATOM 2810 C CA . GLN A 1 350 ? -8.653 0.348 7.854 1.00 83.94 350 GLN A CA 1
ATOM 2811 C C . GLN A 1 350 ? -8.417 1.198 6.615 1.00 83.94 350 GLN A C 1
ATOM 2813 O O . GLN A 1 350 ? -7.357 1.146 5.996 1.00 83.94 350 GLN A O 1
ATOM 2818 N N . ASN A 1 351 ? -9.387 2.042 6.269 1.00 83.19 351 ASN A N 1
ATOM 2819 C CA . ASN A 1 351 ? -9.161 3.074 5.267 1.00 83.19 351 ASN A CA 1
ATOM 2820 C C . ASN A 1 351 ? -8.362 4.221 5.900 1.00 83.19 351 ASN A C 1
ATOM 2822 O O . ASN A 1 351 ? -8.909 4.987 6.688 1.00 83.19 351 ASN A O 1
ATOM 2826 N N . ILE A 1 352 ? -7.075 4.327 5.570 1.00 91.44 352 ILE A N 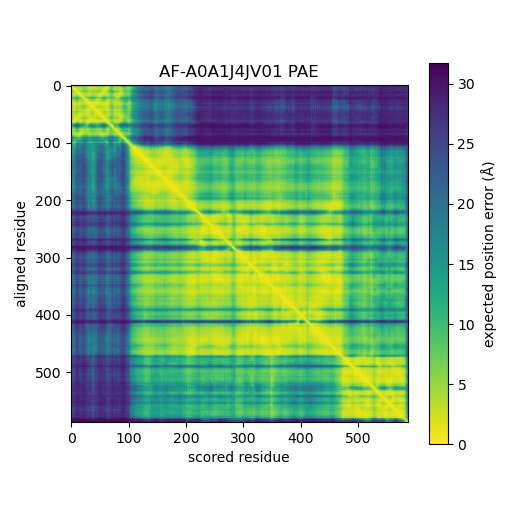1
ATOM 2827 C CA . ILE A 1 352 ? -6.161 5.313 6.158 1.00 91.44 352 ILE A CA 1
ATOM 2828 C C . ILE A 1 352 ? -5.679 6.222 5.021 1.00 91.44 352 ILE A C 1
ATOM 2830 O O . ILE A 1 352 ? -4.666 5.924 4.381 1.00 91.44 352 ILE A O 1
ATOM 2834 N N . PRO A 1 353 ? -6.393 7.323 4.731 1.00 89.38 353 PRO A N 1
ATOM 2835 C CA . PRO A 1 353 ? -6.142 8.193 3.580 1.00 89.38 353 PRO A CA 1
ATOM 2836 C C . PRO A 1 353 ? -4.887 9.072 3.735 1.00 89.38 353 PRO A C 1
ATOM 2838 O O . PRO A 1 353 ? -4.876 10.231 3.338 1.00 89.38 353 PRO A O 1
ATOM 2841 N N . PHE A 1 354 ? -3.810 8.535 4.303 1.00 95.25 354 PHE A N 1
ATOM 2842 C CA . PHE A 1 354 ? -2.501 9.171 4.308 1.00 95.25 354 PHE A CA 1
ATOM 2843 C C . PHE A 1 354 ? -2.025 9.482 2.893 1.00 95.25 354 PHE A C 1
ATOM 2845 O O . PHE A 1 354 ? -2.202 8.680 1.970 1.00 95.25 354 PHE A O 1
ATOM 2852 N N . ALA A 1 355 ? -1.333 10.610 2.760 1.00 93.88 355 ALA A N 1
ATOM 2853 C CA . ALA A 1 355 ? -0.470 10.834 1.616 1.00 93.88 355 ALA A CA 1
ATOM 2854 C C . ALA A 1 355 ? 0.555 9.679 1.482 1.00 93.88 355 ALA A C 1
ATOM 2856 O O . ALA A 1 355 ? 1.113 9.242 2.496 1.00 93.88 355 ALA A O 1
ATOM 2857 N N . PRO A 1 356 ? 0.828 9.171 0.266 1.00 91.69 356 PRO A N 1
ATOM 2858 C CA . PRO A 1 356 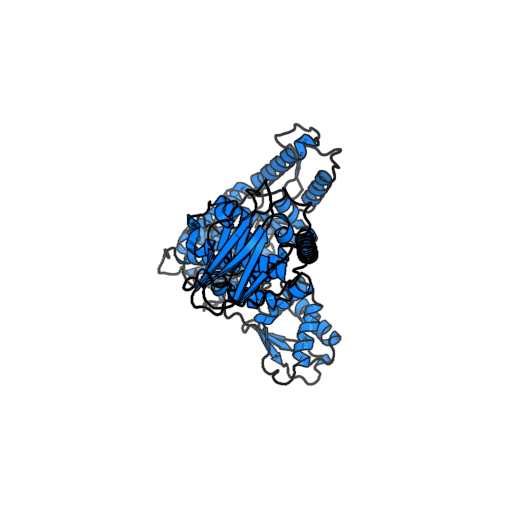? 1.674 7.993 0.047 1.00 91.69 356 PRO A CA 1
ATOM 2859 C C . PRO A 1 356 ? 3.061 8.079 0.696 1.00 91.69 356 PRO A C 1
ATOM 2861 O O . PRO A 1 356 ? 3.518 7.107 1.302 1.00 91.69 356 PRO A O 1
ATOM 2864 N N . PHE A 1 357 ? 3.691 9.259 0.666 1.00 96.31 357 PHE A N 1
ATOM 2865 C CA . PHE A 1 357 ? 5.009 9.488 1.266 1.00 96.31 357 PHE A CA 1
ATOM 2866 C C . PHE A 1 357 ? 5.049 9.249 2.785 1.00 96.31 357 PHE A C 1
ATOM 2868 O O . PHE A 1 357 ? 6.117 8.976 3.328 1.00 96.31 357 PHE A O 1
ATOM 2875 N N . ILE A 1 358 ? 3.913 9.324 3.492 1.00 97.94 358 ILE A N 1
ATOM 2876 C CA . ILE A 1 358 ? 3.860 9.057 4.937 1.00 97.94 358 ILE A CA 1
ATOM 2877 C C . ILE A 1 358 ? 4.233 7.599 5.196 1.00 97.94 358 ILE A C 1
ATOM 2879 O O . ILE A 1 358 ? 5.027 7.318 6.089 1.00 97.94 358 ILE A O 1
ATOM 2883 N N . TRP A 1 359 ? 3.736 6.666 4.379 1.00 96.81 359 TRP A N 1
ATOM 2884 C CA . TRP A 1 359 ? 4.103 5.255 4.498 1.00 96.81 359 TRP A CA 1
ATOM 2885 C C . TRP A 1 359 ? 5.596 5.033 4.251 1.00 96.81 359 TRP A C 1
ATOM 2887 O O . TRP A 1 359 ? 6.220 4.271 4.988 1.00 96.81 359 TRP A O 1
ATOM 2897 N N . LYS A 1 360 ? 6.173 5.740 3.268 1.00 95.94 360 LYS A N 1
ATOM 2898 C CA . LYS A 1 360 ? 7.617 5.716 2.982 1.00 95.94 360 LYS A CA 1
ATOM 2899 C C . LYS A 1 360 ? 8.427 6.225 4.174 1.00 95.94 360 LYS A C 1
ATOM 2901 O O . LYS A 1 360 ? 9.347 5.551 4.630 1.00 95.94 360 LYS A O 1
ATOM 2906 N N . TYR A 1 361 ? 8.012 7.342 4.776 1.00 97.44 361 TYR A N 1
ATOM 2907 C CA . TYR A 1 361 ? 8.655 7.882 5.977 1.00 97.44 361 TYR A CA 1
ATOM 2908 C C . TYR A 1 361 ? 8.653 6.883 7.146 1.00 97.44 361 TYR A C 1
ATOM 2910 O O . TYR A 1 361 ? 9.680 6.667 7.805 1.00 97.44 361 TYR A O 1
ATOM 2918 N N . LEU A 1 362 ? 7.501 6.251 7.406 1.00 97.19 362 LEU A N 1
ATOM 2919 C CA . LEU A 1 362 ? 7.361 5.249 8.467 1.00 97.19 362 LEU A CA 1
ATOM 2920 C C . LEU A 1 362 ? 8.263 4.033 8.216 1.00 97.19 362 LEU A C 1
ATOM 2922 O O . LEU A 1 362 ? 8.870 3.534 9.162 1.00 97.19 362 LEU A O 1
ATOM 2926 N N . ALA A 1 363 ? 8.411 3.616 6.956 1.00 94.38 363 ALA A N 1
ATOM 2927 C CA . ALA A 1 363 ? 9.334 2.559 6.548 1.00 94.38 363 ALA A CA 1
ATOM 2928 C C . ALA A 1 363 ? 10.818 2.979 6.581 1.00 94.38 363 ALA A C 1
ATOM 2930 O O . ALA A 1 363 ? 11.690 2.117 6.600 1.00 94.38 363 ALA A O 1
ATOM 2931 N N . GLY A 1 364 ? 11.112 4.283 6.645 1.00 92.69 364 GLY A N 1
ATOM 2932 C CA . GLY A 1 364 ? 12.477 4.814 6.607 1.00 92.69 364 GLY A CA 1
ATOM 2933 C C . GLY A 1 364 ? 13.045 4.994 5.200 1.00 92.69 364 GLY A C 1
ATOM 2934 O O . GLY A 1 364 ? 14.259 5.058 5.058 1.00 92.69 364 GLY A O 1
ATOM 2935 N N . GLU A 1 365 ? 12.188 5.071 4.185 1.00 91.62 365 GLU A N 1
ATOM 2936 C CA . GLU A 1 365 ? 12.581 5.358 2.805 1.00 91.62 365 GLU A CA 1
ATOM 2937 C C . GLU A 1 365 ? 12.753 6.861 2.554 1.00 91.62 365 GLU A C 1
ATOM 2939 O O . GLU A 1 365 ? 12.119 7.701 3.203 1.00 91.62 365 GLU A O 1
ATOM 2944 N N . ASP A 1 366 ? 13.551 7.182 1.537 1.00 90.81 366 ASP A N 1
ATOM 2945 C CA . ASP A 1 366 ? 13.685 8.542 1.031 1.00 90.81 366 ASP A CA 1
ATOM 2946 C C . ASP A 1 366 ? 12.401 9.013 0.333 1.00 90.81 366 ASP A C 1
ATOM 2948 O O . ASP A 1 366 ? 11.731 8.270 -0.398 1.00 90.81 366 ASP A O 1
ATOM 2952 N N . ILE A 1 367 ? 12.074 10.286 0.553 1.00 94.75 367 ILE A N 1
ATOM 2953 C CA . ILE A 1 367 ? 10.917 10.952 -0.045 1.00 94.75 367 ILE A CA 1
ATOM 2954 C C . ILE A 1 367 ? 11.386 11.748 -1.260 1.00 94.75 367 ILE A C 1
ATOM 2956 O O . ILE A 1 367 ? 12.227 12.640 -1.151 1.00 94.75 367 ILE A O 1
ATOM 2960 N N . LEU A 1 368 ? 10.815 11.432 -2.416 1.00 92.12 368 LEU A N 1
ATOM 2961 C CA . LEU A 1 368 ? 11.125 12.033 -3.706 1.00 92.12 368 LEU A CA 1
ATOM 2962 C C . LEU A 1 368 ? 10.068 13.075 -4.098 1.00 92.12 368 LEU A C 1
ATOM 2964 O O . LEU A 1 368 ? 8.956 13.101 -3.568 1.00 92.12 368 LEU A O 1
ATOM 2968 N N . SER A 1 369 ? 10.385 13.909 -5.091 1.00 93.75 369 SER A N 1
ATOM 2969 C CA . SER A 1 369 ? 9.443 14.896 -5.644 1.00 93.75 369 SER A CA 1
ATOM 2970 C C . SER A 1 369 ? 8.171 14.241 -6.189 1.00 93.75 369 SER A C 1
ATOM 2972 O O . SER A 1 369 ? 7.077 14.762 -5.983 1.00 93.75 369 SER A O 1
ATOM 2974 N N . SER A 1 370 ? 8.289 13.071 -6.819 1.00 93.19 370 SER A N 1
ATOM 2975 C CA . SER A 1 370 ? 7.143 12.292 -7.296 1.00 93.19 370 SER A CA 1
ATOM 2976 C C . SER A 1 370 ? 6.182 11.904 -6.169 1.00 93.19 370 SER A C 1
ATOM 2978 O O . SER A 1 370 ? 4.974 11.925 -6.383 1.00 93.19 370 SER A O 1
ATOM 2980 N N . ASP A 1 371 ? 6.692 11.606 -4.968 1.00 93.69 371 ASP A N 1
ATOM 2981 C CA . ASP A 1 371 ? 5.858 11.189 -3.834 1.00 93.69 371 ASP A CA 1
ATOM 2982 C C . ASP A 1 371 ? 5.031 12.366 -3.282 1.00 93.69 371 ASP A C 1
ATOM 2984 O O . ASP A 1 371 ? 3.888 12.192 -2.857 1.00 93.69 371 ASP A O 1
ATOM 2988 N N . ILE A 1 372 ? 5.594 13.580 -3.310 1.00 94.62 372 ILE A N 1
ATOM 2989 C CA . ILE A 1 372 ? 4.876 14.814 -2.954 1.00 94.62 372 ILE A CA 1
ATOM 2990 C C . ILE A 1 372 ? 3.846 15.153 -4.038 1.00 94.62 372 ILE A C 1
ATOM 2992 O O . ILE A 1 372 ? 2.695 15.446 -3.722 1.00 94.62 372 ILE A O 1
ATOM 2996 N N . ALA A 1 373 ? 4.233 15.050 -5.313 1.00 94.38 373 ALA A N 1
ATOM 2997 C CA . ALA A 1 373 ? 3.354 15.300 -6.455 1.00 94.38 373 ALA A CA 1
ATOM 2998 C C . ALA A 1 373 ? 2.173 14.317 -6.537 1.00 94.38 373 ALA A C 1
ATOM 3000 O O . ALA A 1 373 ? 1.142 14.648 -7.118 1.00 94.38 373 ALA A O 1
ATOM 3001 N N . GLU A 1 374 ? 2.279 13.118 -5.956 1.00 91.50 374 GLU A N 1
ATOM 3002 C CA . GLU A 1 374 ? 1.153 12.181 -5.845 1.00 91.50 374 GLU A CA 1
ATOM 3003 C C . GLU A 1 374 ? 0.093 12.655 -4.834 1.00 91.50 374 GLU A C 1
ATOM 3005 O O . GLU A 1 374 ? -1.092 12.349 -4.989 1.00 91.50 374 GLU A O 1
ATOM 3010 N N . ALA A 1 375 ? 0.479 13.447 -3.833 1.00 90.81 375 ALA A N 1
ATOM 3011 C CA . ALA A 1 375 ? -0.423 13.934 -2.790 1.00 90.81 375 ALA A CA 1
ATOM 3012 C C . ALA A 1 375 ? -0.941 15.365 -3.022 1.00 90.81 375 ALA A C 1
ATOM 3014 O O . ALA A 1 375 ? -1.925 15.757 -2.392 1.00 90.81 375 ALA A O 1
ATOM 3015 N N . ASP A 1 376 ? -0.295 16.140 -3.894 1.00 92.81 376 ASP A N 1
ATOM 3016 C CA . ASP A 1 376 ? -0.493 17.587 -4.007 1.00 92.81 376 ASP A CA 1
ATOM 3017 C C . ASP A 1 376 ? -0.527 18.050 -5.475 1.00 92.81 376 ASP A C 1
ATOM 3019 O O . ASP A 1 376 ? 0.470 17.956 -6.195 1.00 92.81 376 ASP A O 1
ATOM 3023 N N . GLU A 1 377 ? -1.685 18.546 -5.928 1.00 91.94 377 GLU A N 1
ATOM 3024 C CA . GLU A 1 377 ? -1.884 18.998 -7.315 1.00 91.94 377 GLU A CA 1
ATOM 3025 C C . GLU A 1 377 ? -1.078 20.262 -7.665 1.00 91.94 377 GLU A C 1
ATOM 3027 O O . GLU A 1 377 ? -0.592 20.397 -8.792 1.00 91.94 377 GLU A O 1
ATOM 3032 N N . GLU A 1 378 ? -0.909 21.194 -6.722 1.00 92.12 378 GLU A N 1
ATOM 3033 C CA . GLU A 1 378 ? -0.167 22.438 -6.960 1.00 92.12 378 GLU A CA 1
ATOM 3034 C C . GLU A 1 378 ? 1.314 22.124 -7.190 1.00 92.12 378 GLU A C 1
ATOM 3036 O O . GLU A 1 378 ? 1.910 22.550 -8.183 1.00 92.12 378 GLU A O 1
ATOM 3041 N N . PHE A 1 379 ? 1.891 21.291 -6.324 1.00 94.19 379 PHE A N 1
ATOM 3042 C CA . PHE A 1 379 ? 3.264 20.833 -6.449 1.00 94.19 379 PHE A CA 1
ATOM 3043 C C . PHE A 1 379 ? 3.463 19.965 -7.693 1.00 94.19 379 PHE A C 1
ATOM 3045 O O . PHE A 1 379 ? 4.475 20.097 -8.377 1.00 94.19 379 PHE A O 1
ATOM 3052 N N . LYS A 1 380 ? 2.498 19.106 -8.043 1.00 94.44 380 LYS A N 1
ATOM 3053 C CA . LYS A 1 380 ? 2.533 18.335 -9.295 1.00 94.44 380 LYS A CA 1
ATOM 3054 C C . LYS A 1 380 ? 2.566 19.246 -10.520 1.00 94.44 380 LYS A C 1
ATOM 3056 O O . LYS A 1 380 ? 3.343 19.005 -11.444 1.00 94.44 380 LYS A O 1
ATOM 3061 N N . THR A 1 381 ? 1.765 20.309 -10.518 1.00 93.69 381 THR A N 1
ATOM 3062 C CA . THR A 1 381 ? 1.756 21.316 -11.588 1.00 93.69 381 THR A CA 1
ATOM 3063 C C . THR A 1 381 ? 3.105 22.030 -11.677 1.00 93.69 381 THR A C 1
ATOM 3065 O O . THR A 1 381 ? 3.677 22.128 -12.763 1.00 93.69 381 THR A O 1
ATOM 3068 N N . LEU A 1 382 ? 3.664 22.447 -10.536 1.00 93.50 382 LEU A N 1
ATOM 3069 C CA . LEU A 1 382 ? 5.000 23.041 -10.448 1.00 93.50 382 LEU A CA 1
ATOM 3070 C C . LEU A 1 382 ? 6.086 22.097 -10.985 1.00 93.50 382 LEU A C 1
ATOM 3072 O O . LEU A 1 382 ? 6.907 22.502 -11.807 1.00 93.50 382 LEU A O 1
ATOM 3076 N N . LEU A 1 383 ? 6.074 20.832 -10.565 1.00 94.56 383 LEU A N 1
ATOM 3077 C CA . LEU A 1 383 ? 7.030 19.817 -11.005 1.00 94.56 383 LEU A CA 1
ATOM 3078 C C . LEU A 1 383 ? 6.951 19.595 -12.521 1.00 94.56 383 LEU A C 1
ATOM 3080 O O . LEU A 1 383 ? 7.982 19.528 -13.189 1.00 94.56 383 LEU A O 1
ATOM 3084 N N . ASN A 1 384 ? 5.740 19.541 -13.081 1.00 93.81 384 ASN A N 1
ATOM 3085 C CA . ASN A 1 384 ? 5.533 19.417 -14.523 1.00 93.81 384 ASN A CA 1
ATOM 3086 C C . ASN A 1 384 ? 6.051 20.643 -15.289 1.00 93.81 384 ASN A C 1
ATOM 3088 O O . ASN A 1 384 ? 6.690 20.483 -16.328 1.00 93.81 384 ASN A O 1
ATOM 3092 N N . HIS A 1 385 ? 5.822 21.861 -14.787 1.00 91.88 385 HIS A N 1
ATOM 3093 C CA . HIS A 1 385 ? 6.382 23.077 -15.386 1.00 91.88 385 HIS A CA 1
ATOM 3094 C C . HIS A 1 385 ? 7.913 23.053 -15.397 1.00 91.88 385 HIS A C 1
ATOM 3096 O O . HIS A 1 385 ? 8.519 23.277 -16.446 1.00 91.88 385 HIS A O 1
ATOM 3102 N N . LEU A 1 386 ? 8.531 22.696 -14.267 1.00 92.19 386 LEU A N 1
ATOM 3103 C CA . LEU A 1 386 ? 9.985 22.586 -14.139 1.00 92.19 386 LEU A CA 1
ATOM 3104 C C . LEU A 1 386 ? 10.571 21.534 -15.092 1.00 92.19 386 LEU A C 1
ATOM 3106 O O . LEU A 1 386 ? 11.541 21.822 -15.794 1.00 92.19 386 LEU A O 1
ATOM 3110 N N . ASN A 1 387 ? 9.957 20.351 -15.176 1.00 90.56 387 ASN A N 1
ATOM 3111 C CA . ASN A 1 387 ? 10.397 19.270 -16.067 1.00 90.56 387 ASN A CA 1
ATOM 3112 C C . ASN A 1 387 ? 10.291 19.647 -17.552 1.00 90.56 387 ASN A C 1
ATOM 3114 O O . ASN A 1 387 ? 11.137 19.251 -18.351 1.00 90.56 387 ASN A O 1
ATOM 3118 N N . ASN A 1 388 ? 9.292 20.455 -17.915 1.00 90.75 388 ASN A N 1
ATOM 3119 C CA . ASN A 1 388 ? 9.110 20.965 -19.275 1.00 90.75 388 ASN A CA 1
ATOM 3120 C C . ASN A 1 388 ? 9.969 22.208 -19.582 1.00 90.75 388 ASN A C 1
ATOM 3122 O O . ASN A 1 388 ? 9.892 22.755 -20.681 1.00 90.75 388 ASN A O 1
ATOM 3126 N N . GLY A 1 389 ? 10.796 22.663 -18.635 1.00 85.19 389 GLY A N 1
ATOM 3127 C CA . GLY A 1 389 ? 11.687 23.810 -18.812 1.00 85.19 389 GLY A CA 1
ATOM 3128 C C . GLY A 1 389 ? 11.013 25.178 -18.676 1.00 85.19 389 GLY A C 1
ATOM 3129 O O . GLY A 1 389 ? 11.654 26.188 -18.964 1.00 85.19 389 GLY A O 1
ATOM 3130 N N . PHE A 1 390 ? 9.764 25.239 -18.209 1.00 87.25 390 PHE A N 1
ATOM 3131 C CA . PHE A 1 390 ? 9.062 26.488 -17.910 1.00 87.25 390 PHE A CA 1
ATOM 3132 C C . PHE A 1 390 ? 9.466 26.990 -16.517 1.00 87.25 390 PHE A C 1
ATOM 3134 O O . PHE A 1 390 ? 8.844 26.643 -15.515 1.00 87.25 390 PHE A O 1
ATOM 3141 N N . ILE A 1 391 ? 10.549 27.770 -16.453 1.00 85.38 391 ILE A N 1
ATOM 3142 C CA . ILE A 1 391 ? 11.185 28.200 -15.189 1.00 85.38 391 ILE A CA 1
ATOM 3143 C C . ILE A 1 391 ? 11.026 29.716 -14.949 1.00 85.38 391 ILE A C 1
ATOM 3145 O O . ILE A 1 391 ? 11.395 30.250 -13.898 1.00 85.38 391 ILE A O 1
ATOM 3149 N N . ASP A 1 392 ? 10.449 30.436 -15.910 1.00 81.62 392 ASP A N 1
ATOM 3150 C CA . ASP A 1 392 ? 10.257 31.880 -15.813 1.00 81.62 392 ASP A CA 1
ATOM 3151 C C . ASP A 1 392 ? 9.369 32.237 -14.613 1.00 81.62 392 ASP A C 1
ATOM 3153 O O . ASP A 1 392 ? 8.290 31.677 -14.423 1.00 81.62 392 ASP A O 1
ATOM 3157 N N . ASN A 1 393 ? 9.825 33.197 -13.804 1.00 82.81 393 ASN A N 1
ATOM 3158 C CA . ASN A 1 393 ? 9.140 33.701 -12.605 1.00 82.81 393 ASN A CA 1
ATOM 3159 C C . ASN A 1 393 ? 8.984 32.711 -11.434 1.00 82.81 393 ASN A C 1
ATOM 3161 O O . ASN A 1 393 ? 8.285 33.029 -10.471 1.00 82.81 393 ASN A O 1
ATOM 3165 N N . ILE A 1 394 ? 9.654 31.553 -11.450 1.00 88.81 394 ILE A N 1
ATOM 3166 C CA . ILE A 1 394 ? 9.692 30.672 -10.275 1.00 88.81 394 ILE A CA 1
ATOM 3167 C C . ILE A 1 394 ? 10.682 31.242 -9.259 1.00 88.81 394 ILE A C 1
ATOM 3169 O O . ILE A 1 394 ? 11.871 31.394 -9.543 1.00 88.81 394 ILE A O 1
ATOM 3173 N N . LYS A 1 395 ? 10.187 31.570 -8.065 1.00 89.62 395 LYS A N 1
ATOM 3174 C CA . LYS A 1 395 ? 10.990 32.070 -6.945 1.00 89.62 395 LYS A CA 1
ATOM 3175 C C . LYS A 1 395 ? 11.462 30.935 -6.042 1.00 89.62 395 LYS A C 1
ATOM 3177 O O . LYS A 1 395 ? 10.843 29.874 -5.989 1.00 89.62 395 LYS A O 1
ATOM 3182 N N . TRP A 1 396 ? 12.522 31.186 -5.274 1.00 92.00 396 TRP A N 1
ATOM 3183 C CA . TRP A 1 396 ? 12.995 30.312 -4.191 1.00 92.00 396 TRP A CA 1
ATOM 3184 C C . TRP A 1 396 ? 12.044 30.325 -2.982 1.00 92.00 396 TRP A C 1
ATOM 3186 O O . TRP A 1 396 ? 12.410 30.709 -1.874 1.00 92.00 396 TRP A O 1
ATOM 3196 N N . THR A 1 397 ? 10.802 29.906 -3.201 1.00 92.25 397 THR A N 1
ATOM 3197 C CA . THR A 1 397 ? 9.744 29.853 -2.193 1.00 92.25 397 THR A CA 1
ATOM 3198 C C . THR A 1 397 ? 9.043 28.503 -2.199 1.00 92.25 397 THR A C 1
ATOM 3200 O O . THR A 1 397 ? 8.994 27.835 -3.236 1.00 92.25 397 THR A O 1
ATOM 3203 N N . ALA A 1 398 ? 8.451 28.137 -1.065 1.00 92.94 398 ALA A N 1
ATOM 3204 C CA . ALA A 1 398 ? 7.589 26.970 -0.927 1.00 92.94 398 ALA A CA 1
ATOM 3205 C C . ALA A 1 398 ? 6.295 27.306 -0.182 1.00 92.94 398 ALA A C 1
ATOM 3207 O O . ALA A 1 398 ? 6.291 28.134 0.734 1.00 92.94 398 ALA A O 1
ATOM 3208 N N . THR A 1 399 ? 5.199 26.656 -0.574 1.00 93.31 399 THR A N 1
ATOM 3209 C CA . THR A 1 399 ? 3.890 26.799 0.077 1.00 93.31 399 THR A CA 1
ATOM 3210 C C . THR A 1 399 ? 3.715 25.763 1.187 1.00 93.31 399 THR A C 1
ATOM 3212 O O . THR A 1 399 ? 4.267 24.664 1.114 1.00 93.31 399 THR A O 1
ATOM 3215 N N . THR A 1 400 ? 2.970 26.082 2.245 1.00 92.62 400 THR A N 1
ATOM 3216 C CA . THR A 1 400 ? 2.600 25.112 3.294 1.00 92.62 400 THR A CA 1
ATOM 3217 C C . THR A 1 400 ? 1.658 24.031 2.761 1.00 92.62 400 THR A C 1
ATOM 3219 O O . THR A 1 400 ? 1.076 24.177 1.691 1.00 92.62 400 THR A O 1
ATOM 3222 N N . TRP A 1 401 ? 1.487 22.932 3.506 1.00 92.50 401 TRP A N 1
ATOM 3223 C CA . TRP A 1 401 ? 0.598 21.822 3.119 1.00 92.50 401 TRP A CA 1
ATOM 3224 C C . TRP A 1 401 ? -0.873 22.215 2.946 1.00 92.50 401 TRP A C 1
ATOM 3226 O O . TRP A 1 401 ? -1.599 21.536 2.234 1.00 92.50 401 TRP A O 1
ATOM 3236 N N . ASP A 1 402 ? -1.317 23.290 3.594 1.00 86.25 402 ASP A N 1
ATOM 3237 C CA . ASP A 1 402 ? -2.667 23.834 3.442 1.00 86.25 402 ASP A CA 1
ATOM 3238 C C . ASP A 1 402 ? -2.755 24.955 2.390 1.00 86.25 402 ASP A C 1
ATOM 3240 O O . ASP A 1 402 ? -3.812 25.565 2.239 1.00 86.25 402 ASP A O 1
ATOM 3244 N N . HIS A 1 403 ? -1.650 25.235 1.689 1.00 88.56 403 HIS A N 1
ATOM 3245 C CA . HIS A 1 403 ? -1.509 26.256 0.646 1.00 88.56 403 HIS A CA 1
ATOM 3246 C C . HIS A 1 403 ? -1.822 27.693 1.089 1.00 88.56 403 HIS A C 1
ATOM 3248 O O . HIS A 1 403 ? -2.008 28.575 0.251 1.00 88.56 403 HIS A O 1
ATOM 3254 N N . LYS A 1 404 ? -1.875 27.969 2.400 1.00 88.50 404 LYS A N 1
ATOM 3255 C CA . LYS A 1 404 ? -2.225 29.307 2.905 1.00 88.50 404 LYS A CA 1
ATOM 3256 C C . LYS A 1 404 ? -1.031 30.233 3.056 1.00 88.50 404 LYS A C 1
ATOM 3258 O O . LYS A 1 404 ? -1.191 31.444 2.938 1.00 88.50 404 LYS A O 1
ATOM 3263 N N . ASN A 1 405 ? 0.146 29.680 3.337 1.00 90.75 405 ASN A N 1
ATOM 3264 C CA . ASN A 1 405 ? 1.341 30.458 3.634 1.00 90.75 405 ASN A CA 1
ATOM 3265 C C . ASN A 1 405 ? 2.471 30.113 2.663 1.00 90.75 405 ASN A C 1
ATOM 3267 O O . ASN A 1 405 ? 2.641 28.959 2.269 1.00 90.75 405 ASN A O 1
ATOM 3271 N N . VAL A 1 406 ? 3.270 31.121 2.312 1.00 92.31 406 VAL A N 1
ATOM 3272 C CA . VAL A 1 406 ? 4.429 31.001 1.422 1.00 92.31 406 VAL A CA 1
ATOM 3273 C C . VAL A 1 406 ? 5.674 31.449 2.176 1.00 92.31 406 VAL A C 1
ATOM 3275 O O . VAL A 1 406 ? 5.680 32.522 2.777 1.00 92.31 406 VAL A O 1
ATOM 3278 N N . TYR A 1 407 ? 6.729 30.640 2.133 1.00 91.88 407 TYR A N 1
ATOM 3279 C CA . TYR A 1 407 ? 7.990 30.906 2.822 1.00 91.88 407 TYR A CA 1
ATOM 3280 C C . TYR A 1 407 ? 9.151 30.946 1.839 1.00 91.88 407 TYR A C 1
ATOM 3282 O O . TYR A 1 407 ? 9.182 30.188 0.870 1.00 91.88 407 TYR A O 1
ATOM 3290 N N . ASN A 1 408 ? 10.129 31.805 2.123 1.00 90.69 408 ASN A N 1
ATOM 3291 C CA . ASN A 1 408 ? 11.402 31.805 1.411 1.00 90.69 408 ASN A CA 1
ATOM 3292 C C . ASN A 1 408 ? 12.222 30.578 1.816 1.00 90.69 408 ASN A C 1
ATOM 3294 O O . ASN A 1 408 ? 12.371 30.287 3.004 1.00 90.69 408 ASN A O 1
ATOM 3298 N N . LEU A 1 409 ? 12.772 29.886 0.822 1.00 90.12 409 LEU A N 1
ATOM 3299 C CA . LEU A 1 409 ? 13.696 28.780 1.022 1.00 90.12 409 LEU A CA 1
ATOM 3300 C C . LEU A 1 409 ? 15.113 29.310 1.259 1.00 90.12 409 LEU A C 1
ATOM 3302 O O . LEU A 1 409 ? 15.513 30.349 0.727 1.00 90.12 409 LEU A O 1
ATOM 3306 N N . SER A 1 410 ? 15.894 28.546 2.020 1.00 77.50 410 SER A N 1
ATOM 3307 C CA . SER A 1 410 ? 17.270 28.856 2.431 1.00 77.50 410 SER A CA 1
ATOM 3308 C C . SER A 1 410 ? 18.191 29.235 1.262 1.00 77.50 410 SER A C 1
ATOM 3310 O O . SER A 1 410 ? 19.111 30.035 1.426 1.00 77.50 410 SER A O 1
ATOM 3312 N N . GLY A 1 411 ? 17.939 28.670 0.076 1.00 63.22 411 GLY A N 1
ATOM 3313 C CA . GLY A 1 411 ? 18.765 28.822 -1.124 1.00 63.22 411 GLY A CA 1
ATOM 3314 C C . GLY A 1 411 ? 18.641 30.151 -1.881 1.00 63.22 411 GLY A C 1
ATOM 3315 O O . GLY A 1 411 ? 19.468 30.421 -2.754 1.00 63.22 411 GLY A O 1
ATOM 3316 N N . GLY A 1 412 ? 17.671 31.019 -1.571 1.00 64.12 412 GLY A N 1
ATOM 3317 C CA . GLY A 1 412 ? 17.516 32.258 -2.332 1.00 64.12 412 GLY A CA 1
ATOM 3318 C C . GLY A 1 412 ? 16.639 33.297 -1.656 1.00 64.12 412 GLY A C 1
ATOM 3319 O O . GLY A 1 412 ? 15.422 33.209 -1.725 1.00 64.12 412 GLY A O 1
ATOM 3320 N N . ASN A 1 413 ? 17.271 34.333 -1.093 1.00 61.75 413 ASN A N 1
ATOM 3321 C CA . ASN A 1 413 ? 16.644 35.588 -0.656 1.00 61.75 413 ASN A CA 1
ATOM 3322 C C . ASN A 1 413 ? 15.843 36.246 -1.804 1.00 61.75 413 ASN A C 1
ATOM 3324 O O . ASN A 1 413 ? 16.352 37.152 -2.464 1.00 61.75 413 ASN A O 1
ATOM 3328 N N . ASP A 1 414 ? 14.624 35.768 -2.066 1.00 62.19 414 ASP A N 1
ATOM 3329 C CA . ASP A 1 414 ? 13.691 36.264 -3.089 1.00 62.19 414 ASP A CA 1
ATOM 3330 C C . ASP A 1 414 ? 14.239 36.216 -4.538 1.00 62.19 414 ASP A C 1
ATOM 3332 O O . ASP A 1 414 ? 13.871 37.007 -5.407 1.00 62.19 414 ASP A O 1
ATOM 3336 N N . ARG A 1 415 ? 15.164 35.284 -4.809 1.00 78.56 415 ARG A N 1
ATOM 3337 C CA . ARG A 1 415 ? 15.790 35.107 -6.132 1.00 78.56 415 ARG A CA 1
ATOM 3338 C C . ARG A 1 415 ? 14.922 34.235 -7.043 1.00 78.56 415 ARG A C 1
ATOM 3340 O O . ARG A 1 415 ? 14.113 33.439 -6.569 1.00 78.56 415 ARG A O 1
ATOM 3347 N N . GLN A 1 416 ? 15.126 34.357 -8.353 1.00 87.56 416 GLN A N 1
ATOM 3348 C CA . GLN A 1 416 ? 14.580 33.426 -9.340 1.00 87.56 416 GLN A CA 1
ATOM 3349 C C . GLN A 1 416 ? 15.353 32.095 -9.303 1.00 87.56 416 GLN A C 1
ATOM 3351 O O . GLN A 1 416 ? 16.562 32.069 -9.048 1.00 87.56 416 GLN A O 1
ATOM 3356 N N . VAL A 1 417 ? 14.656 30.988 -9.545 1.00 88.94 417 VAL A N 1
ATOM 3357 C CA . VAL A 1 417 ? 15.251 29.666 -9.766 1.00 88.94 417 VAL A CA 1
ATOM 3358 C C . VAL A 1 417 ? 15.806 29.617 -11.190 1.00 88.94 417 VAL A C 1
ATOM 3360 O O . VAL A 1 417 ? 15.104 29.949 -12.137 1.00 88.94 417 VAL A O 1
ATOM 3363 N N . TYR A 1 418 ? 17.063 29.203 -11.356 1.00 87.56 418 TYR A N 1
ATOM 3364 C CA . TYR A 1 418 ? 17.657 28.972 -12.679 1.00 87.56 418 TYR A CA 1
ATOM 3365 C C . TYR A 1 418 ? 17.689 27.481 -13.006 1.00 87.56 418 TYR A C 1
ATOM 3367 O O . TYR A 1 418 ? 17.619 26.635 -12.111 1.00 87.56 418 TYR A O 1
ATOM 337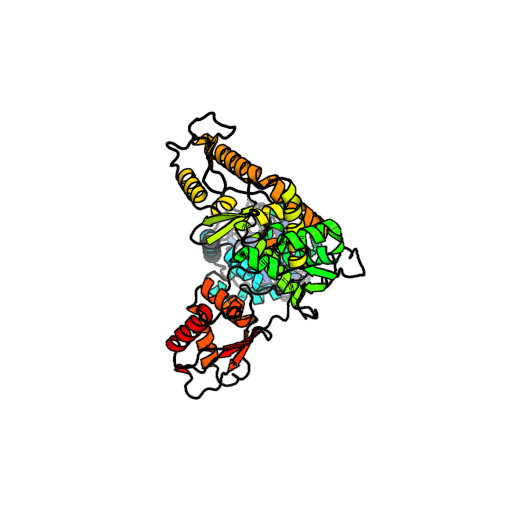5 N N . LYS A 1 419 ? 17.824 27.158 -14.297 1.00 89.88 419 LYS A N 1
ATOM 3376 C CA . LYS A 1 419 ? 17.770 25.784 -14.809 1.00 89.88 419 LYS A CA 1
ATOM 3377 C C . LYS A 1 419 ? 18.790 24.859 -14.146 1.00 89.88 419 LYS A C 1
ATOM 3379 O O . LYS A 1 419 ? 18.451 23.723 -13.826 1.00 89.88 419 LYS A O 1
ATOM 3384 N N . GLU A 1 420 ? 20.005 25.336 -13.886 1.00 89.94 420 GLU A N 1
ATOM 3385 C CA . GLU A 1 420 ? 21.032 24.550 -13.194 1.00 89.94 420 GLU A CA 1
ATOM 3386 C C . GLU A 1 420 ? 20.702 24.232 -11.722 1.00 89.94 420 GLU A C 1
ATOM 3388 O O . GLU A 1 420 ? 21.259 23.286 -11.168 1.00 89.94 420 GLU A O 1
ATOM 3393 N N . TYR A 1 421 ? 19.777 24.967 -11.090 1.00 89.25 421 TYR A N 1
ATOM 3394 C CA . TYR A 1 421 ? 19.429 24.809 -9.673 1.00 89.25 421 TYR A CA 1
ATOM 3395 C C . TYR A 1 421 ? 18.074 24.136 -9.428 1.00 89.25 421 TYR A C 1
ATOM 3397 O O . TYR A 1 421 ? 17.663 24.041 -8.275 1.00 89.25 421 TYR A O 1
ATOM 3405 N N . ILE A 1 422 ? 17.380 23.637 -10.458 1.00 90.94 422 ILE A N 1
ATOM 3406 C CA . ILE A 1 422 ? 16.055 23.002 -10.297 1.00 90.94 422 ILE A CA 1
ATOM 3407 C C . ILE A 1 422 ? 16.101 21.856 -9.284 1.00 90.94 422 ILE A C 1
ATOM 3409 O O . ILE A 1 422 ? 15.260 21.788 -8.392 1.00 90.94 422 ILE A O 1
ATOM 3413 N N . ASN A 1 423 ? 17.101 20.977 -9.384 1.00 91.75 423 ASN A N 1
ATOM 3414 C CA . ASN A 1 423 ? 17.223 19.835 -8.475 1.00 91.75 423 ASN A CA 1
ATOM 3415 C C . ASN A 1 423 ? 17.440 20.281 -7.023 1.00 91.75 423 ASN A C 1
ATOM 3417 O O . ASN A 1 423 ? 16.836 19.716 -6.116 1.00 91.75 423 ASN A O 1
ATOM 3421 N N . LEU A 1 424 ? 18.251 21.323 -6.810 1.00 91.69 424 LEU A N 1
ATOM 3422 C CA . LEU A 1 424 ? 18.475 21.895 -5.483 1.00 91.69 424 LEU A CA 1
ATOM 3423 C C . LEU A 1 424 ? 17.202 22.560 -4.944 1.00 91.69 424 LEU A C 1
ATOM 3425 O O . LEU A 1 424 ? 16.843 22.344 -3.792 1.00 91.69 424 LEU A O 1
ATOM 3429 N N . TYR A 1 425 ? 16.490 23.319 -5.781 1.00 92.00 425 TYR A N 1
ATOM 3430 C CA . TYR A 1 425 ? 15.204 23.919 -5.428 1.00 92.00 425 TYR A CA 1
ATOM 3431 C C . TYR A 1 425 ? 14.181 22.857 -5.006 1.00 92.00 425 TYR A C 1
ATOM 3433 O O . TYR A 1 425 ? 13.559 22.996 -3.957 1.00 92.00 425 TYR A O 1
ATOM 3441 N N . LEU A 1 426 ? 14.043 21.771 -5.777 1.00 93.69 426 LEU A N 1
ATOM 3442 C CA . LEU A 1 426 ? 13.134 20.669 -5.451 1.00 93.69 426 LEU A CA 1
ATOM 3443 C C . LEU A 1 426 ? 13.518 19.985 -4.135 1.00 93.69 426 LEU A C 1
ATOM 3445 O O . LEU A 1 426 ? 12.641 19.719 -3.317 1.00 93.69 426 LEU A O 1
ATOM 3449 N N . GLN A 1 427 ? 14.808 19.732 -3.903 1.00 93.00 427 GLN A N 1
ATOM 3450 C CA . GLN A 1 427 ? 15.285 19.168 -2.637 1.00 93.00 427 GLN A CA 1
ATOM 3451 C C . GLN A 1 427 ? 14.970 20.084 -1.448 1.00 93.00 427 GLN A C 1
ATOM 3453 O O . GLN A 1 427 ? 14.416 19.615 -0.457 1.00 93.00 427 GLN A O 1
ATOM 3458 N N . GLU A 1 428 ? 15.247 21.387 -1.551 1.00 92.88 428 GLU A N 1
ATOM 3459 C CA . GLU A 1 428 ? 14.915 22.367 -0.507 1.00 92.88 428 GLU A CA 1
ATOM 3460 C C . GLU A 1 428 ? 13.401 22.458 -0.268 1.00 92.88 428 GLU A C 1
ATOM 3462 O O . GLU A 1 428 ? 12.965 22.510 0.881 1.00 92.88 428 GLU A O 1
ATOM 3467 N N . TYR A 1 429 ? 12.587 22.415 -1.327 1.00 94.00 429 TYR A N 1
ATOM 3468 C CA . TYR A 1 429 ? 11.127 22.410 -1.220 1.00 94.00 429 TYR A CA 1
ATOM 3469 C C . TYR A 1 429 ? 10.630 21.181 -0.450 1.00 94.00 429 TYR A C 1
ATOM 3471 O O . TYR A 1 429 ? 9.825 21.307 0.475 1.00 94.00 429 TYR A O 1
ATOM 3479 N N . ILE A 1 430 ? 11.116 19.985 -0.803 1.00 94.75 430 ILE A N 1
ATOM 3480 C CA . ILE A 1 430 ? 10.754 18.733 -0.123 1.00 94.75 430 ILE A CA 1
ATOM 3481 C C . ILE A 1 430 ? 11.203 18.786 1.339 1.00 94.75 430 ILE A C 1
ATOM 3483 O O . ILE A 1 430 ? 10.401 18.519 2.234 1.00 94.75 430 ILE A O 1
ATOM 3487 N N . ASN A 1 431 ? 12.451 19.189 1.595 1.00 94.69 431 ASN A N 1
ATOM 3488 C CA . ASN A 1 431 ? 12.999 19.315 2.944 1.00 94.69 431 ASN A CA 1
ATOM 3489 C C . ASN A 1 431 ? 12.186 20.290 3.799 1.00 94.69 431 ASN A C 1
ATOM 3491 O O . ASN A 1 431 ? 11.892 19.983 4.954 1.00 94.69 431 ASN A O 1
ATOM 3495 N N . PHE A 1 432 ? 11.772 21.426 3.233 1.00 94.94 432 PHE A N 1
ATOM 3496 C CA . PHE A 1 432 ? 10.885 22.378 3.891 1.00 94.94 432 PHE A CA 1
ATOM 3497 C C . PHE A 1 432 ? 9.535 21.734 4.235 1.00 94.94 432 PHE A C 1
ATOM 3499 O O . PHE A 1 432 ? 9.145 21.711 5.402 1.00 94.94 432 PHE A O 1
ATOM 3506 N N . ARG A 1 433 ? 8.845 21.140 3.250 1.00 94.25 433 ARG A N 1
ATOM 3507 C CA . ARG A 1 433 ? 7.516 20.526 3.437 1.00 94.25 433 ARG A CA 1
ATOM 3508 C C . ARG A 1 433 ? 7.533 19.404 4.466 1.00 94.25 433 ARG A C 1
ATOM 3510 O O . ARG A 1 433 ? 6.673 19.368 5.343 1.00 94.25 433 ARG A O 1
ATOM 3517 N N . ILE A 1 434 ? 8.498 18.493 4.374 1.00 96.38 434 ILE A N 1
ATOM 3518 C CA . ILE A 1 434 ? 8.650 17.394 5.333 1.00 96.38 434 ILE A CA 1
ATOM 3519 C C . ILE A 1 434 ? 9.097 17.927 6.696 1.00 96.38 434 ILE A C 1
ATOM 3521 O O . ILE A 1 434 ? 8.627 17.443 7.724 1.00 96.38 434 ILE A O 1
ATOM 3525 N N . GLY A 1 435 ? 9.939 18.963 6.721 1.00 95.88 435 GLY A N 1
ATOM 3526 C CA . GLY A 1 435 ? 10.381 19.646 7.934 1.00 95.88 435 GLY A CA 1
ATOM 3527 C C . GLY A 1 435 ? 9.226 20.174 8.786 1.00 95.88 435 GLY A C 1
ATOM 3528 O O . GLY A 1 435 ? 9.242 19.965 9.998 1.00 95.88 435 GLY A O 1
ATOM 3529 N N . LEU A 1 436 ? 8.195 20.757 8.162 1.00 95.38 436 LEU A N 1
ATOM 3530 C CA . LEU A 1 436 ? 7.003 21.277 8.853 1.00 95.38 436 LEU A CA 1
ATOM 3531 C C . LEU A 1 436 ? 6.234 20.217 9.659 1.00 95.38 436 LEU A C 1
ATOM 3533 O O . LEU A 1 436 ? 5.543 20.557 10.612 1.00 95.38 436 LEU A O 1
ATOM 3537 N N . ILE A 1 437 ? 6.337 18.944 9.273 1.00 96.56 437 ILE A N 1
ATOM 3538 C CA . ILE A 1 437 ? 5.558 17.836 9.853 1.00 96.56 437 ILE A CA 1
ATOM 3539 C C . ILE A 1 437 ? 6.442 16.747 10.476 1.00 96.56 437 ILE A C 1
ATOM 3541 O O . ILE A 1 437 ? 5.967 15.668 10.842 1.00 96.56 437 ILE A O 1
ATOM 3545 N N . LYS A 1 438 ? 7.753 16.995 10.575 1.00 96.81 438 LYS A N 1
ATOM 3546 C CA . LYS A 1 438 ? 8.746 15.982 10.952 1.00 96.81 438 LYS A CA 1
ATOM 3547 C C . LYS A 1 438 ? 8.506 15.424 12.355 1.00 96.81 438 LYS A C 1
ATOM 3549 O O . LYS A 1 438 ? 8.631 14.220 12.555 1.00 96.81 438 LYS A O 1
ATOM 3554 N N . ASN A 1 439 ? 8.140 16.272 13.316 1.00 97.19 439 ASN A N 1
ATOM 3555 C CA . ASN A 1 439 ? 7.916 15.855 14.706 1.00 97.19 439 ASN A CA 1
ATOM 3556 C C . ASN A 1 439 ? 6.703 14.925 14.832 1.00 97.19 439 ASN A C 1
ATOM 3558 O O . ASN A 1 439 ? 6.740 13.925 15.554 1.00 97.19 439 ASN A O 1
ATOM 3562 N N . GLN A 1 440 ? 5.646 15.221 14.083 1.00 97.88 440 GLN A N 1
ATOM 3563 C CA . GLN A 1 440 ? 4.418 14.445 14.034 1.00 97.88 440 GLN A CA 1
ATOM 3564 C C . GLN A 1 440 ? 4.683 13.095 13.358 1.00 97.88 440 GLN A C 1
ATOM 3566 O O . GLN A 1 440 ? 4.350 12.051 13.919 1.00 97.88 440 GLN A O 1
ATOM 3571 N N . LEU A 1 441 ? 5.368 13.093 12.208 1.00 98.12 441 LEU A N 1
ATOM 3572 C CA . LEU A 1 441 ? 5.773 11.867 11.515 1.00 98.12 441 LEU A CA 1
ATOM 3573 C C . LEU A 1 441 ? 6.672 10.978 12.388 1.00 98.12 441 LEU A C 1
ATOM 3575 O O . LEU A 1 441 ? 6.445 9.770 12.478 1.00 98.12 441 LEU A O 1
ATOM 3579 N N . GLN A 1 442 ? 7.653 11.567 13.080 1.00 97.88 442 GLN A N 1
ATOM 3580 C CA . GLN A 1 442 ? 8.526 10.837 13.998 1.00 97.88 442 GLN A CA 1
ATOM 3581 C C . GLN A 1 442 ? 7.743 10.261 15.184 1.00 97.88 442 GLN A C 1
ATOM 3583 O O . GLN A 1 442 ? 8.007 9.137 15.598 1.00 97.88 442 GLN A O 1
ATOM 3588 N N . SER A 1 443 ? 6.749 10.986 15.700 1.00 98.31 443 SER A N 1
ATOM 3589 C CA . SER A 1 443 ? 5.873 10.494 16.768 1.00 98.31 443 SER A CA 1
ATOM 3590 C C . SER A 1 443 ? 5.088 9.257 16.319 1.00 98.31 443 SER A C 1
ATOM 3592 O O . SER A 1 443 ? 5.117 8.238 17.009 1.00 98.31 443 SER A O 1
ATOM 3594 N N . ILE A 1 444 ? 4.472 9.295 15.128 1.00 98.50 444 ILE A N 1
ATOM 3595 C CA . ILE A 1 444 ? 3.788 8.126 14.542 1.00 98.50 444 ILE A CA 1
ATOM 3596 C C . ILE A 1 444 ? 4.771 6.958 14.393 1.00 98.50 444 ILE A C 1
ATOM 3598 O O . ILE A 1 444 ? 4.467 5.839 14.810 1.00 98.50 444 ILE A O 1
ATOM 3602 N N . LYS A 1 445 ? 5.968 7.213 13.850 1.00 98.00 445 LYS A N 1
ATOM 3603 C CA . LYS A 1 445 ? 7.004 6.188 13.658 1.00 98.00 445 LYS A CA 1
ATOM 3604 C C . LYS A 1 445 ? 7.430 5.541 14.976 1.00 98.00 445 LYS A C 1
ATOM 3606 O O . LYS A 1 445 ? 7.440 4.317 15.069 1.00 98.00 445 LYS A O 1
ATOM 3611 N N . ASN A 1 446 ? 7.692 6.344 16.006 1.00 97.31 446 ASN A N 1
ATOM 3612 C CA . ASN A 1 446 ? 8.103 5.867 17.326 1.00 97.31 446 ASN A CA 1
ATOM 3613 C C . ASN A 1 446 ? 7.031 4.983 17.969 1.00 97.31 446 ASN A C 1
ATOM 3615 O O . ASN A 1 446 ? 7.341 3.918 18.497 1.00 97.31 446 ASN A O 1
ATOM 3619 N N . GLY A 1 447 ? 5.761 5.397 17.913 1.00 97.44 447 GLY A N 1
ATOM 3620 C CA . GLY A 1 447 ? 4.655 4.592 18.430 1.00 97.44 447 GLY A CA 1
ATOM 3621 C C . GLY A 1 447 ? 4.488 3.267 17.685 1.00 97.44 447 GLY A C 1
ATOM 3622 O O . GLY A 1 447 ? 4.274 2.223 18.305 1.00 97.44 447 GLY A O 1
ATOM 3623 N N . PHE A 1 448 ? 4.639 3.301 16.358 1.00 97.38 448 PHE A N 1
ATOM 3624 C CA . PHE A 1 448 ? 4.580 2.119 15.503 1.00 97.38 448 PHE A CA 1
ATOM 3625 C C . PHE A 1 448 ? 5.708 1.125 15.816 1.00 97.38 448 PHE A C 1
ATOM 3627 O O . PHE A 1 448 ? 5.438 -0.044 16.101 1.00 97.38 448 PHE A O 1
ATOM 3634 N N . GLN A 1 449 ? 6.961 1.587 15.832 1.00 95.94 449 GLN A N 1
ATOM 3635 C CA . GLN A 1 449 ? 8.135 0.762 16.139 1.00 95.94 449 GLN A CA 1
ATOM 3636 C C . GLN A 1 449 ? 8.074 0.206 17.565 1.00 95.94 449 GLN A C 1
ATOM 3638 O O . GLN A 1 449 ? 8.260 -0.988 17.772 1.00 95.94 449 GLN A O 1
ATOM 3643 N N . ALA A 1 450 ? 7.682 1.020 18.549 1.00 94.12 450 ALA A N 1
ATOM 3644 C CA . ALA A 1 450 ? 7.571 0.570 19.934 1.00 94.12 450 ALA A CA 1
ATOM 3645 C C . ALA A 1 450 ? 6.525 -0.542 20.140 1.00 94.12 450 ALA A C 1
ATOM 3647 O O . ALA A 1 450 ? 6.702 -1.389 21.015 1.00 94.12 450 ALA A O 1
ATOM 3648 N N . ASN A 1 451 ? 5.424 -0.556 19.377 1.00 93.69 451 ASN A N 1
ATOM 3649 C CA . ASN A 1 451 ? 4.420 -1.620 19.489 1.00 93.69 451 ASN A CA 1
ATOM 3650 C C . ASN A 1 451 ? 4.759 -2.853 18.638 1.00 93.69 451 ASN A C 1
ATOM 3652 O O . ASN A 1 451 ? 4.511 -3.975 19.081 1.00 93.69 451 ASN A O 1
ATOM 3656 N N . THR A 1 452 ? 5.326 -2.658 17.443 1.00 92.81 452 THR A N 1
ATOM 3657 C CA . THR A 1 452 ? 5.759 -3.761 16.567 1.00 92.81 452 THR A CA 1
ATOM 3658 C C . THR A 1 452 ? 7.068 -4.405 17.010 1.00 92.81 452 THR A C 1
ATOM 3660 O O . THR A 1 452 ? 7.338 -5.525 16.596 1.00 92.81 452 THR A O 1
ATOM 3663 N N . GLY A 1 453 ? 7.895 -3.730 17.812 1.00 91.62 453 GLY A N 1
ATOM 3664 C CA . GLY A 1 453 ? 9.262 -4.141 18.164 1.00 91.62 453 GLY A CA 1
ATOM 3665 C C . GLY A 1 453 ? 10.198 -4.339 16.972 1.00 91.62 453 GLY A C 1
ATOM 3666 O O . GLY A 1 453 ? 11.256 -4.929 17.137 1.00 91.62 453 GLY A O 1
ATOM 3667 N N . VAL A 1 454 ? 9.811 -3.886 15.777 1.00 91.50 454 VAL A N 1
ATOM 3668 C CA . VAL A 1 454 ? 10.606 -4.026 14.558 1.00 91.50 454 VAL A CA 1
ATOM 3669 C C . VAL A 1 454 ? 11.000 -2.633 14.090 1.00 91.50 454 VAL A C 1
ATOM 3671 O O . VAL A 1 454 ? 10.192 -1.907 13.513 1.00 91.50 454 VAL A O 1
ATOM 3674 N N . ASP A 1 455 ? 12.259 -2.270 14.322 1.00 88.69 455 ASP A N 1
ATOM 3675 C CA . ASP A 1 455 ? 12.786 -0.963 13.916 1.00 88.69 455 ASP A CA 1
ATOM 3676 C C . ASP A 1 455 ? 13.101 -0.907 12.418 1.00 88.69 455 ASP A C 1
ATOM 3678 O O . ASP A 1 455 ? 12.925 0.131 11.779 1.00 88.69 455 ASP A O 1
ATOM 3682 N N . SER A 1 456 ? 13.552 -2.032 11.855 1.00 88.50 456 SER A N 1
ATOM 3683 C CA . SER A 1 456 ? 13.872 -2.196 10.438 1.00 88.50 456 SER A CA 1
ATOM 3684 C C . SER A 1 456 ? 13.671 -3.648 10.002 1.00 88.50 456 SER A C 1
ATOM 3686 O O . SER A 1 456 ? 13.743 -4.576 10.807 1.00 88.50 456 SER A O 1
ATOM 3688 N N . HIS A 1 457 ? 13.403 -3.856 8.715 1.00 90.62 457 HIS A N 1
ATOM 3689 C CA . HIS A 1 457 ? 13.312 -5.182 8.112 1.00 90.62 457 HIS A CA 1
ATOM 3690 C C . HIS A 1 457 ? 13.636 -5.070 6.618 1.00 90.62 457 HIS A C 1
ATOM 3692 O O . HIS A 1 457 ? 13.245 -4.103 5.975 1.00 90.62 457 HIS A O 1
ATOM 3698 N N . LYS A 1 458 ? 14.310 -6.070 6.041 1.00 85.56 458 LYS A N 1
ATOM 3699 C CA . LYS A 1 458 ? 14.824 -6.019 4.655 1.00 85.56 458 LYS A CA 1
ATOM 3700 C C . LYS A 1 458 ? 13.776 -5.801 3.555 1.00 85.56 458 LYS A C 1
ATOM 3702 O O . LYS A 1 458 ? 14.113 -5.406 2.451 1.00 85.56 458 LYS A O 1
ATOM 3707 N N . PHE A 1 459 ? 12.512 -6.106 3.839 1.00 87.94 459 PHE A N 1
ATOM 3708 C CA . PHE A 1 459 ? 11.391 -5.870 2.919 1.00 87.94 459 PHE A CA 1
ATOM 3709 C C . PHE A 1 459 ? 10.434 -4.780 3.412 1.00 87.94 459 PHE A C 1
ATOM 3711 O O . PHE A 1 459 ? 9.302 -4.691 2.943 1.00 87.94 459 PHE A O 1
ATOM 3718 N N . LEU A 1 460 ? 10.837 -4.007 4.420 1.00 89.56 460 LEU A N 1
ATOM 3719 C CA . LEU A 1 460 ? 10.031 -2.908 4.924 1.00 89.56 460 LEU A CA 1
ATOM 3720 C C . LEU A 1 460 ? 10.075 -1.752 3.923 1.00 89.56 460 LEU A C 1
ATOM 3722 O O . LEU A 1 460 ? 11.109 -1.124 3.739 1.00 89.56 460 LEU A O 1
ATOM 3726 N N . CYS A 1 461 ? 8.935 -1.469 3.305 1.00 91.06 461 CYS A N 1
ATOM 3727 C CA . CYS A 1 461 ? 8.718 -0.278 2.492 1.00 91.06 461 CYS A CA 1
ATOM 3728 C C . CYS A 1 461 ? 7.296 0.252 2.716 1.00 91.06 461 CYS A C 1
ATOM 3730 O O . CYS A 1 461 ? 6.417 -0.440 3.249 1.00 91.06 461 CYS A O 1
ATOM 3732 N N . GLY A 1 462 ? 7.044 1.481 2.286 1.00 92.75 462 GLY A N 1
ATOM 3733 C CA . GLY A 1 462 ? 5.770 2.163 2.416 1.00 92.75 462 GLY A CA 1
ATOM 3734 C C . GLY A 1 462 ? 4.649 1.422 1.698 1.00 92.75 462 GLY A C 1
ATOM 3735 O O . GLY A 1 462 ? 3.538 1.348 2.219 1.00 92.75 462 GLY A O 1
ATOM 3736 N N . LYS A 1 463 ? 4.942 0.776 0.560 1.00 89.44 463 LYS A N 1
ATOM 3737 C CA . LYS A 1 463 ? 3.974 -0.077 -0.149 1.00 89.44 463 LYS A CA 1
ATOM 3738 C C . LYS A 1 463 ? 3.531 -1.257 0.723 1.00 89.44 463 LYS A C 1
ATOM 3740 O O . LYS A 1 463 ? 2.331 -1.507 0.823 1.00 89.44 463 LYS A O 1
ATOM 3745 N N . VAL A 1 464 ? 4.466 -1.935 1.398 1.00 91.44 464 VAL A N 1
ATOM 3746 C CA . VAL A 1 464 ? 4.167 -3.041 2.327 1.00 91.44 464 VAL A CA 1
ATOM 3747 C C . VAL A 1 464 ? 3.346 -2.550 3.518 1.00 91.44 464 VAL A C 1
ATOM 3749 O O . VAL A 1 464 ? 2.320 -3.153 3.822 1.00 91.44 464 VAL A O 1
ATOM 3752 N N . LEU A 1 465 ? 3.736 -1.443 4.161 1.00 94.31 465 LEU A N 1
ATOM 3753 C CA . LEU A 1 465 ? 2.987 -0.890 5.299 1.00 94.31 465 LEU A CA 1
ATOM 3754 C C . LEU A 1 465 ? 1.568 -0.465 4.907 1.00 94.31 465 LEU A C 1
ATOM 3756 O O . LEU A 1 465 ? 0.606 -0.844 5.573 1.00 94.31 465 LEU A O 1
ATOM 3760 N N . SER A 1 466 ? 1.431 0.276 3.806 1.00 92.38 466 SER A N 1
ATOM 3761 C CA . SER A 1 466 ? 0.139 0.730 3.288 1.00 92.38 466 SER A CA 1
ATOM 3762 C C . SER A 1 466 ? -0.770 -0.453 2.961 1.00 92.38 466 SER A C 1
ATOM 3764 O O . SER A 1 466 ? -1.932 -0.483 3.369 1.00 92.38 466 SER A O 1
ATOM 3766 N N . TRP A 1 467 ? -0.231 -1.470 2.284 1.00 87.81 467 TRP A N 1
ATOM 3767 C CA . TRP A 1 467 ? -0.987 -2.669 1.944 1.00 87.81 467 TRP A CA 1
ATOM 3768 C C . TRP A 1 467 ? -1.395 -3.481 3.172 1.00 87.81 467 TRP A C 1
ATOM 3770 O O . TRP A 1 467 ? -2.527 -3.947 3.241 1.00 87.81 467 TRP A O 1
ATOM 3780 N N . LEU A 1 468 ? -0.513 -3.647 4.157 1.00 89.62 468 LEU A N 1
ATOM 3781 C CA . LEU A 1 468 ? -0.843 -4.368 5.387 1.00 89.62 468 LEU A CA 1
ATOM 3782 C C . LEU A 1 468 ? -1.859 -3.622 6.254 1.00 89.62 468 LEU A C 1
ATOM 3784 O O . LEU A 1 468 ? -2.650 -4.263 6.938 1.00 89.62 468 LEU A O 1
ATOM 3788 N N . ALA A 1 469 ? -1.846 -2.289 6.228 1.00 90.06 469 ALA A N 1
ATOM 3789 C CA . ALA A 1 469 ? -2.763 -1.479 7.017 1.00 90.06 469 ALA A CA 1
ATOM 3790 C C . ALA A 1 469 ? -4.137 -1.312 6.352 1.00 90.06 469 ALA A C 1
ATOM 3792 O O . ALA A 1 469 ? -5.152 -1.260 7.044 1.00 90.06 469 ALA A O 1
ATOM 3793 N N . GLN A 1 470 ? -4.174 -1.213 5.020 1.00 84.81 470 GLN A N 1
ATOM 3794 C CA . GLN A 1 470 ? -5.384 -0.845 4.281 1.00 84.81 470 GLN A CA 1
ATOM 3795 C C . GLN A 1 470 ? -5.860 -1.919 3.304 1.00 84.81 470 GLN A C 1
ATOM 3797 O O . GLN A 1 470 ? -7.048 -2.002 3.022 1.00 84.81 470 GLN A O 1
ATOM 3802 N N . GLY A 1 471 ? -4.967 -2.748 2.774 1.00 79.69 471 GLY A N 1
ATOM 3803 C CA . GLY A 1 471 ? -5.233 -3.629 1.638 1.00 79.69 471 GLY A CA 1
ATOM 3804 C C . GLY A 1 471 ? -5.097 -2.915 0.288 1.00 79.69 471 GLY A C 1
ATOM 3805 O O . GLY A 1 471 ? -4.813 -1.714 0.197 1.00 79.69 471 GLY A O 1
ATOM 3806 N N . GLY A 1 472 ? -5.312 -3.661 -0.794 1.00 73.19 472 GLY A N 1
ATOM 3807 C CA . GLY A 1 472 ? -5.115 -3.159 -2.154 1.00 73.19 472 GLY A CA 1
ATOM 3808 C C . GLY A 1 472 ? -6.068 -2.047 -2.563 1.00 73.19 472 GLY A C 1
ATOM 3809 O O . GLY A 1 472 ? -7.278 -2.174 -2.417 1.00 73.19 472 GLY A O 1
ATOM 3810 N N . GLY A 1 473 ? -5.508 -0.952 -3.089 1.00 66.25 473 GLY A N 1
ATOM 3811 C CA . GLY A 1 473 ? -6.278 0.215 -3.539 1.00 66.25 473 GLY A CA 1
ATOM 3812 C C . GLY A 1 473 ? -6.941 0.056 -4.905 1.00 66.25 473 GLY A C 1
ATOM 3813 O O . GLY A 1 473 ? -7.852 0.817 -5.219 1.00 66.25 473 GLY A O 1
ATOM 3814 N N . ASN A 1 474 ? -6.514 -0.928 -5.697 1.00 71.94 474 ASN A N 1
ATOM 3815 C CA . ASN A 1 474 ? -7.135 -1.270 -6.969 1.00 71.94 474 ASN A CA 1
ATOM 3816 C C . ASN A 1 474 ? -7.891 -2.596 -6.816 1.00 71.94 474 ASN A C 1
ATOM 3818 O O . ASN A 1 474 ? -7.280 -3.660 -6.706 1.00 71.94 474 ASN A O 1
ATOM 3822 N N . VAL A 1 475 ? -9.216 -2.519 -6.751 1.00 81.00 475 VAL A N 1
ATOM 3823 C CA . VAL A 1 475 ? -10.114 -3.668 -6.764 1.00 81.00 475 VAL A CA 1
ATOM 3824 C C . VAL A 1 475 ? -10.485 -3.900 -8.220 1.00 81.00 475 VAL A C 1
ATOM 3826 O O . VAL A 1 475 ? -11.294 -3.168 -8.774 1.00 81.00 475 VAL A O 1
ATOM 3829 N N . SER A 1 476 ? -9.879 -4.909 -8.842 1.00 82.69 476 SER A N 1
ATOM 3830 C CA . SER A 1 476 ? -10.267 -5.361 -10.180 1.00 82.69 476 SER A CA 1
ATOM 3831 C C . SER A 1 476 ? -11.155 -6.603 -10.110 1.00 82.69 476 SER A C 1
ATOM 3833 O O . SER A 1 476 ? -11.178 -7.323 -9.105 1.00 82.69 476 SER A O 1
ATOM 3835 N N . VAL A 1 477 ? -11.852 -6.894 -11.207 1.00 88.12 477 VAL A N 1
ATOM 3836 C CA . VAL A 1 477 ? -12.631 -8.130 -11.357 1.00 88.12 477 VAL A CA 1
ATOM 3837 C C . VAL A 1 477 ? -11.754 -9.371 -11.171 1.00 88.12 477 VAL A C 1
ATOM 3839 O O . VAL A 1 477 ? -12.156 -10.309 -10.482 1.00 88.12 477 VAL A O 1
ATOM 3842 N N . ASP A 1 478 ? -10.524 -9.356 -11.684 1.00 82.94 478 ASP A N 1
ATOM 3843 C CA . ASP A 1 478 ? -9.594 -10.480 -11.548 1.00 82.94 478 ASP A CA 1
ATOM 3844 C C . ASP A 1 478 ? -9.124 -10.684 -10.106 1.00 82.94 478 ASP A C 1
ATOM 3846 O O . ASP A 1 478 ? -8.927 -11.819 -9.672 1.00 82.94 478 ASP A O 1
ATOM 3850 N N . ASN A 1 479 ? -9.030 -9.610 -9.315 1.00 81.00 479 ASN A N 1
ATOM 3851 C CA . ASN A 1 479 ? -8.782 -9.724 -7.878 1.00 81.00 479 ASN A CA 1
ATOM 3852 C C . ASN A 1 479 ? -9.992 -10.314 -7.122 1.00 81.00 479 ASN A C 1
ATOM 3854 O O . ASN A 1 479 ? -9.799 -10.987 -6.106 1.00 81.00 479 ASN A O 1
ATOM 3858 N N . LEU A 1 480 ? -11.222 -10.084 -7.604 1.00 87.44 480 LEU A N 1
ATOM 3859 C CA . LEU A 1 480 ? -12.468 -10.547 -6.978 1.00 87.44 480 LEU A CA 1
ATOM 3860 C C . LEU A 1 480 ? -12.822 -12.006 -7.313 1.00 87.44 480 LEU A C 1
ATOM 3862 O O . LEU A 1 480 ? -13.275 -12.730 -6.425 1.00 87.44 480 LEU A O 1
ATOM 3866 N N . LYS A 1 481 ? -12.582 -12.465 -8.550 1.00 88.31 481 LYS A N 1
ATOM 3867 C CA . LYS A 1 481 ? -12.794 -13.862 -8.999 1.00 88.31 481 LYS A CA 1
ATOM 3868 C C . LYS A 1 481 ? -12.349 -14.926 -7.982 1.00 88.31 481 LYS A C 1
ATOM 3870 O O . LYS A 1 481 ? -13.163 -15.765 -7.610 1.00 88.31 481 LYS A O 1
ATOM 3875 N N . PRO A 1 482 ? -11.112 -14.899 -7.461 1.00 84.69 482 PRO A N 1
ATOM 3876 C CA . PRO A 1 482 ? -10.630 -15.924 -6.533 1.00 84.69 482 PRO A CA 1
ATOM 3877 C C . PRO A 1 482 ? -11.223 -15.842 -5.115 1.00 84.69 482 PRO A C 1
ATOM 3879 O O . PRO A 1 482 ? -11.068 -16.789 -4.337 1.00 84.69 482 PRO A O 1
ATOM 3882 N N . VAL A 1 483 ? -11.878 -14.737 -4.740 1.00 87.31 483 VAL A N 1
ATOM 3883 C CA . VAL A 1 483 ? -12.493 -14.564 -3.409 1.00 87.31 483 VAL A CA 1
ATOM 3884 C C . VAL A 1 483 ? -14.017 -14.680 -3.431 1.00 87.31 483 VAL A C 1
ATOM 3886 O O . VAL A 1 483 ? -14.610 -14.888 -2.375 1.00 87.31 483 VAL A O 1
ATOM 3889 N N . ILE A 1 484 ? -14.661 -14.595 -4.598 1.00 93.12 484 ILE A N 1
ATOM 3890 C CA . ILE A 1 484 ? -16.111 -14.742 -4.754 1.00 93.12 484 ILE A CA 1
ATOM 3891 C C . ILE A 1 484 ? -16.461 -16.179 -5.146 1.00 93.12 484 ILE A C 1
ATOM 3893 O O . ILE A 1 484 ? -16.066 -16.673 -6.197 1.00 93.12 484 ILE A O 1
ATOM 3897 N N . ASN A 1 485 ? -17.283 -16.825 -4.323 1.00 93.31 485 ASN A N 1
ATOM 3898 C CA . ASN A 1 485 ? -17.825 -18.151 -4.583 1.00 93.31 485 ASN A CA 1
ATOM 3899 C C . ASN A 1 485 ? -19.336 -18.064 -4.822 1.00 93.31 485 ASN A C 1
ATOM 3901 O O . ASN A 1 485 ? -20.071 -17.525 -3.992 1.00 93.31 485 ASN A O 1
ATOM 3905 N N . PHE A 1 486 ? -19.815 -18.668 -5.905 1.00 93.94 486 PHE A N 1
ATOM 3906 C CA . PHE A 1 486 ? -21.245 -18.790 -6.184 1.00 93.94 486 PHE A CA 1
ATOM 3907 C C . PHE A 1 486 ? -21.812 -20.042 -5.514 1.00 93.94 486 PHE A C 1
ATOM 3909 O O . PHE A 1 486 ? -21.271 -21.138 -5.656 1.00 93.94 486 PHE A O 1
ATOM 3916 N N . VAL A 1 487 ? -22.906 -19.886 -4.774 1.00 91.88 487 VAL A N 1
ATOM 3917 C CA . VAL A 1 487 ? -23.580 -20.961 -4.040 1.00 91.88 487 VAL A CA 1
ATOM 3918 C C . VAL A 1 487 ? -25.003 -21.110 -4.570 1.00 91.88 487 VAL A C 1
ATOM 3920 O O . VAL A 1 487 ? -25.778 -20.157 -4.553 1.00 91.88 487 VAL A O 1
ATOM 3923 N N . GLY A 1 488 ? -25.352 -22.314 -5.037 1.00 84.94 488 GLY A N 1
ATOM 3924 C CA . GLY A 1 488 ? -26.673 -22.603 -5.614 1.00 84.94 488 GLY A CA 1
ATOM 3925 C C . GLY A 1 488 ? -26.818 -22.270 -7.106 1.00 84.94 488 GLY A C 1
ATOM 3926 O O . GLY A 1 488 ? -27.936 -22.229 -7.606 1.00 84.94 488 GLY A O 1
ATOM 3927 N N . PHE A 1 489 ? -25.708 -22.057 -7.823 1.00 87.94 489 PHE A N 1
ATOM 3928 C CA . PHE A 1 489 ? -25.683 -21.726 -9.259 1.00 87.94 489 PHE A CA 1
ATOM 3929 C C . PHE A 1 489 ? -25.259 -22.903 -10.157 1.00 87.94 489 PHE A C 1
ATOM 3931 O O . PHE A 1 489 ? -24.877 -22.692 -11.302 1.00 87.94 489 PHE A O 1
ATOM 3938 N N . SER A 1 490 ? -25.312 -24.146 -9.669 1.00 77.12 490 SER A N 1
ATOM 3939 C CA . SER A 1 490 ? -24.696 -25.330 -10.300 1.00 77.12 490 SER A CA 1
ATOM 3940 C C . SER A 1 490 ? -25.077 -25.578 -11.771 1.00 77.12 490 SER A C 1
ATOM 3942 O O . SER A 1 490 ? -24.318 -26.226 -12.479 1.00 77.12 490 SER A O 1
ATOM 3944 N N . ASN A 1 491 ? -26.214 -25.038 -12.231 1.00 79.50 491 ASN A N 1
ATOM 3945 C CA . ASN A 1 491 ? -26.707 -25.141 -13.610 1.00 79.50 491 ASN A CA 1
ATOM 3946 C C . ASN A 1 491 ? -26.983 -23.767 -14.262 1.00 79.50 491 ASN A C 1
ATOM 3948 O O . ASN A 1 491 ? -27.596 -23.710 -15.323 1.00 79.50 491 ASN A O 1
ATOM 3952 N N . ASP A 1 492 ? -26.589 -22.657 -13.629 1.00 85.81 492 ASP A N 1
ATOM 3953 C CA . ASP A 1 492 ? -26.889 -21.290 -14.088 1.00 85.81 492 ASP A CA 1
ATOM 3954 C C . ASP A 1 492 ? -25.593 -20.516 -14.360 1.00 85.81 492 ASP A C 1
ATOM 3956 O O . ASP A 1 492 ? -25.293 -19.493 -13.743 1.00 85.81 492 ASP A O 1
ATOM 3960 N N . ILE A 1 493 ? -24.794 -21.064 -15.280 1.00 89.62 493 ILE A N 1
ATOM 3961 C CA . ILE A 1 493 ? -23.513 -20.485 -15.705 1.00 89.62 493 ILE A CA 1
ATOM 3962 C C . ILE A 1 493 ? -23.727 -19.091 -16.308 1.00 89.62 493 ILE A C 1
ATOM 3964 O O . ILE A 1 493 ? -22.894 -18.208 -16.119 1.00 89.62 493 ILE A O 1
ATOM 3968 N N . GLU A 1 494 ? -24.861 -18.858 -16.976 1.00 92.50 494 GLU A N 1
ATOM 3969 C CA . GLU A 1 494 ? -25.142 -17.558 -17.585 1.00 92.50 494 GLU A CA 1
ATOM 3970 C C . GLU A 1 494 ? -25.299 -16.446 -16.544 1.00 92.50 494 GLU A C 1
ATOM 3972 O O . GLU A 1 494 ? -24.727 -15.376 -16.723 1.00 92.50 494 GLU A O 1
ATOM 3977 N N . SER A 1 495 ? -25.970 -16.697 -15.414 1.00 89.94 495 SER A N 1
ATOM 3978 C CA . SER A 1 495 ? -26.058 -15.700 -14.336 1.00 89.94 495 SER A CA 1
ATOM 3979 C C . SER A 1 495 ? -24.687 -15.396 -13.712 1.00 89.94 495 SER A C 1
ATOM 3981 O O . SER A 1 495 ? -24.421 -14.256 -13.328 1.00 89.94 495 SER A O 1
ATOM 3983 N N . ILE A 1 496 ? -23.796 -16.394 -13.629 1.00 94.38 496 ILE A N 1
ATOM 3984 C CA . ILE A 1 496 ? -22.410 -16.199 -13.172 1.00 94.38 496 ILE A CA 1
ATOM 3985 C C . ILE A 1 496 ? -21.645 -15.317 -14.168 1.00 94.38 496 ILE A C 1
ATOM 3987 O O . ILE A 1 496 ? -21.005 -14.344 -13.770 1.00 94.38 496 ILE A O 1
ATOM 3991 N N . ASN A 1 497 ? -21.726 -15.629 -15.462 1.00 94.62 497 ASN A N 1
ATOM 3992 C CA . ASN A 1 497 ? -21.053 -14.863 -16.508 1.00 94.62 497 ASN A CA 1
ATOM 3993 C C . ASN A 1 497 ? -21.592 -13.431 -16.594 1.00 94.62 497 ASN A C 1
ATOM 3995 O O . ASN A 1 497 ? -20.805 -12.490 -16.662 1.00 94.62 497 ASN A O 1
ATOM 3999 N N . GLN A 1 498 ? -22.912 -13.254 -16.517 1.00 95.94 498 GLN A N 1
ATOM 4000 C CA . GLN A 1 498 ? -23.558 -11.945 -16.462 1.00 95.94 498 GLN A CA 1
ATOM 4001 C C . GLN A 1 498 ? -23.056 -11.124 -15.276 1.00 95.94 498 GLN A C 1
ATOM 4003 O O . GLN A 1 498 ? -22.734 -9.950 -15.450 1.00 95.94 498 GLN A O 1
ATOM 4008 N N . PHE A 1 499 ? -22.943 -11.722 -14.086 1.00 96.44 499 PHE A N 1
ATOM 4009 C CA . PHE A 1 499 ? -22.390 -11.027 -12.926 1.00 96.44 499 PHE A CA 1
ATOM 4010 C C . PHE A 1 499 ? -20.988 -10.483 -13.222 1.00 96.44 499 PHE A C 1
ATOM 4012 O O . PHE A 1 499 ? -20.733 -9.303 -12.990 1.00 96.44 499 PHE A O 1
ATOM 4019 N N . TRP A 1 500 ? -20.100 -11.301 -13.793 1.00 96.31 500 TRP A N 1
ATOM 4020 C CA . TRP A 1 500 ? -18.744 -10.862 -14.123 1.00 96.31 500 TRP A CA 1
ATOM 4021 C C . TRP A 1 500 ? -18.706 -9.783 -15.207 1.00 96.31 500 TRP A C 1
ATOM 4023 O O . TRP A 1 500 ? -18.056 -8.764 -14.992 1.00 96.31 500 TRP A O 1
ATOM 4033 N N . ARG A 1 501 ? -19.469 -9.932 -16.299 1.00 96.19 501 ARG A N 1
ATOM 4034 C CA . ARG A 1 501 ? -19.582 -8.904 -17.354 1.00 96.19 501 ARG A CA 1
ATOM 4035 C C . ARG A 1 501 ? -20.099 -7.572 -16.810 1.00 96.19 501 ARG A C 1
ATOM 4037 O O . ARG A 1 501 ? -19.649 -6.506 -17.217 1.00 96.19 501 ARG A O 1
ATOM 4044 N N . VAL A 1 502 ? -21.038 -7.610 -15.863 1.00 97.12 502 VAL A N 1
ATOM 4045 C CA . VAL A 1 502 ? -21.542 -6.404 -15.194 1.00 97.12 502 VAL A CA 1
ATOM 4046 C C . VAL A 1 502 ? -20.461 -5.754 -14.336 1.00 97.12 502 VAL A C 1
ATOM 4048 O O . VAL A 1 502 ? -20.319 -4.534 -14.381 1.00 97.12 502 VAL A O 1
ATOM 4051 N N . LEU A 1 503 ? -19.685 -6.539 -13.586 1.00 96.69 503 LEU A N 1
ATOM 4052 C CA . LEU A 1 503 ? -18.581 -5.999 -12.792 1.00 96.69 503 LEU A CA 1
ATOM 4053 C C . LEU A 1 503 ? -17.444 -5.444 -13.655 1.00 96.69 503 LEU A C 1
ATOM 4055 O O . LEU A 1 503 ? -16.808 -4.478 -13.251 1.00 96.69 503 LEU A O 1
ATOM 4059 N N . GLU A 1 504 ? -17.212 -5.985 -14.851 1.00 95.31 504 GLU A N 1
ATOM 4060 C CA . GLU A 1 504 ? -16.246 -5.430 -15.813 1.00 95.31 504 GLU A CA 1
ATOM 4061 C C . GLU A 1 504 ? -16.650 -4.034 -16.315 1.00 95.31 504 GLU A C 1
ATOM 4063 O O . GLU A 1 504 ? -15.798 -3.260 -16.746 1.00 95.31 504 GLU A O 1
ATOM 4068 N N . ARG A 1 505 ? -17.935 -3.665 -16.203 1.00 96.06 505 ARG A N 1
ATOM 4069 C CA . ARG A 1 505 ? -18.424 -2.303 -16.480 1.00 96.06 505 ARG A CA 1
ATOM 4070 C C . ARG A 1 505 ? -18.224 -1.338 -15.308 1.00 96.06 505 ARG A C 1
ATOM 4072 O O . ARG A 1 505 ? -18.504 -0.149 -15.470 1.00 96.06 505 ARG A O 1
ATOM 4079 N N . PHE A 1 506 ? -17.828 -1.815 -14.126 1.00 95.44 506 PHE A N 1
ATOM 4080 C CA . PHE A 1 506 ? -17.610 -0.961 -12.959 1.00 95.44 506 PHE A CA 1
ATOM 4081 C C . PHE A 1 506 ? -16.207 -0.355 -12.976 1.00 95.44 506 PHE A C 1
ATOM 4083 O O . PHE A 1 506 ? -15.224 -1.018 -13.299 1.00 95.44 506 PHE A O 1
ATOM 4090 N N . ASN A 1 507 ? -16.103 0.909 -12.567 1.00 89.38 507 ASN A N 1
ATOM 4091 C CA . ASN A 1 507 ? -14.808 1.501 -12.247 1.00 89.38 507 ASN A CA 1
ATOM 4092 C C . ASN A 1 507 ? -14.315 1.026 -10.862 1.00 89.38 507 ASN A C 1
ATOM 4094 O O . ASN A 1 507 ? -15.055 0.409 -10.092 1.00 89.38 507 ASN A O 1
ATOM 4098 N N . ASN A 1 508 ? -13.059 1.330 -10.523 1.00 85.19 508 ASN A N 1
ATOM 4099 C CA . ASN A 1 508 ? -12.466 0.918 -9.247 1.00 85.19 508 ASN A CA 1
ATOM 4100 C C . ASN A 1 508 ? -13.285 1.394 -8.030 1.00 85.19 508 ASN A C 1
ATOM 4102 O O . ASN A 1 508 ? -13.511 0.620 -7.107 1.00 85.19 508 ASN A O 1
ATOM 4106 N N . GLU A 1 509 ? -13.784 2.633 -8.034 1.00 84.31 509 GLU A N 1
ATOM 4107 C CA . GLU A 1 509 ? -14.602 3.166 -6.933 1.00 84.31 509 GLU A CA 1
ATOM 4108 C C . GLU A 1 509 ? -15.896 2.366 -6.750 1.00 84.31 509 GLU A C 1
ATOM 4110 O O . GLU A 1 509 ? -16.254 1.996 -5.635 1.00 84.31 509 GLU A O 1
ATOM 4115 N N . GLN A 1 510 ? -16.576 2.021 -7.843 1.00 92.06 510 GLN A N 1
ATOM 4116 C CA . GLN A 1 510 ? -17.780 1.193 -7.823 1.00 92.06 510 GLN A CA 1
ATOM 4117 C C . GLN A 1 510 ? -17.484 -0.231 -7.329 1.00 92.06 510 GLN A C 1
ATOM 4119 O O . GLN A 1 510 ? -18.258 -0.779 -6.545 1.00 92.06 510 GLN A O 1
ATOM 4124 N N . LEU A 1 511 ? -16.345 -0.824 -7.702 1.00 92.25 511 LEU A N 1
ATOM 4125 C CA . LEU A 1 511 ? -15.925 -2.130 -7.179 1.00 92.25 511 LEU A CA 1
ATOM 4126 C C . LEU A 1 511 ? -15.589 -2.077 -5.678 1.00 92.25 511 LEU A C 1
ATOM 4128 O O . LEU A 1 511 ? -15.946 -2.995 -4.936 1.00 92.25 511 LEU A O 1
ATOM 4132 N N . GLN A 1 512 ? -14.986 -0.987 -5.196 1.00 86.62 512 GLN A N 1
ATOM 4133 C CA . GLN A 1 512 ? -14.778 -0.753 -3.763 1.00 86.62 512 GLN A CA 1
ATOM 4134 C C . GLN A 1 512 ? -16.107 -0.573 -3.010 1.00 86.62 512 GLN A C 1
ATOM 4136 O O . GLN A 1 512 ? -16.271 -1.119 -1.916 1.00 86.62 512 GLN A O 1
ATOM 4141 N N . LEU A 1 513 ? -17.080 0.143 -3.589 1.00 89.00 513 LEU A N 1
ATOM 4142 C CA . LEU A 1 513 ? -18.425 0.290 -3.016 1.00 89.00 513 LEU A CA 1
ATOM 4143 C C . LEU A 1 513 ? -19.164 -1.050 -2.962 1.00 89.00 513 LEU A C 1
ATOM 4145 O O . LEU A 1 513 ? -19.819 -1.333 -1.962 1.00 89.00 513 LEU A O 1
ATOM 4149 N N . LEU A 1 514 ? -19.027 -1.898 -3.985 1.00 92.75 514 LEU A N 1
ATOM 4150 C CA . LEU A 1 514 ? -19.564 -3.259 -3.970 1.00 92.75 514 LEU A CA 1
ATOM 4151 C C . LEU A 1 514 ? -18.950 -4.086 -2.840 1.00 92.75 514 LEU A C 1
ATOM 4153 O O . LEU A 1 514 ? -19.670 -4.746 -2.089 1.00 92.75 514 LEU A O 1
ATOM 4157 N N . LEU A 1 515 ? -17.628 -4.036 -2.686 1.00 89.56 515 LEU A N 1
ATOM 4158 C CA . LEU A 1 515 ? -16.954 -4.753 -1.612 1.00 89.56 515 LEU A CA 1
ATOM 4159 C C . LEU A 1 515 ? -17.428 -4.266 -0.237 1.00 89.56 515 LEU A C 1
ATOM 4161 O O . LEU A 1 515 ? -17.734 -5.091 0.631 1.00 89.56 515 LEU A O 1
ATOM 4165 N N . LYS A 1 516 ? -17.592 -2.947 -0.074 1.00 86.31 516 LYS A N 1
ATOM 4166 C CA . LYS A 1 516 ? -18.109 -2.325 1.151 1.00 86.31 516 LYS A CA 1
ATOM 4167 C C . LYS A 1 516 ? -19.554 -2.739 1.416 1.00 86.31 516 LYS A C 1
ATOM 4169 O O . LYS A 1 516 ? -19.878 -3.095 2.545 1.00 86.31 516 LYS A O 1
ATOM 4174 N N . PHE A 1 517 ? -20.394 -2.773 0.385 1.00 89.81 517 PHE A N 1
ATOM 4175 C CA . PHE A 1 517 ? -21.779 -3.237 0.468 1.00 89.81 517 PHE A CA 1
ATOM 4176 C C . PHE A 1 517 ? -21.873 -4.690 0.960 1.00 89.81 517 PHE A C 1
ATOM 4178 O O . PHE A 1 517 ? -22.732 -5.008 1.777 1.00 89.81 517 PHE A O 1
ATOM 4185 N N . ILE A 1 518 ? -20.964 -5.568 0.520 1.00 89.94 518 ILE A N 1
ATOM 4186 C CA . ILE A 1 518 ? -20.994 -6.995 0.877 1.00 89.94 518 ILE A CA 1
ATOM 4187 C C . ILE A 1 518 ? -20.271 -7.298 2.194 1.00 89.94 518 ILE A C 1
ATOM 4189 O O . ILE A 1 518 ? -20.628 -8.258 2.876 1.00 89.94 518 ILE A O 1
ATOM 4193 N N . THR A 1 519 ? -19.234 -6.535 2.552 1.00 81.44 519 THR A N 1
ATOM 4194 C CA . THR A 1 519 ? -18.278 -6.938 3.602 1.00 81.44 519 THR A CA 1
ATOM 4195 C C . THR A 1 519 ? -17.930 -5.849 4.608 1.00 81.44 519 THR A C 1
ATOM 4197 O O . THR A 1 519 ? -17.195 -6.139 5.544 1.00 81.44 519 THR A O 1
ATOM 4200 N N . THR A 1 520 ? -18.428 -4.618 4.445 1.00 78.75 520 THR A N 1
ATOM 4201 C CA . THR A 1 520 ? -17.987 -3.376 5.127 1.00 78.75 520 THR A CA 1
ATOM 4202 C C . THR A 1 520 ? -16.575 -2.901 4.775 1.00 78.75 520 THR A C 1
ATOM 4204 O O . THR A 1 520 ? -16.222 -1.765 5.084 1.00 78.75 520 THR A O 1
ATOM 4207 N N . LEU A 1 521 ? -15.792 -3.707 4.055 1.00 75.56 521 LEU A N 1
ATOM 4208 C CA . LEU A 1 521 ? -14.439 -3.361 3.637 1.00 75.56 521 LEU A CA 1
ATOM 4209 C C . LEU A 1 521 ? -14.455 -2.681 2.273 1.00 75.56 521 LEU A C 1
ATOM 4211 O O . LEU A 1 521 ? -15.074 -3.175 1.340 1.00 75.56 521 LEU A O 1
ATOM 4215 N N . SER A 1 522 ? -13.720 -1.585 2.117 1.00 73.06 522 SER A N 1
ATOM 4216 C CA . SER A 1 522 ? -13.506 -0.962 0.804 1.00 73.06 522 SER A CA 1
ATOM 4217 C C . SER A 1 522 ? -12.360 -1.600 0.014 1.00 73.06 522 SER A C 1
ATOM 4219 O O . SER A 1 522 ? -12.138 -1.237 -1.136 1.00 73.06 522 SER A O 1
ATOM 4221 N N . ARG A 1 523 ? -11.614 -2.539 0.612 1.00 77.88 523 ARG A N 1
ATOM 4222 C CA . ARG A 1 523 ? -10.416 -3.171 0.035 1.00 77.88 523 ARG A CA 1
ATOM 4223 C C . ARG A 1 523 ? -10.394 -4.664 0.347 1.00 77.88 523 ARG A C 1
ATOM 4225 O O . ARG A 1 523 ? -10.893 -5.086 1.389 1.00 77.88 523 ARG A O 1
ATOM 4232 N N . ILE A 1 524 ? -9.851 -5.473 -0.565 1.00 75.50 524 ILE A N 1
ATOM 4233 C CA . ILE A 1 524 ? -9.787 -6.933 -0.385 1.00 75.50 524 ILE A CA 1
ATOM 4234 C C . ILE A 1 524 ? -8.760 -7.244 0.713 1.00 75.50 524 ILE A C 1
ATOM 4236 O O . ILE A 1 524 ? -7.623 -6.771 0.608 1.00 75.50 524 ILE A O 1
ATOM 4240 N N . PRO A 1 525 ? -9.120 -8.042 1.739 1.00 67.62 525 PRO A N 1
ATOM 4241 C CA . PRO A 1 525 ? -8.183 -8.488 2.755 1.00 67.62 525 PRO A CA 1
ATOM 4242 C C . PRO A 1 525 ? -6.947 -9.164 2.206 1.00 67.62 525 PRO A C 1
ATOM 4244 O O . PRO A 1 525 ? -6.995 -9.900 1.219 1.00 67.62 525 PRO A O 1
ATOM 4247 N N . ASN A 1 526 ? -5.833 -8.929 2.890 1.00 64.62 526 ASN A N 1
ATOM 4248 C CA . ASN A 1 526 ? -4.588 -9.593 2.570 1.00 64.62 526 ASN A CA 1
ATOM 4249 C C . ASN A 1 526 ? -4.753 -11.109 2.765 1.00 64.62 526 ASN A C 1
ATOM 4251 O O . ASN A 1 526 ? -5.048 -11.551 3.874 1.00 64.62 526 ASN A O 1
ATOM 4255 N N . ARG A 1 527 ? -4.504 -11.906 1.717 1.00 64.00 527 ARG A N 1
ATOM 4256 C CA . ARG A 1 527 ? -4.523 -13.374 1.809 1.00 64.00 527 ARG A CA 1
ATOM 4257 C C . ARG A 1 527 ? -3.491 -13.914 2.784 1.00 64.00 527 ARG A C 1
ATOM 4259 O O . ARG A 1 527 ? -3.724 -14.958 3.366 1.00 64.00 527 ARG A O 1
ATOM 4266 N N . THR A 1 528 ? -2.383 -13.215 3.002 1.00 55.78 528 THR A N 1
ATOM 4267 C CA . THR A 1 528 ? -1.399 -13.584 4.024 1.00 55.78 528 THR A CA 1
ATOM 4268 C C . THR A 1 528 ? -1.993 -13.526 5.433 1.00 55.78 528 THR A C 1
ATOM 4270 O O . THR A 1 528 ? -1.562 -14.288 6.290 1.00 55.78 528 THR A O 1
ATOM 4273 N N . ILE A 1 529 ? -2.994 -12.665 5.662 1.00 58.19 529 ILE A N 1
ATOM 4274 C CA . ILE A 1 529 ? -3.636 -12.480 6.970 1.00 58.19 529 ILE A CA 1
ATOM 4275 C C . ILE A 1 529 ? -4.950 -13.271 7.078 1.00 58.19 529 ILE A C 1
ATOM 4277 O O . ILE A 1 529 ? -5.191 -13.931 8.083 1.00 58.19 529 ILE A O 1
ATOM 4281 N N . ASP A 1 530 ? -5.783 -13.262 6.033 1.00 65.69 530 ASP A N 1
ATOM 4282 C CA . ASP A 1 530 ? -7.017 -14.055 5.942 1.00 65.69 530 ASP A CA 1
ATOM 4283 C C . ASP A 1 530 ? -7.006 -14.902 4.659 1.00 65.69 530 ASP A C 1
ATOM 4285 O O . ASP A 1 530 ? -7.613 -14.558 3.640 1.00 65.69 530 ASP A O 1
ATOM 4289 N N . GLN A 1 531 ? -6.302 -16.040 4.710 1.00 65.75 531 GLN A N 1
ATOM 4290 C CA . GLN A 1 531 ? -6.218 -17.004 3.598 1.00 65.75 531 GLN A CA 1
ATOM 4291 C C . GLN A 1 531 ? -7.596 -17.546 3.185 1.00 65.75 531 GLN A C 1
ATOM 4293 O O . GLN A 1 531 ? -7.789 -17.966 2.043 1.00 65.75 531 GLN A O 1
ATOM 4298 N N . ASN A 1 532 ? -8.566 -17.511 4.103 1.00 69.50 532 ASN A N 1
ATOM 4299 C CA . ASN A 1 532 ? -9.906 -18.060 3.929 1.00 69.50 532 ASN A CA 1
ATOM 4300 C C . ASN A 1 532 ? -10.956 -16.984 3.625 1.00 69.50 532 ASN A C 1
ATOM 4302 O O . ASN A 1 532 ? -12.157 -17.275 3.673 1.00 69.50 532 ASN A O 1
ATOM 4306 N N . PHE A 1 533 ? -10.537 -15.761 3.285 1.00 80.94 533 PHE A N 1
ATOM 4307 C CA . PHE A 1 533 ? -11.466 -14.701 2.927 1.00 80.94 533 PHE A CA 1
ATOM 4308 C C . PHE A 1 533 ? -12.288 -15.101 1.696 1.00 80.94 533 PHE A C 1
ATOM 4310 O O . PHE A 1 533 ? -11.784 -15.172 0.572 1.00 80.94 533 PHE A O 1
ATOM 4317 N N . LYS A 1 534 ? -13.579 -15.365 1.917 1.00 87.62 534 LYS A N 1
ATOM 4318 C CA . LYS A 1 534 ? -14.530 -15.742 0.873 1.00 87.62 534 LYS A CA 1
ATOM 4319 C C . LYS A 1 534 ? -15.809 -14.932 0.990 1.00 87.62 534 LYS A C 1
ATOM 4321 O O . LYS A 1 534 ? -16.438 -14.884 2.047 1.00 87.62 534 LYS A O 1
ATOM 4326 N N . ILE A 1 535 ? -16.211 -14.356 -0.131 1.00 92.75 535 ILE A N 1
ATOM 4327 C CA . ILE A 1 535 ? -17.529 -13.779 -0.355 1.00 92.75 535 ILE A CA 1
ATOM 4328 C C . ILE A 1 535 ? -18.393 -14.861 -0.984 1.00 92.75 535 ILE A C 1
ATOM 4330 O O . ILE A 1 535 ? -17.947 -15.576 -1.881 1.00 92.75 535 ILE A O 1
ATOM 4334 N N . ARG A 1 536 ? -19.631 -15.004 -0.516 1.00 94.94 536 ARG A N 1
ATOM 4335 C CA . ARG A 1 536 ? -20.563 -15.994 -1.065 1.00 94.94 536 ARG A CA 1
ATOM 4336 C C . ARG A 1 536 ? -21.731 -15.302 -1.748 1.00 94.94 536 ARG A C 1
ATOM 4338 O O . ARG A 1 536 ? -22.474 -14.573 -1.096 1.00 94.94 536 ARG A O 1
ATOM 4345 N N . VAL A 1 537 ? -21.900 -15.557 -3.039 1.00 96.44 537 VAL A N 1
ATOM 4346 C CA . VAL A 1 537 ? -23.033 -15.069 -3.827 1.00 96.44 537 VAL A CA 1
ATOM 4347 C C . VAL A 1 537 ? -24.091 -16.160 -3.867 1.00 96.44 537 VAL A C 1
ATOM 4349 O O . VAL A 1 537 ? -23.820 -17.277 -4.301 1.00 96.44 537 VAL A O 1
ATOM 4352 N N . TYR A 1 538 ? -25.286 -15.839 -3.391 1.00 94.81 538 TYR A N 1
ATOM 4353 C CA . TYR A 1 538 ? -26.462 -16.694 -3.394 1.00 94.81 538 TYR A CA 1
ATOM 4354 C C . TYR A 1 538 ? -27.491 -16.141 -4.365 1.00 94.81 538 TYR A C 1
ATOM 4356 O O . TYR A 1 538 ? -27.539 -14.942 -4.643 1.00 94.81 538 TYR A O 1
ATOM 4364 N N . ARG A 1 539 ? -28.357 -17.024 -4.839 1.00 91.69 539 ARG A N 1
ATOM 4365 C CA . ARG A 1 539 ? -29.538 -16.631 -5.590 1.00 91.69 539 ARG A CA 1
ATOM 4366 C C . ARG A 1 539 ? -30.571 -16.002 -4.656 1.00 91.69 539 ARG A C 1
ATOM 4368 O O . ARG A 1 539 ? -30.828 -16.533 -3.575 1.00 91.69 539 ARG A O 1
ATOM 4375 N N . LEU A 1 540 ? -31.144 -14.873 -5.066 1.00 91.69 540 LEU A N 1
ATOM 4376 C CA . LEU A 1 540 ? -32.320 -14.297 -4.422 1.00 91.69 540 LEU A CA 1
ATOM 4377 C C . LEU A 1 540 ? -33.563 -14.765 -5.178 1.00 91.69 540 LEU A C 1
ATOM 4379 O O . LEU A 1 540 ? -33.772 -14.375 -6.324 1.00 91.69 540 LEU A O 1
ATOM 4383 N N . GLU A 1 541 ? -34.374 -15.602 -4.538 1.00 88.94 541 GLU A N 1
ATOM 4384 C CA . GLU A 1 541 ? -35.659 -16.028 -5.093 1.00 88.94 541 GLU A CA 1
ATOM 4385 C C . GLU A 1 541 ? -36.690 -14.907 -4.923 1.00 88.94 541 GLU A C 1
ATOM 4387 O O . GLU A 1 541 ? -36.977 -14.467 -3.806 1.00 88.94 541 GLU A O 1
ATOM 4392 N N . CYS A 1 542 ? -37.234 -14.419 -6.036 1.00 88.12 542 CYS A N 1
ATOM 4393 C CA . CYS A 1 542 ? -38.241 -13.365 -6.057 1.00 88.12 542 CYS A CA 1
ATOM 4394 C C . CYS A 1 542 ? -39.145 -13.489 -7.292 1.00 88.12 542 CYS A C 1
ATOM 4396 O O . CYS A 1 542 ? -38.713 -13.946 -8.348 1.00 88.12 542 CYS A O 1
ATOM 4398 N N . ASN A 1 543 ? -40.406 -13.063 -7.157 1.00 86.62 543 ASN A N 1
ATOM 4399 C CA . ASN A 1 543 ? -41.406 -13.189 -8.226 1.00 86.62 543 ASN A CA 1
ATOM 4400 C C . ASN A 1 543 ? -41.095 -12.289 -9.434 1.00 86.62 543 ASN A C 1
ATOM 4402 O O . ASN A 1 543 ? -41.307 -12.707 -10.565 1.00 86.62 543 ASN A O 1
ATOM 4406 N N . ASN A 1 544 ? -40.556 -11.086 -9.188 1.00 92.12 544 ASN A N 1
ATOM 4407 C CA . ASN A 1 544 ? -40.173 -10.113 -10.219 1.00 92.12 544 ASN A CA 1
ATOM 4408 C C . ASN A 1 544 ? -38.682 -9.741 -10.076 1.00 92.12 544 ASN A C 1
ATOM 4410 O O . ASN A 1 544 ? -38.355 -8.717 -9.464 1.00 92.12 544 ASN A O 1
ATOM 4414 N N . PRO A 1 545 ? -37.753 -10.555 -10.615 1.00 90.19 545 PRO A N 1
ATOM 4415 C CA . PRO A 1 545 ? -36.314 -10.335 -10.464 1.00 90.19 545 PRO A CA 1
ATOM 4416 C C . PRO A 1 545 ? -35.828 -8.981 -10.970 1.00 90.19 545 PRO A C 1
ATOM 4418 O O . PRO A 1 545 ? -35.020 -8.341 -10.307 1.00 90.19 545 PRO A O 1
ATOM 4421 N N . ASN A 1 546 ? -36.372 -8.508 -12.092 1.00 93.25 546 ASN A N 1
ATOM 4422 C CA . ASN A 1 546 ? -35.996 -7.228 -12.692 1.00 93.25 546 ASN A CA 1
ATOM 4423 C C . ASN A 1 546 ? -36.383 -6.005 -11.852 1.00 93.25 546 ASN A C 1
ATOM 4425 O O . ASN A 1 546 ? -35.818 -4.934 -12.063 1.00 93.25 546 ASN A O 1
ATOM 4429 N N . ASP A 1 547 ? -37.300 -6.143 -10.894 1.00 92.75 547 ASP A N 1
ATOM 4430 C CA . ASP A 1 547 ? -37.682 -5.057 -9.990 1.00 92.75 547 ASP A CA 1
ATOM 4431 C C . ASP A 1 547 ? -36.886 -5.097 -8.682 1.00 92.75 547 ASP A C 1
ATOM 4433 O O . ASP A 1 547 ? -36.583 -4.043 -8.115 1.00 92.75 547 ASP A O 1
ATOM 4437 N N . ALA A 1 548 ? -36.472 -6.289 -8.249 1.00 93.06 548 ALA A N 1
ATOM 4438 C CA . ALA A 1 548 ? -35.752 -6.509 -7.003 1.00 93.06 548 ALA A CA 1
ATOM 4439 C C . ALA A 1 548 ? -34.322 -5.934 -7.023 1.00 93.06 548 ALA A C 1
ATOM 4441 O O . ALA A 1 548 ? -33.579 -6.046 -8.003 1.00 93.06 548 ALA A O 1
ATOM 4442 N N . LEU A 1 549 ? -33.912 -5.340 -5.901 1.00 94.75 549 LEU A N 1
ATOM 4443 C CA . LEU A 1 549 ? -32.519 -4.968 -5.653 1.00 94.75 549 LEU A CA 1
ATOM 4444 C C . LEU A 1 549 ? -31.747 -6.163 -5.080 1.00 94.75 549 LEU A C 1
ATOM 4446 O O . LEU A 1 549 ? -32.330 -6.974 -4.352 1.00 94.75 549 LEU A O 1
ATOM 4450 N N . PRO A 1 550 ? -30.440 -6.276 -5.367 1.00 95.00 550 PRO A N 1
ATOM 4451 C CA . PRO A 1 550 ? -29.604 -7.222 -4.654 1.00 95.00 550 PRO A CA 1
ATOM 4452 C C . PRO A 1 550 ? -29.506 -6.809 -3.184 1.00 95.00 550 PRO A C 1
ATOM 4454 O O . PRO A 1 550 ? -29.563 -5.627 -2.841 1.00 95.00 550 PRO A O 1
ATOM 4457 N N . THR A 1 551 ? -29.339 -7.792 -2.307 1.00 93.19 551 THR A N 1
ATOM 4458 C CA . THR A 1 551 ? -29.215 -7.562 -0.862 1.00 93.19 551 THR A CA 1
ATOM 4459 C C . THR A 1 551 ? -27.931 -8.188 -0.344 1.00 93.19 551 THR A C 1
ATOM 4461 O O . THR A 1 551 ? -27.430 -9.154 -0.917 1.00 93.19 551 THR A O 1
ATOM 4464 N N . ALA A 1 552 ? -27.374 -7.647 0.735 1.00 92.56 552 ALA A N 1
ATOM 4465 C CA . ALA A 1 552 ? -26.163 -8.178 1.342 1.00 92.56 552 ALA A CA 1
ATOM 4466 C C . ALA A 1 552 ? -26.371 -8.471 2.826 1.00 92.56 552 ALA A C 1
ATOM 4468 O O . ALA A 1 552 ? -27.116 -7.790 3.524 1.00 92.56 552 ALA A O 1
ATOM 4469 N N . SER A 1 553 ? -25.671 -9.492 3.312 1.00 87.19 553 SER A N 1
ATOM 4470 C CA . SER A 1 553 ? -25.497 -9.736 4.736 1.00 87.19 553 SER A CA 1
ATOM 4471 C C . SER A 1 553 ? -24.025 -9.563 5.070 1.00 87.19 553 SER A C 1
ATOM 4473 O O . SER A 1 553 ? -23.220 -10.486 4.902 1.00 87.19 553 SER A O 1
ATOM 4475 N N . THR A 1 554 ? -23.689 -8.356 5.518 1.00 81.75 554 THR A N 1
ATOM 4476 C CA . THR A 1 554 ? -22.316 -7.924 5.794 1.00 81.75 554 THR A CA 1
ATOM 4477 C C . THR A 1 554 ? -21.637 -8.790 6.848 1.00 81.75 554 THR A C 1
ATOM 4479 O O . THR A 1 554 ? -20.518 -9.250 6.625 1.00 81.75 554 THR A O 1
ATOM 4482 N N . CYS A 1 555 ? -22.345 -9.136 7.932 1.00 74.00 555 CYS A N 1
ATOM 4483 C CA . CYS A 1 555 ? -21.847 -10.018 8.996 1.00 74.00 555 CYS A CA 1
ATOM 4484 C C . CYS A 1 555 ? -21.390 -11.394 8.485 1.00 74.00 555 CYS A C 1
ATOM 4486 O O . CYS A 1 555 ? -20.502 -12.007 9.070 1.00 74.00 555 CYS A O 1
ATOM 4488 N N . PHE A 1 556 ? -21.986 -11.885 7.394 1.00 80.56 556 PHE A N 1
ATOM 4489 C CA . PHE A 1 556 ? -21.685 -13.201 6.830 1.00 80.56 556 PHE A CA 1
ATOM 4490 C C . PHE A 1 556 ? -20.986 -13.138 5.466 1.00 80.56 556 PHE A C 1
ATOM 4492 O O . PHE A 1 556 ? -20.808 -14.187 4.843 1.00 80.56 556 PHE A O 1
ATOM 4499 N N . LYS A 1 557 ? -20.602 -11.941 4.993 1.00 89.44 557 LYS A N 1
ATOM 4500 C CA . LYS A 1 557 ? -19.972 -11.714 3.679 1.00 89.44 557 LYS A CA 1
ATOM 4501 C C . LYS A 1 557 ? -20.787 -12.339 2.530 1.00 89.44 557 LYS A C 1
ATOM 4503 O O . LYS A 1 557 ? -20.233 -12.983 1.634 1.00 89.44 557 LYS A O 1
ATOM 4508 N N . LYS A 1 558 ? -22.122 -12.216 2.591 1.00 94.19 558 LYS A N 1
ATOM 4509 C CA . LYS A 1 558 ? -23.049 -12.803 1.606 1.00 94.19 558 LYS A CA 1
ATOM 4510 C C . LYS A 1 558 ? -23.676 -11.732 0.726 1.00 94.19 558 LYS A C 1
ATOM 4512 O O . LYS A 1 558 ? -24.171 -10.741 1.252 1.00 94.19 558 LYS A O 1
ATOM 4517 N N . LEU A 1 559 ? -23.731 -11.987 -0.576 1.00 96.38 559 LEU A N 1
ATOM 4518 C CA . LEU A 1 559 ? -24.536 -11.235 -1.538 1.00 96.38 559 LEU A CA 1
ATOM 4519 C C . LEU A 1 559 ? -25.683 -12.130 -2.012 1.00 96.38 559 LEU A C 1
ATOM 4521 O O . LEU A 1 559 ? -25.447 -13.287 -2.341 1.00 96.38 559 LEU A O 1
ATOM 4525 N N . TYR A 1 560 ? -26.900 -11.607 -2.075 1.00 95.25 560 TYR A N 1
ATOM 4526 C CA . TYR A 1 560 ? -28.056 -12.274 -2.664 1.00 95.25 560 TYR A CA 1
ATOM 4527 C C . TYR A 1 560 ? -28.441 -11.538 -3.944 1.00 95.25 560 TYR A C 1
ATOM 4529 O O . TYR A 1 560 ? -28.789 -10.355 -3.910 1.00 95.25 560 TYR A O 1
ATOM 4537 N N . LEU A 1 561 ? -28.349 -12.241 -5.069 1.00 94.69 561 LEU A N 1
ATOM 4538 C CA . LEU A 1 561 ? -28.494 -11.685 -6.407 1.00 94.69 561 LEU A CA 1
ATOM 4539 C C . LEU A 1 561 ? -29.769 -12.228 -7.079 1.00 94.69 561 LEU A C 1
ATOM 4541 O O . LEU A 1 561 ? -29.894 -13.449 -7.220 1.00 94.69 561 LEU A O 1
ATOM 4545 N N . PRO A 1 562 ? -30.714 -11.364 -7.494 1.00 94.56 562 PRO A N 1
ATOM 4546 C CA . PRO A 1 562 ? -31.827 -11.759 -8.355 1.00 94.56 562 PRO A CA 1
ATOM 4547 C C . PRO A 1 562 ? -31.350 -12.294 -9.707 1.00 94.56 562 PRO A C 1
ATOM 4549 O O . PRO A 1 562 ? -30.310 -11.879 -10.218 1.00 94.56 562 PRO A O 1
ATOM 4552 N N . LYS A 1 563 ? -32.146 -13.170 -10.329 1.00 93.25 563 LYS A N 1
ATOM 4553 C CA . LYS A 1 563 ? -31.902 -13.613 -11.708 1.00 93.25 563 LYS A CA 1
ATOM 4554 C C . LYS A 1 563 ? -32.404 -12.564 -12.705 1.00 93.25 563 LYS A C 1
ATOM 4556 O O . LYS A 1 563 ? -33.525 -12.665 -13.196 1.00 93.25 563 LYS A O 1
ATOM 4561 N N . TYR A 1 564 ? -31.598 -11.541 -12.960 1.00 95.19 564 TYR A N 1
ATOM 4562 C CA . TYR A 1 564 ? -31.930 -10.496 -13.926 1.00 95.19 564 TYR A CA 1
ATOM 4563 C C . TYR A 1 564 ? -31.995 -11.037 -15.359 1.00 95.19 564 TYR A C 1
ATOM 4565 O O . TYR A 1 564 ? -31.263 -11.950 -15.729 1.00 95.19 564 TYR A O 1
ATOM 4573 N N . GLU A 1 565 ? -32.866 -10.457 -16.184 1.00 93.81 565 GLU A N 1
ATOM 4574 C CA . GLU A 1 565 ? -33.022 -10.889 -17.581 1.00 93.81 565 GLU A CA 1
ATOM 4575 C C . GLU A 1 565 ? -31.917 -10.369 -18.511 1.00 93.81 565 GLU A C 1
ATOM 4577 O O . GLU A 1 565 ? -31.662 -10.969 -19.551 1.00 93.81 565 GLU A O 1
ATOM 4582 N N . SER A 1 566 ? -31.261 -9.254 -18.169 1.00 95.94 566 SER A N 1
ATOM 4583 C CA . SER A 1 566 ? -30.222 -8.644 -19.009 1.00 95.94 566 SER A CA 1
ATOM 4584 C C . SER A 1 566 ? -29.128 -7.949 -18.205 1.00 95.94 566 SER A C 1
ATOM 4586 O O . SER A 1 566 ? -29.355 -7.466 -17.089 1.00 95.94 566 SER A O 1
ATOM 4588 N N . ASP A 1 567 ? -27.952 -7.834 -18.825 1.00 97.00 567 ASP A N 1
ATOM 4589 C CA . ASP A 1 567 ? -26.766 -7.199 -18.248 1.00 97.00 567 ASP A CA 1
ATOM 4590 C C . ASP A 1 567 ? -27.038 -5.730 -17.871 1.00 97.00 567 ASP A C 1
ATOM 4592 O O . ASP A 1 567 ? -26.546 -5.251 -16.853 1.00 97.00 567 ASP A O 1
ATOM 4596 N N . ASP A 1 568 ? -27.871 -5.012 -18.633 1.00 97.44 568 ASP A N 1
ATOM 4597 C CA . ASP A 1 568 ? -28.226 -3.615 -18.343 1.00 97.44 568 ASP A CA 1
ATOM 4598 C C . ASP A 1 568 ? -29.160 -3.451 -17.143 1.00 97.44 568 ASP A C 1
ATOM 4600 O O . ASP A 1 568 ? -29.104 -2.434 -16.440 1.00 97.44 568 ASP A O 1
ATOM 4604 N N . ILE A 1 569 ? -30.041 -4.422 -16.893 1.00 96.81 569 ILE A N 1
ATOM 4605 C CA . ILE A 1 569 ? -30.869 -4.430 -15.682 1.00 96.81 569 ILE A CA 1
ATOM 4606 C C . ILE A 1 569 ? -29.981 -4.751 -14.481 1.00 96.81 569 ILE A C 1
ATOM 4608 O O . ILE A 1 569 ? -29.994 -4.001 -13.504 1.00 96.81 569 ILE A O 1
ATOM 4612 N N . ALA A 1 570 ? -29.162 -5.801 -14.586 1.00 96.56 570 ALA A N 1
ATOM 4613 C CA . ALA A 1 570 ? -28.231 -6.202 -13.538 1.00 96.56 570 ALA A CA 1
ATOM 4614 C C . ALA A 1 570 ? -27.266 -5.066 -13.161 1.00 96.56 570 ALA A C 1
ATOM 4616 O O . ALA A 1 570 ? -27.141 -4.741 -11.980 1.00 96.56 570 ALA A O 1
ATOM 4617 N N . TYR A 1 571 ? -26.663 -4.398 -14.152 1.00 97.38 571 TYR A N 1
ATOM 4618 C CA . TYR A 1 571 ? -25.787 -3.241 -13.955 1.00 97.38 571 TYR A CA 1
ATOM 4619 C C . TYR A 1 571 ? -26.484 -2.116 -13.192 1.00 97.38 571 TYR A C 1
ATOM 4621 O O . TYR A 1 571 ? -25.987 -1.679 -12.155 1.00 97.38 571 TYR A O 1
ATOM 4629 N N . ARG A 1 572 ? -27.665 -1.676 -13.651 1.00 96.88 572 ARG A N 1
ATOM 4630 C CA . ARG A 1 572 ? -28.396 -0.582 -12.994 1.00 96.88 572 ARG A CA 1
ATOM 4631 C C . ARG A 1 572 ? -28.807 -0.937 -11.567 1.00 96.88 572 ARG A C 1
ATOM 4633 O O . ARG A 1 572 ? -28.703 -0.088 -10.688 1.00 96.88 572 ARG A O 1
ATOM 4640 N N . LYS A 1 573 ? -29.267 -2.168 -11.322 1.00 96.50 573 LYS A N 1
ATOM 4641 C CA . LYS A 1 573 ? -29.732 -2.604 -9.996 1.00 96.50 573 LYS A CA 1
ATOM 4642 C C . LYS A 1 573 ? -28.589 -2.783 -9.005 1.00 96.50 573 LYS A C 1
ATOM 4644 O O . LYS A 1 573 ? -28.713 -2.325 -7.871 1.00 96.50 573 LYS A O 1
ATOM 4649 N N . LEU A 1 574 ? -27.477 -3.386 -9.429 1.00 96.00 574 LEU A N 1
ATOM 4650 C CA . LEU A 1 574 ? -26.270 -3.484 -8.606 1.00 96.00 574 LEU A CA 1
ATOM 4651 C C . LEU A 1 574 ? -25.708 -2.099 -8.299 1.00 96.00 574 LEU A C 1
ATOM 4653 O O . LEU A 1 574 ? -25.484 -1.802 -7.130 1.00 96.00 574 LEU A O 1
ATOM 4657 N N . LEU A 1 575 ? -25.549 -1.242 -9.312 1.00 96.00 575 LEU A N 1
ATOM 4658 C CA . LEU A 1 575 ? -25.023 0.111 -9.129 1.00 96.00 575 LEU A CA 1
ATOM 4659 C C . LEU A 1 575 ? -25.894 0.930 -8.166 1.00 96.00 575 LEU A C 1
ATOM 4661 O O . LEU A 1 575 ? -25.377 1.556 -7.243 1.00 96.00 575 LEU A O 1
ATOM 4665 N N . TYR A 1 576 ? -27.218 0.866 -8.330 1.00 95.25 576 TYR A N 1
ATOM 4666 C CA . TYR A 1 576 ? -28.150 1.539 -7.431 1.00 95.25 576 TYR A CA 1
ATOM 4667 C C . TYR A 1 576 ? -28.017 1.033 -5.987 1.00 95.25 576 TYR A C 1
ATOM 4669 O O . TYR A 1 576 ? -27.924 1.832 -5.056 1.00 95.25 576 TYR A O 1
ATOM 4677 N N . ALA A 1 577 ? -27.960 -0.287 -5.785 1.00 94.25 577 ALA A N 1
ATOM 4678 C CA . ALA A 1 577 ? -27.833 -0.863 -4.449 1.00 94.25 577 ALA A CA 1
ATOM 4679 C C . ALA A 1 577 ? -26.536 -0.432 -3.749 1.00 94.25 577 ALA A C 1
ATOM 4681 O O . ALA A 1 577 ? -26.575 0.019 -2.605 1.00 94.25 577 ALA A O 1
ATOM 4682 N N . ILE A 1 578 ? -25.391 -0.501 -4.434 1.00 94.06 578 ILE A N 1
ATOM 4683 C CA . ILE A 1 578 ? -24.099 -0.162 -3.819 1.00 94.06 578 ILE A CA 1
ATOM 4684 C C . ILE A 1 578 ? -23.939 1.339 -3.541 1.00 94.06 578 ILE A C 1
ATOM 4686 O O . ILE A 1 578 ? -23.176 1.700 -2.645 1.00 94.06 578 ILE A O 1
ATOM 4690 N N . GLN A 1 579 ? -24.635 2.206 -4.284 1.00 89.81 579 GLN A N 1
ATOM 4691 C CA . GLN A 1 579 ? -24.577 3.661 -4.106 1.00 89.81 579 GLN A CA 1
ATOM 4692 C C . GLN A 1 579 ? -25.547 4.162 -3.034 1.00 89.81 579 GLN A C 1
ATOM 4694 O O . GLN A 1 579 ? -25.183 5.033 -2.249 1.00 89.81 579 GLN A O 1
ATOM 4699 N N . PHE A 1 580 ? -26.765 3.616 -2.985 1.00 86.69 580 PHE A N 1
ATOM 4700 C CA . PHE A 1 580 ? -27.858 4.204 -2.203 1.00 86.69 580 PHE A CA 1
ATOM 4701 C C . PHE A 1 580 ? -28.345 3.337 -1.040 1.00 86.69 580 PHE A C 1
ATOM 4703 O O . PHE A 1 580 ? -29.039 3.843 -0.166 1.00 86.69 580 PHE A O 1
ATOM 4710 N N . CYS A 1 581 ? -27.977 2.053 -0.983 1.00 75.88 581 CYS A N 1
ATOM 4711 C CA . CYS A 1 581 ? -28.407 1.145 0.089 1.00 75.88 581 CYS A CA 1
ATOM 4712 C C . CYS A 1 581 ? -27.318 0.914 1.155 1.00 75.88 581 CYS A C 1
ATOM 4714 O O . CYS A 1 581 ? -27.373 -0.074 1.887 1.00 75.88 581 CYS A O 1
ATOM 4716 N N . GLN A 1 582 ? -26.326 1.811 1.267 1.00 58.66 582 GLN A N 1
ATOM 4717 C CA . GLN A 1 582 ? -25.333 1.792 2.352 1.00 58.66 582 GLN A CA 1
ATOM 4718 C C . GLN A 1 582 ? -25.933 2.335 3.657 1.00 58.66 582 GLN A C 1
ATOM 4720 O O . GLN A 1 582 ? -25.502 3.361 4.168 1.00 58.66 582 GLN A O 1
ATOM 4725 N N . THR A 1 583 ? -26.946 1.668 4.204 1.00 41.03 583 THR A N 1
ATOM 4726 C CA . THR A 1 583 ? -27.529 2.049 5.496 1.00 41.03 583 THR A CA 1
ATOM 4727 C C . THR A 1 583 ? -27.100 1.079 6.589 1.00 41.03 583 THR A C 1
ATOM 4729 O O . THR A 1 583 ? -27.632 -0.023 6.697 1.00 41.03 583 THR A O 1
ATOM 4732 N N . MET A 1 584 ? -26.167 1.539 7.422 1.00 37.94 584 MET A N 1
ATOM 4733 C CA . MET A 1 584 ? -26.127 1.253 8.863 1.00 37.94 584 MET A CA 1
ATOM 4734 C C . MET A 1 584 ? -26.044 2.569 9.662 1.00 37.94 584 MET A C 1
ATOM 4736 O O . MET A 1 584 ? -25.496 2.591 10.751 1.00 37.94 584 MET A O 1
ATOM 4740 N N . GLU A 1 585 ? -26.597 3.669 9.140 1.00 31.67 585 GLU A N 1
ATOM 4741 C CA . GLU A 1 585 ? -26.829 4.903 9.902 1.00 31.67 585 GLU A CA 1
ATOM 4742 C C . GLU A 1 585 ? -28.146 5.525 9.427 1.00 31.67 585 GLU A C 1
ATOM 4744 O O . GLU A 1 585 ? -28.187 6.336 8.512 1.00 31.67 585 GLU A O 1
ATOM 4749 N N . ASN A 1 586 ? -29.249 5.053 9.996 1.00 27.42 586 ASN A N 1
ATOM 4750 C CA . ASN A 1 586 ? -30.499 5.797 10.096 1.00 27.42 586 ASN A CA 1
ATOM 4751 C C . ASN A 1 586 ? -31.176 5.299 11.371 1.00 27.42 586 ASN A C 1
ATOM 4753 O O . ASN A 1 586 ? -31.899 4.304 11.338 1.00 27.42 586 ASN A O 1
ATOM 4757 N N . ASN A 1 587 ? -30.834 5.949 12.484 1.00 28.44 587 ASN A N 1
ATOM 4758 C CA . ASN A 1 587 ? -31.675 6.158 13.661 1.00 28.44 587 ASN A CA 1
ATOM 4759 C C . ASN A 1 587 ? -31.114 7.319 14.476 1.00 28.44 587 ASN A C 1
ATOM 4761 O O . ASN A 1 587 ? -29.926 7.234 14.862 1.00 28.44 587 ASN A O 1
#

Organism: NCBI:txid1144522

pLDDT: mean 85.21, std 12.18, range [27.42, 98.5]

Secondary structure (DSSP, 8-state):
---EEEEEEEEEEEEEEEEE-SSS--TT-EEEEESSTT-TT-EEEEGGGGGSPEEEEEEEEEEEEE--GGGTT-S-HHHHTEEEEEEETT-TTSB----EEE-----HHHHHHHHHHHHHHHHHH--HHHHHHHHTTS-TTGGG-SSSHHHHHHHHT-GGGGTS-HHHHHHHHHHHHHHHHHHHHSGGGS-HHHHHHTGGGS-HHHHHHHHHHHHHHSPPS-SSPEEEEE-HHHHHHHHHH--S-GGGSHHHHHHHHHHHH-GGGG--SS-SEEEEETT-----SSHHHHHHHHHHHHHHTSGGG-SEEEEEETTEEEEEE-TT--GGGHHHHHHHHHHHHHHHHHT------B-HHHHHHHHTPPPPHHHHHHH-HHHHHHHHHHHTT--TT-BSEEE-TTSS-EEE-TT-SSPBPPGGGHHHHHHHHHHHHHHTTHHHHHHHHHHHHHHH--S--TT--HHHHHHHHH--S---HHHHTTTEEEES-TT-HHHHHHHHHHHHTS-HHHHHHHHHHHHS-SSPPPTTT-TT--EEEEEE--S-TTTPPPEEEGGGTEEEEE--SSHHHHHHHHHHHHHH---S---

Radius of gyration: 33.66 Å; Cα contacts (8 Å, |Δi|>4): 923; chains: 1; bounding box: 90×88×77 Å

Foldseek 3Di:
DQWKKKKADAAQKKKKAKDFPDPDFDQQKWKWKDQDPVSPVTDIATTPRVRPIDMDGGGIMMIDIDGDPPPVPDNDCCVHTIDMFMADPVGRVDGDPIDIDIDPGPPVVVVVVVVVVQVVCCVPPPDLVVLLQLLVQDDLVCLQDPDVVVSLVSQQPDPCVVVHPSVNSSVSSVVLSVVSNCCPPPVVVDDLVVCVVCVSSHNLLVLLLVLLVLLVVDDQPDPDAAEAEAACVQQCCCLPVVPDALCNFLLNSLLVVCLVVDLRQQQDQAQSHHYDYPPDPDDDPPVVRLVSLQRNLVSCPRVRNQQWDWADDPNQIATDGRLPDDPVCLSSLLSLLSSLLVCLNNLSAYDRRHQLVLLQVLQVHDDALVSVLSRHVVSVVVVVCLVVVVQPPAWQWEAERNRPDIDHFPPDPRDGDDNVCPVVSRVSRVCVHCVSCVSSSVSSSNSNCRHSVDNHDSSRGSVSSNCSRHNDQADALVNCVVQEDEDPCPPPVVLVVLVSVLRNPDHRQLSLLLQCQAAVHSHDGSCSNVVNRHAYEYEDDDPDQLVDAWHYDNVVSYIYHYPDPDSVSRNVRSSCCSPPVPDPDDD

Mean predicted aligned error: 13.37 Å

InterPro domains:
  IPR000569 HECT domain [PF00632] (296-586)
  IPR000569 HECT domain [PS50237] (264-587)
  IPR000569 HECT domain [SM00119] (262-585)
  IPR035983 HECT, E3 ligase catalytic domain [SSF56204] (265-581)
  IPR044611 Ubiquitin-protein ligase E3A/B/C-like [PTHR45700] (275-580)